Protein AF-L8WJA9-F1 (afdb_monomer_lite)

Organism: Thanatephorus cucumeris (strain AG1-IA) (NCBI:txid983506)

Foldseek 3Di:
DDWFFDDFDDPPDPPDDDDDPWWQDKDKDQFDQDPDVPDGDGFIWMWTWTQLLKIWIATPVVRGTDPDIQHNQVLVVQVVCVVVVNHDPAPVDDNVGRWTFQEKDAQLPDNQWMWTFTQQWIFTAGSRVSDTPDIDWDKAAQQQCAQFPQLLQALCSRGIGTTTTQYDDAANVSDDADPDDLWHAFLPGTPSSDHDPVSNVSSVPDDPDDPDHGQGWWGWRDKDKAQDDDDPDPPAGRQAIKMWTDGRHGPPDADWIKMFTFGDQDADPPDDQDPVGCVVPVSNSVSVSNRVDTQDMDIGGDDSQKDFPDWDDDRVVQWMWTWIAGPVGDTAIDIDGPPDVVVVVSSVVVPDDDRPDDDDDDDPDDDDPDDDDDDDPPDDDPHCPDQPQFPDKDKDFADPVLVCQLCVVVVCVVPVDPDDPDPDPDPFPPSPVVVQDDFAADPCPPCLVPLVVDTWMKMWTAGPVLKIWIWGQRSVVRSDRGGDSDDPTGTSVQAIDQQLVLCVPVVNVVLLVPDPLNPPDPDDCRPQFSHFPDKEAQNQQRKIWTQTPLRKIWIWHKDAADDQAADDWDRDDQQKTAQVNHGDPDRTYIGTGIMRHNSRPGHDPDDYDDSPPPPD

Structure (mmCIF, N/CA/C/O backbone):
data_AF-L8WJA9-F1
#
_entry.id   AF-L8WJA9-F1
#
loop_
_atom_site.group_PDB
_atom_site.id
_atom_site.type_symbol
_atom_site.label_atom_id
_atom_site.label_alt_id
_atom_site.label_comp_id
_atom_site.label_asym_id
_atom_site.label_entity_id
_atom_site.label_seq_id
_atom_site.pdbx_PDB_ins_code
_atom_site.Cartn_x
_atom_site.Cartn_y
_atom_site.Cartn_z
_atom_site.occupancy
_atom_site.B_iso_or_equiv
_atom_site.auth_seq_id
_atom_site.auth_comp_id
_atom_site.auth_asym_id
_atom_site.auth_atom_id
_atom_site.pdbx_PDB_model_num
ATOM 1 N N . MET A 1 1 ? 9.696 8.341 -13.709 1.00 41.97 1 MET A N 1
ATOM 2 C CA . MET A 1 1 ? 9.411 6.886 -13.690 1.00 41.97 1 MET A CA 1
ATOM 3 C C . MET A 1 1 ? 10.332 6.246 -12.665 1.00 41.97 1 MET A C 1
ATOM 5 O O . MET A 1 1 ? 11.486 6.647 -12.618 1.00 41.97 1 MET A O 1
ATOM 9 N N . VAL A 1 2 ? 9.845 5.305 -11.857 1.00 57.19 2 VAL A N 1
ATOM 10 C CA . VAL A 1 2 ? 10.686 4.438 -11.015 1.00 57.19 2 VAL A CA 1
ATOM 11 C C . VAL A 1 2 ? 10.530 3.004 -11.498 1.00 57.19 2 VAL A C 1
ATOM 13 O O . VAL A 1 2 ? 9.418 2.530 -11.741 1.00 57.19 2 VAL A O 1
ATOM 16 N N . LEU A 1 3 ? 11.673 2.346 -11.653 1.00 68.38 3 LEU A N 1
ATOM 17 C CA . LEU A 1 3 ? 11.797 0.940 -12.001 1.00 68.38 3 LEU A CA 1
ATOM 18 C C . LEU A 1 3 ? 12.432 0.236 -10.802 1.00 68.38 3 LEU A C 1
ATOM 20 O O . LEU A 1 3 ? 13.509 0.642 -10.362 1.00 68.38 3 LEU A O 1
ATOM 24 N N . CYS A 1 4 ? 11.774 -0.788 -10.268 1.00 62.88 4 CYS A N 1
ATOM 25 C CA . CYS A 1 4 ? 12.345 -1.608 -9.204 1.00 62.88 4 CYS A CA 1
ATOM 26 C C . CYS A 1 4 ? 12.914 -2.891 -9.783 1.00 62.88 4 CYS A C 1
ATOM 28 O O . CYS A 1 4 ? 12.287 -3.496 -10.648 1.00 62.88 4 CYS A O 1
ATOM 30 N N . PHE A 1 5 ? 14.078 -3.295 -9.278 1.00 62.97 5 PHE A N 1
ATOM 31 C CA . PHE A 1 5 ? 14.805 -4.491 -9.691 1.00 62.97 5 PHE A CA 1
ATOM 32 C C . PHE A 1 5 ? 15.170 -5.335 -8.463 1.00 62.97 5 PHE A C 1
ATOM 34 O O . PHE A 1 5 ? 15.320 -4.791 -7.367 1.00 62.97 5 PHE A O 1
ATOM 41 N N . THR A 1 6 ? 15.299 -6.656 -8.616 1.00 51.25 6 THR A N 1
ATOM 42 C CA . THR A 1 6 ? 15.641 -7.550 -7.494 1.00 51.25 6 THR A CA 1
ATOM 43 C C . THR A 1 6 ? 17.110 -7.444 -7.073 1.00 51.25 6 THR A C 1
ATOM 45 O O . THR A 1 6 ? 17.991 -7.038 -7.830 1.00 51.25 6 THR A O 1
ATOM 48 N N . GLY A 1 7 ? 17.409 -7.881 -5.850 1.00 38.50 7 GLY A N 1
ATOM 49 C CA . GLY A 1 7 ? 18.775 -8.089 -5.387 1.00 38.50 7 GLY A CA 1
ATOM 50 C C . GLY A 1 7 ? 19.362 -9.418 -5.844 1.00 38.50 7 GLY A C 1
ATOM 51 O O . GLY A 1 7 ? 19.431 -10.324 -5.041 1.00 38.50 7 GLY A O 1
ATOM 52 N N . ALA A 1 8 ? 19.777 -9.531 -7.108 1.00 42.06 8 ALA A N 1
ATOM 53 C CA . ALA A 1 8 ? 20.708 -10.525 -7.684 1.00 42.06 8 ALA A CA 1
ATOM 54 C C . ALA A 1 8 ? 20.610 -12.042 -7.345 1.00 42.06 8 ALA A C 1
ATOM 56 O O . ALA A 1 8 ? 21.398 -12.795 -7.908 1.00 42.06 8 ALA A O 1
ATOM 57 N N . THR A 1 9 ? 19.679 -12.543 -6.532 1.00 33.75 9 THR A N 1
ATOM 58 C CA . THR A 1 9 ? 19.582 -13.980 -6.216 1.00 33.75 9 THR A CA 1
ATOM 59 C C . THR A 1 9 ? 18.136 -14.461 -6.114 1.00 33.75 9 THR A C 1
ATOM 61 O O . THR A 1 9 ? 17.364 -13.965 -5.302 1.00 33.75 9 THR A O 1
ATOM 64 N N . ASP A 1 10 ? 17.830 -15.445 -6.963 1.00 33.38 10 ASP A N 1
ATOM 65 C CA . ASP A 1 10 ? 16.726 -16.408 -6.955 1.00 33.38 10 ASP A CA 1
ATOM 66 C C . ASP A 1 10 ? 15.269 -15.924 -6.873 1.00 33.38 10 ASP A C 1
ATOM 68 O O . ASP A 1 10 ? 14.721 -15.542 -5.840 1.00 33.38 10 ASP A O 1
ATOM 72 N N . PHE A 1 11 ? 14.578 -16.136 -7.998 1.00 33.59 11 PHE A N 1
ATOM 73 C CA . PHE A 1 11 ? 13.130 -16.298 -8.088 1.00 33.59 11 PHE A CA 1
ATOM 74 C C . PHE A 1 11 ? 12.718 -17.605 -7.377 1.00 33.59 11 PHE A C 1
ATOM 76 O O . PHE A 1 11 ? 12.447 -18.636 -7.996 1.00 33.59 11 PHE A O 1
ATOM 83 N N . GLY A 1 12 ? 12.664 -17.580 -6.045 1.00 25.83 12 GLY A N 1
ATOM 84 C CA . GLY A 1 12 ? 11.940 -18.580 -5.267 1.00 25.83 12 GLY A CA 1
ATOM 85 C C . GLY A 1 12 ? 10.451 -18.450 -5.577 1.00 25.83 12 GLY A C 1
ATOM 86 O O . GLY A 1 12 ? 9.813 -17.486 -5.166 1.00 25.83 12 GLY A O 1
ATOM 87 N N . GLY A 1 13 ? 9.920 -19.385 -6.370 1.00 25.89 13 GLY A N 1
ATOM 88 C CA . GLY A 1 13 ? 8.583 -19.324 -6.953 1.00 25.89 13 GLY A CA 1
ATOM 89 C C . GLY A 1 13 ? 7.499 -18.836 -5.991 1.00 25.89 13 GLY A C 1
ATOM 90 O O . GLY A 1 13 ? 7.221 -19.458 -4.965 1.00 25.89 13 GLY A O 1
ATOM 91 N N . ILE A 1 14 ? 6.825 -17.751 -6.381 1.00 28.25 14 ILE A N 1
ATOM 92 C CA . ILE A 1 14 ? 5.549 -17.348 -5.795 1.00 28.25 14 ILE A CA 1
ATOM 93 C C . ILE A 1 14 ? 4.593 -18.527 -5.998 1.00 28.25 14 ILE A C 1
ATOM 95 O O . ILE A 1 14 ? 4.127 -18.795 -7.110 1.00 28.25 14 ILE A O 1
ATOM 99 N N . ASN A 1 15 ? 4.332 -19.260 -4.915 1.00 23.77 15 ASN A N 1
ATOM 100 C CA . ASN A 1 15 ? 3.355 -20.338 -4.853 1.00 23.77 15 ASN A CA 1
ATOM 101 C C . ASN A 1 15 ? 1.954 -19.746 -5.074 1.00 23.77 15 ASN A C 1
ATOM 103 O O . ASN A 1 15 ? 1.201 -19.463 -4.143 1.00 23.77 15 ASN A O 1
ATOM 107 N N . THR A 1 16 ? 1.596 -19.547 -6.340 1.00 27.95 16 THR A N 1
ATOM 108 C CA . THR A 1 16 ? 0.242 -19.198 -6.757 1.00 27.95 16 THR A CA 1
ATOM 109 C C . THR A 1 16 ? -0.645 -20.423 -6.541 1.00 27.95 16 THR A C 1
ATOM 111 O O . THR A 1 16 ? -0.559 -21.434 -7.245 1.00 27.95 16 THR A O 1
ATOM 114 N N . ARG A 1 17 ? -1.488 -20.363 -5.500 1.00 25.58 17 ARG A N 1
ATOM 115 C CA . ARG A 1 17 ? -2.530 -21.366 -5.245 1.00 25.58 17 ARG A CA 1
ATOM 116 C C . ARG A 1 17 ? -3.398 -21.525 -6.502 1.00 25.58 17 ARG A C 1
ATOM 118 O O . ARG A 1 17 ? -3.756 -20.552 -7.158 1.00 25.58 17 ARG A O 1
ATOM 125 N N . ARG A 1 18 ? -3.680 -22.787 -6.842 1.00 27.84 18 ARG A N 1
ATOM 126 C CA . ARG A 1 18 ? -4.366 -23.254 -8.059 1.00 27.84 18 ARG A CA 1
ATOM 127 C C . ARG A 1 18 ? -5.627 -22.435 -8.362 1.00 27.84 18 ARG A C 1
ATOM 129 O O . ARG A 1 18 ? -6.556 -22.463 -7.564 1.00 27.84 18 ARG A O 1
ATOM 136 N N . GLY A 1 19 ? -5.682 -21.803 -9.539 1.00 27.91 19 GLY A N 1
ATOM 137 C CA . GLY A 1 19 ? -6.938 -21.219 -10.018 1.00 27.91 19 GLY A CA 1
ATOM 138 C C . GLY A 1 19 ? -6.940 -20.305 -11.248 1.00 27.91 19 GLY A C 1
ATOM 139 O O . GLY A 1 19 ? -8.013 -19.830 -11.553 1.00 27.91 19 GLY A O 1
ATOM 140 N N . CYS A 1 20 ? -5.833 -20.037 -11.952 1.00 29.67 20 CYS A N 1
ATOM 141 C CA . CYS A 1 20 ? -5.785 -19.624 -13.376 1.00 29.67 20 CYS A CA 1
ATOM 142 C C . CYS A 1 20 ? -4.298 -19.477 -13.745 1.00 29.67 20 CYS A C 1
ATOM 144 O O . CYS A 1 20 ? -3.600 -18.675 -13.133 1.00 29.67 20 CYS A O 1
ATOM 146 N N . ARG A 1 21 ? -3.745 -20.313 -14.634 1.00 37.00 21 ARG A N 1
ATOM 147 C CA . ARG A 1 21 ? -2.276 -20.487 -14.749 1.00 37.00 21 ARG A CA 1
ATOM 148 C C . ARG A 1 21 ? -1.550 -19.498 -15.679 1.00 37.00 21 ARG A C 1
ATOM 150 O O . ARG A 1 21 ? -0.318 -19.548 -15.709 1.00 37.00 21 ARG A O 1
ATOM 157 N N . GLU A 1 22 ? -2.253 -18.612 -16.388 1.00 49.84 22 GLU A N 1
ATOM 158 C CA . GLU A 1 22 ? -1.686 -17.876 -17.541 1.00 49.84 22 GLU A CA 1
ATOM 159 C C . GLU A 1 22 ? -1.588 -16.349 -17.401 1.00 49.84 22 GLU A C 1
ATOM 161 O O . GLU A 1 22 ? -0.825 -15.726 -18.143 1.00 49.84 22 GLU A O 1
ATOM 166 N N . VAL A 1 23 ? -2.302 -15.745 -16.450 1.00 46.69 23 VAL A N 1
ATOM 167 C CA . VAL A 1 23 ? -2.321 -14.286 -16.256 1.00 46.69 23 VAL A CA 1
ATOM 168 C C . VAL A 1 23 ? -1.308 -13.897 -15.184 1.00 46.69 23 VAL A C 1
ATOM 170 O O . VAL A 1 23 ? -1.330 -14.465 -14.093 1.00 46.69 23 VAL A O 1
ATOM 173 N N . SER A 1 24 ? -0.420 -12.950 -15.492 1.00 50.66 24 SER A N 1
ATOM 174 C CA . SER A 1 24 ? 0.575 -12.445 -14.538 1.00 50.66 24 SER A CA 1
ATOM 175 C C . SER A 1 24 ? 0.134 -11.149 -13.857 1.00 50.66 24 SER A C 1
ATOM 177 O O . SER A 1 24 ? 0.350 -11.002 -12.656 1.00 50.66 24 SER A O 1
ATOM 179 N N . ARG A 1 25 ? -0.525 -10.232 -14.583 1.00 58.19 25 ARG A N 1
ATOM 180 C CA . ARG A 1 25 ? -1.016 -8.954 -14.034 1.00 58.19 25 ARG A CA 1
ATOM 181 C C . ARG A 1 25 ? -2.172 -8.377 -14.856 1.00 58.19 25 ARG A C 1
ATOM 183 O O . ARG A 1 25 ? -2.209 -8.543 -16.073 1.00 58.19 25 ARG A O 1
ATOM 190 N N . VAL A 1 26 ? -3.095 -7.671 -14.200 1.00 54.91 26 VAL A N 1
ATOM 191 C CA . VAL A 1 26 ? -4.220 -6.958 -14.834 1.00 54.91 26 VAL A CA 1
ATOM 192 C C . VAL A 1 26 ? -4.224 -5.513 -14.356 1.00 54.91 26 VAL A C 1
ATOM 194 O O . VAL A 1 26 ? -4.112 -5.273 -13.156 1.00 54.91 26 VAL A O 1
ATOM 197 N N . ILE A 1 27 ? -4.386 -4.564 -15.278 1.00 57.16 27 ILE A N 1
ATOM 198 C CA . ILE A 1 27 ? -4.609 -3.151 -14.961 1.00 57.16 27 ILE A CA 1
ATOM 199 C C . ILE A 1 27 ? -5.814 -2.645 -15.738 1.00 57.16 27 ILE A C 1
ATOM 201 O O . ILE A 1 27 ? -5.912 -2.849 -16.944 1.00 57.16 27 ILE A O 1
ATOM 205 N N . SER A 1 28 ? -6.727 -1.980 -15.036 1.00 44.69 28 SER A N 1
ATOM 206 C CA . SER A 1 28 ? -7.930 -1.371 -15.602 1.00 44.69 28 SER A CA 1
ATOM 207 C C . SER A 1 28 ? -7.742 0.134 -15.757 1.00 44.69 28 SER A C 1
ATOM 209 O O . SER A 1 28 ? -7.174 0.771 -14.872 1.00 44.69 28 SER A O 1
ATOM 211 N N . ILE A 1 29 ? -8.261 0.707 -16.843 1.00 47.59 29 ILE A N 1
ATOM 212 C CA . ILE A 1 29 ? -8.293 2.155 -17.072 1.00 47.59 29 ILE A CA 1
ATOM 213 C C . ILE A 1 29 ? -9.728 2.669 -16.957 1.00 47.59 29 ILE A C 1
ATOM 215 O O . ILE A 1 29 ? -10.632 2.191 -17.644 1.00 47.59 29 ILE A O 1
ATOM 219 N N . GLY A 1 30 ? -9.932 3.653 -16.080 1.00 38.81 30 GLY A N 1
ATOM 220 C CA . GLY A 1 30 ? -11.137 4.480 -16.049 1.00 38.81 30 GLY A CA 1
ATOM 221 C C . GLY A 1 30 ? -11.123 5.497 -17.194 1.00 38.81 30 GLY A C 1
ATOM 222 O O . GLY A 1 30 ? -10.077 6.092 -17.423 1.00 38.81 30 GLY A O 1
ATOM 223 N N . GLU A 1 31 ? -12.247 5.647 -17.907 1.00 35.62 31 GLU A N 1
ATOM 224 C CA . GLU A 1 31 ? -12.518 6.617 -18.988 1.00 35.62 31 GLU A CA 1
ATOM 225 C C . GLU A 1 31 ? -11.304 6.999 -19.853 1.00 35.62 31 GLU A C 1
ATOM 227 O O . GLU A 1 31 ? -10.590 7.969 -19.594 1.00 35.62 31 GLU A O 1
ATOM 232 N N . THR A 1 32 ? -11.084 6.261 -20.946 1.00 34.97 32 THR A N 1
ATOM 233 C CA . THR A 1 32 ? -10.090 6.670 -21.945 1.00 34.97 32 THR A CA 1
ATOM 234 C C . THR A 1 32 ? -10.706 7.546 -23.031 1.00 34.97 32 THR A C 1
ATOM 236 O O . THR A 1 32 ? -11.670 7.165 -23.688 1.00 34.97 32 THR A O 1
ATOM 239 N N . HIS A 1 33 ? -10.097 8.706 -23.285 1.00 35.62 33 HIS A N 1
ATOM 240 C CA . HIS A 1 33 ? -10.263 9.445 -24.537 1.00 35.62 33 HIS A CA 1
ATOM 241 C C . HIS A 1 33 ? -9.237 8.942 -25.563 1.00 35.62 33 HIS A C 1
ATOM 243 O O . HIS A 1 33 ? -8.267 9.632 -25.879 1.00 35.62 33 HIS A O 1
ATOM 249 N N . LEU A 1 34 ? -9.418 7.729 -26.092 1.00 38.41 34 LEU A N 1
ATOM 250 C CA . LEU A 1 34 ? -8.577 7.241 -27.189 1.00 38.41 34 LEU A CA 1
ATOM 251 C C . LEU A 1 34 ? -9.096 7.806 -28.513 1.00 38.41 34 LEU A C 1
ATOM 253 O O . LEU A 1 34 ? -10.124 7.389 -29.047 1.00 38.41 34 LEU A O 1
ATOM 257 N N . LYS A 1 35 ? -8.378 8.792 -29.053 1.00 30.12 35 LYS A N 1
ATOM 258 C CA . LYS A 1 35 ? -8.680 9.393 -30.354 1.00 30.12 35 LYS A CA 1
ATOM 259 C C . LYS A 1 35 ? -8.107 8.506 -31.465 1.00 30.12 35 LYS A C 1
ATOM 261 O O . LYS A 1 35 ? -7.077 8.814 -32.054 1.00 30.12 35 LYS A O 1
ATOM 266 N N . LEU A 1 36 ? -8.767 7.384 -31.745 1.00 33.91 36 LEU A N 1
ATOM 267 C CA . LEU A 1 36 ? -8.525 6.644 -32.984 1.00 33.91 36 LEU A CA 1
ATOM 268 C C . LEU A 1 36 ? -9.131 7.446 -34.143 1.00 33.91 36 LEU A C 1
ATOM 270 O O . LEU A 1 36 ? -10.166 8.094 -33.991 1.00 33.91 36 LEU A O 1
ATOM 274 N N . SER A 1 37 ? -8.472 7.436 -35.299 1.00 29.08 37 SER A N 1
ATOM 275 C CA . SER A 1 37 ? -8.715 8.318 -36.455 1.00 29.08 37 SER A CA 1
ATOM 276 C C . SER A 1 37 ? -10.134 8.288 -37.057 1.00 29.08 37 SER A C 1
ATOM 278 O O . SER A 1 37 ? -10.387 9.005 -38.019 1.00 29.08 37 SER A O 1
ATOM 280 N N . HIS A 1 38 ? -11.067 7.513 -36.493 1.00 32.12 38 HIS A N 1
ATOM 281 C CA . HIS A 1 38 ? -12.452 7.365 -36.946 1.00 32.12 38 HIS A CA 1
ATOM 282 C C . HIS A 1 38 ? -13.487 7.326 -35.797 1.00 32.12 38 HIS A C 1
ATOM 284 O O . HIS A 1 38 ? -14.444 6.559 -35.849 1.00 32.12 38 HIS A O 1
ATOM 290 N N . GLY A 1 39 ? -13.331 8.169 -34.769 1.00 30.44 39 GLY A N 1
ATOM 291 C CA . GLY A 1 39 ? -14.398 8.456 -33.794 1.00 30.44 39 GLY A CA 1
ATOM 292 C C . GLY A 1 39 ? -13.931 8.478 -32.339 1.00 30.44 39 GLY A C 1
ATOM 293 O O . GLY A 1 39 ? -13.045 7.724 -31.948 1.00 30.44 39 GLY A O 1
ATOM 294 N N . GLN A 1 40 ? -14.530 9.359 -31.531 1.00 31.33 40 GLN A N 1
ATOM 295 C CA . GLN A 1 40 ? -14.368 9.365 -30.074 1.00 31.33 40 GLN A CA 1
ATOM 296 C C . GLN A 1 40 ? -15.067 8.127 -29.496 1.00 31.33 40 GLN A C 1
ATOM 298 O O . GLN A 1 40 ? -16.292 8.033 -29.543 1.00 31.33 40 GLN A O 1
ATOM 303 N N . LEU A 1 41 ? -14.296 7.180 -28.962 1.00 37.00 41 LEU A N 1
ATOM 304 C CA . LEU A 1 41 ? -14.820 6.068 -28.173 1.00 37.00 41 LEU A CA 1
ATOM 305 C C . LEU A 1 41 ? -14.509 6.343 -26.704 1.00 37.00 41 LEU A C 1
ATOM 307 O O . LEU A 1 41 ? -13.346 6.386 -26.313 1.00 37.00 41 LEU A O 1
ATOM 311 N N . TYR A 1 42 ? -15.566 6.545 -25.924 1.00 42.50 42 TYR A N 1
ATOM 312 C CA . TYR A 1 42 ? -15.531 6.452 -24.472 1.00 42.50 42 TYR A CA 1
ATOM 313 C C . TYR A 1 42 ? -15.582 4.962 -24.141 1.00 42.50 42 TYR A C 1
ATOM 315 O O . TYR A 1 42 ? -16.582 4.310 -24.444 1.00 42.50 42 TYR A O 1
ATOM 323 N N . GLY A 1 43 ? -14.485 4.411 -23.628 1.00 53.03 43 GLY A N 1
ATOM 324 C CA . GLY A 1 43 ? -14.416 3.001 -23.262 1.00 53.03 43 GLY A CA 1
ATOM 325 C C . GLY A 1 43 ? -13.482 2.765 -22.084 1.00 53.03 43 GLY A C 1
ATOM 326 O O . GLY A 1 43 ? -12.384 3.333 -22.015 1.00 53.03 43 GLY A O 1
ATOM 327 N N . HIS A 1 44 ? -13.922 1.919 -21.161 1.00 66.12 44 HIS A N 1
ATOM 328 C CA . HIS A 1 44 ? -13.104 1.360 -20.096 1.00 66.12 44 HIS A CA 1
ATOM 329 C C . HIS A 1 44 ? -12.309 0.170 -20.650 1.00 66.12 44 HIS A C 1
ATOM 331 O O . HIS A 1 44 ? -12.858 -0.897 -20.925 1.00 66.12 44 HIS A O 1
ATOM 337 N N . LEU A 1 45 ? -11.001 0.349 -20.849 1.00 74.62 45 LEU A N 1
ATOM 338 C CA . LEU A 1 45 ? -10.112 -0.716 -21.321 1.00 74.62 45 LEU A CA 1
ATOM 339 C C . LEU A 1 45 ? -9.298 -1.284 -20.159 1.00 74.62 45 LEU A C 1
ATOM 341 O O . LEU A 1 45 ? -8.762 -0.537 -19.345 1.00 74.62 45 LEU A O 1
ATOM 345 N N . ALA A 1 46 ? -9.146 -2.604 -20.115 1.00 83.12 46 ALA A N 1
ATOM 346 C CA . ALA A 1 46 ? -8.181 -3.286 -19.264 1.00 83.12 46 ALA A CA 1
ATOM 347 C C . ALA A 1 46 ? -7.036 -3.863 -20.098 1.00 83.12 46 ALA A C 1
ATOM 349 O O . ALA A 1 46 ? -7.256 -4.472 -21.143 1.00 83.12 46 ALA A O 1
ATOM 350 N N . PHE A 1 47 ? -5.812 -3.714 -19.605 1.00 87.56 47 PHE A N 1
ATOM 351 C CA . PHE A 1 47 ? -4.622 -4.363 -20.139 1.00 87.56 47 PHE A CA 1
ATOM 352 C C . PHE A 1 47 ? -4.250 -5.559 -19.261 1.00 87.56 47 PHE A C 1
ATOM 354 O O . PHE A 1 47 ? -4.186 -5.455 -18.035 1.00 87.56 47 PHE A O 1
ATOM 361 N N . ILE A 1 48 ? -4.008 -6.703 -19.896 1.00 87.31 48 ILE A N 1
ATOM 362 C CA . ILE A 1 48 ? -3.751 -7.982 -19.231 1.00 87.31 48 ILE A CA 1
ATOM 363 C C . ILE A 1 48 ? -2.410 -8.523 -19.715 1.00 87.31 48 ILE A C 1
ATOM 365 O O . ILE A 1 48 ? -2.276 -8.903 -20.878 1.00 87.31 48 ILE A O 1
ATOM 369 N N . GLY A 1 49 ? -1.427 -8.566 -18.820 1.00 87.81 49 GLY A N 1
ATOM 370 C CA . GLY A 1 49 ? -0.118 -9.161 -19.065 1.00 87.81 49 GLY A CA 1
ATOM 371 C C . GLY A 1 49 ? -0.171 -10.684 -18.956 1.00 87.81 49 GLY A C 1
ATOM 372 O O . GLY A 1 49 ? -0.760 -11.234 -18.019 1.00 87.81 49 GLY A O 1
ATOM 373 N N . LEU A 1 50 ? 0.439 -11.368 -19.923 1.00 85.44 50 LEU A N 1
ATOM 374 C CA . LEU A 1 50 ? 0.487 -12.825 -19.984 1.00 85.44 50 LEU A CA 1
ATOM 375 C C . LEU A 1 50 ? 1.902 -13.365 -19.775 1.00 85.44 50 LEU A C 1
ATOM 377 O O . LEU A 1 50 ? 2.902 -12.728 -20.118 1.00 85.44 50 LEU A O 1
ATOM 381 N N . LYS A 1 51 ? 1.974 -14.629 -19.343 1.00 86.25 51 LYS A N 1
ATOM 382 C CA . LYS A 1 51 ? 3.236 -15.388 -19.270 1.00 86.25 51 LYS A CA 1
ATOM 383 C C . LYS A 1 51 ? 3.947 -15.562 -20.612 1.00 86.25 51 LYS A C 1
ATOM 385 O O . LYS A 1 51 ? 5.155 -15.729 -20.648 1.00 86.25 51 LYS A O 1
ATOM 390 N N . SER A 1 52 ? 3.214 -15.482 -21.720 1.00 85.12 52 SER A N 1
ATOM 391 C CA . SER A 1 52 ? 3.793 -15.483 -23.070 1.00 85.12 52 SER A CA 1
ATOM 392 C C . SER A 1 52 ? 4.561 -14.196 -23.408 1.00 85.12 52 SER A C 1
ATOM 394 O O . SER A 1 52 ? 5.140 -14.091 -24.490 1.00 85.12 52 SER A O 1
ATOM 396 N N . GLY A 1 53 ? 4.520 -13.193 -22.527 1.00 87.38 53 GLY A N 1
ATOM 397 C CA . GLY A 1 53 ? 5.044 -11.856 -22.779 1.00 87.38 53 GLY A CA 1
ATOM 398 C C . GLY A 1 53 ? 4.130 -10.995 -23.655 1.00 87.38 53 GLY A C 1
ATOM 399 O O . GLY A 1 53 ? 4.509 -9.903 -24.049 1.00 87.38 53 GLY A O 1
ATOM 400 N N . ARG A 1 54 ? 2.926 -11.459 -24.001 1.00 90.44 54 ARG A N 1
ATOM 401 C CA . ARG A 1 54 ? 1.937 -10.636 -24.714 1.00 90.44 54 ARG A CA 1
ATOM 402 C C . ARG A 1 54 ? 1.082 -9.848 -23.728 1.00 90.44 54 ARG A C 1
ATOM 404 O O . ARG A 1 54 ? 0.794 -10.346 -22.640 1.00 90.44 54 ARG A O 1
ATOM 411 N N . THR A 1 55 ? 0.587 -8.692 -24.163 1.00 92.19 55 THR A N 1
ATOM 412 C CA . THR A 1 55 ? -0.453 -7.948 -23.439 1.00 92.19 55 THR A CA 1
ATOM 413 C C . THR A 1 55 ? -1.743 -7.960 -24.247 1.00 92.19 55 THR A C 1
ATOM 415 O O . THR A 1 55 ? -1.772 -7.514 -25.397 1.00 92.19 55 THR A O 1
ATOM 418 N N . LEU A 1 56 ? -2.810 -8.490 -23.655 1.00 88.38 56 LEU A N 1
ATOM 419 C CA . LEU A 1 56 ? -4.154 -8.429 -24.220 1.00 88.38 56 LEU A CA 1
ATOM 420 C C . LEU A 1 56 ? -4.855 -7.155 -23.767 1.00 88.38 56 LEU A C 1
ATOM 422 O O . LEU A 1 56 ? -4.600 -6.656 -22.670 1.00 88.38 56 LEU A O 1
ATOM 426 N N . THR A 1 57 ? -5.783 -6.679 -24.586 1.00 89.12 57 THR A N 1
ATOM 427 C CA . THR A 1 57 ? -6.684 -5.593 -24.216 1.00 89.12 57 THR A CA 1
ATOM 428 C C . THR A 1 57 ? -8.102 -6.132 -24.125 1.00 89.12 57 THR A C 1
ATOM 430 O O . THR A 1 57 ? -8.560 -6.853 -25.007 1.00 89.12 57 THR A O 1
ATOM 433 N N . PHE A 1 58 ? -8.799 -5.805 -23.047 1.00 83.81 58 PHE A N 1
ATOM 434 C CA . PHE A 1 58 ? -10.169 -6.214 -22.779 1.00 83.81 58 PHE A CA 1
ATOM 435 C C . PHE A 1 58 ? -11.045 -4.970 -22.673 1.00 83.81 58 PHE A C 1
ATOM 437 O O . PHE A 1 58 ? -10.737 -4.059 -21.910 1.00 83.81 58 PHE A O 1
ATOM 444 N N . ASP A 1 59 ? -12.109 -4.921 -23.463 1.00 81.56 59 ASP A N 1
ATOM 445 C CA . ASP A 1 59 ? -13.128 -3.881 -23.378 1.00 81.56 59 ASP A CA 1
ATOM 446 C C . ASP A 1 59 ? -14.103 -4.271 -22.265 1.00 81.56 59 ASP A C 1
ATOM 448 O O . ASP A 1 59 ? -14.833 -5.259 -22.387 1.00 81.56 59 ASP A O 1
ATOM 452 N N . ILE A 1 60 ? -14.057 -3.531 -21.156 1.00 79.62 60 ILE A N 1
ATOM 453 C CA . ILE A 1 60 ? -14.855 -3.810 -19.959 1.00 79.62 60 ILE A CA 1
ATOM 454 C C . ILE A 1 60 ? -16.333 -3.535 -20.236 1.00 79.62 60 ILE A C 1
ATOM 456 O O . ILE A 1 60 ? -17.183 -4.310 -19.804 1.00 79.62 60 ILE A O 1
ATOM 460 N N . ASP A 1 61 ? -16.642 -2.488 -21.000 1.00 77.75 61 ASP A N 1
ATOM 461 C CA . ASP A 1 61 ? -18.021 -2.086 -21.286 1.00 77.75 61 ASP A CA 1
ATOM 462 C C . ASP A 1 61 ? -18.723 -3.093 -22.193 1.00 77.75 61 ASP A C 1
ATOM 464 O O . ASP A 1 61 ? -19.916 -3.368 -22.049 1.00 77.75 61 ASP A O 1
ATOM 468 N N . ARG A 1 62 ? -17.973 -3.673 -23.132 1.00 80.44 62 ARG A N 1
ATOM 469 C CA . ARG A 1 62 ? -18.489 -4.679 -24.067 1.00 80.44 62 ARG A CA 1
ATOM 470 C C . ARG A 1 62 ? -18.284 -6.110 -23.591 1.00 80.44 62 ARG A C 1
ATOM 472 O O . ARG A 1 62 ? -18.849 -7.013 -24.201 1.00 80.44 62 ARG A O 1
ATOM 479 N N . LEU A 1 63 ? -17.494 -6.320 -22.538 1.00 82.50 63 LEU A N 1
ATOM 480 C CA . LEU A 1 63 ? -17.070 -7.630 -22.038 1.00 82.50 63 LEU A CA 1
ATOM 481 C C . LEU A 1 63 ? -16.423 -8.507 -23.125 1.00 82.50 63 LEU A C 1
ATOM 483 O O . LEU A 1 63 ? -16.660 -9.714 -23.199 1.00 82.50 63 LEU A O 1
ATOM 487 N N . VAL A 1 64 ? -15.614 -7.898 -23.994 1.00 84.75 64 VAL A N 1
ATOM 488 C CA . VAL A 1 64 ? -15.000 -8.565 -25.152 1.00 84.75 64 VAL A CA 1
ATOM 489 C C . VAL A 1 64 ? -13.497 -8.306 -25.182 1.00 84.75 64 VAL A C 1
ATOM 491 O O . VAL A 1 64 ? -13.026 -7.206 -24.901 1.00 84.75 64 VAL A O 1
ATOM 494 N N . ILE A 1 65 ? -12.724 -9.326 -25.565 1.00 82.38 65 ILE A N 1
ATOM 495 C CA . ILE A 1 65 ? -11.294 -9.165 -25.846 1.00 82.38 65 ILE A CA 1
ATOM 496 C C . ILE A 1 65 ? -11.146 -8.331 -27.123 1.00 82.38 65 ILE A C 1
ATOM 498 O O . ILE A 1 65 ? -11.638 -8.707 -28.187 1.00 82.38 65 ILE A O 1
ATOM 502 N N . SER A 1 66 ? -10.458 -7.201 -27.011 1.00 85.38 66 SER A N 1
ATOM 503 C CA . SER A 1 66 ? -10.150 -6.325 -28.135 1.00 85.38 66 SER A CA 1
ATOM 504 C C . SER A 1 66 ? -9.216 -7.028 -29.129 1.00 85.38 66 SER A C 1
ATOM 506 O O . SER A 1 66 ? -8.320 -7.768 -28.715 1.00 85.38 66 SER A O 1
ATOM 508 N N . PRO A 1 67 ? -9.355 -6.775 -30.446 1.00 86.38 67 PRO A N 1
ATOM 509 C CA . PRO A 1 67 ? -8.396 -7.262 -31.439 1.00 86.38 67 PRO A CA 1
ATOM 510 C C . PRO A 1 67 ? -6.999 -6.646 -31.264 1.00 86.38 67 PRO A C 1
ATOM 512 O O . PRO A 1 67 ? -6.025 -7.161 -31.810 1.00 86.38 67 PRO A O 1
ATOM 515 N N . TYR A 1 68 ? -6.889 -5.540 -30.523 1.00 89.12 68 TYR A N 1
ATOM 516 C CA . TYR A 1 68 ? -5.612 -4.923 -30.205 1.00 89.12 68 TYR A CA 1
ATOM 517 C C . TYR A 1 68 ? -4.840 -5.762 -29.179 1.00 89.12 68 TYR A C 1
ATOM 519 O O . TYR A 1 68 ? -5.321 -6.020 -28.076 1.00 89.12 68 TYR A O 1
ATOM 527 N N . THR A 1 69 ? -3.618 -6.168 -29.535 1.00 89.62 69 THR A N 1
ATOM 528 C CA . THR A 1 69 ? -2.718 -6.899 -28.634 1.00 89.62 69 THR A CA 1
ATOM 529 C C . THR A 1 69 ? -1.295 -6.395 -28.790 1.00 89.62 69 THR A C 1
ATOM 531 O O . THR A 1 69 ? -0.821 -6.240 -29.916 1.00 89.62 69 THR A O 1
ATOM 534 N N . ILE A 1 70 ? -0.593 -6.224 -27.674 1.00 93.44 70 ILE A N 1
ATOM 535 C CA . ILE A 1 70 ? 0.830 -5.884 -27.671 1.00 93.44 70 ILE A CA 1
ATOM 536 C C . ILE A 1 70 ? 1.620 -7.199 -27.767 1.00 93.44 70 ILE A C 1
ATOM 538 O O . ILE A 1 70 ? 1.375 -8.117 -26.970 1.00 93.44 70 ILE A O 1
ATOM 542 N N . PRO A 1 71 ? 2.521 -7.349 -28.755 1.00 94.69 71 PRO A N 1
ATOM 543 C CA . PRO A 1 71 ? 3.384 -8.521 -28.854 1.00 94.69 71 PRO A CA 1
ATOM 544 C C . PRO A 1 71 ? 4.421 -8.528 -27.722 1.00 94.69 71 PRO A C 1
ATOM 546 O O . PRO A 1 71 ? 4.547 -7.556 -26.983 1.00 94.69 71 PRO A O 1
ATOM 549 N N . ASN A 1 72 ? 5.209 -9.600 -27.615 1.00 93.81 72 ASN A N 1
ATOM 550 C CA . ASN A 1 72 ? 6.362 -9.608 -26.715 1.00 93.81 72 ASN A CA 1
ATOM 551 C C . ASN A 1 72 ? 7.452 -8.660 -27.246 1.00 93.81 72 ASN A C 1
ATOM 553 O O . ASN A 1 72 ? 8.332 -9.056 -28.014 1.00 93.81 72 ASN A O 1
ATOM 557 N N . ALA A 1 73 ? 7.342 -7.385 -26.873 1.00 94.38 73 ALA A N 1
ATOM 558 C CA . ALA A 1 73 ? 8.199 -6.314 -27.366 1.00 94.38 73 ALA A CA 1
ATOM 559 C C . ALA A 1 73 ? 9.646 -6.482 -26.882 1.00 94.38 73 ALA A C 1
ATOM 561 O O . ALA A 1 73 ? 10.581 -6.202 -27.632 1.00 94.38 73 ALA A O 1
ATOM 562 N N . TRP A 1 74 ? 9.845 -7.014 -25.671 1.00 92.44 74 TRP A N 1
ATOM 563 C CA . TRP A 1 74 ? 11.184 -7.278 -25.149 1.00 92.44 74 TRP A CA 1
ATOM 564 C C . TRP A 1 74 ? 11.891 -8.391 -25.925 1.00 92.44 74 TRP A C 1
ATOM 566 O O . TRP A 1 74 ? 13.035 -8.234 -26.341 1.00 92.44 74 TRP A O 1
ATOM 576 N N . GLN A 1 75 ? 11.195 -9.491 -26.219 1.00 91.50 75 GLN A N 1
ATOM 577 C CA . GLN A 1 75 ? 11.759 -10.575 -27.025 1.00 91.50 75 GLN A CA 1
ATOM 578 C C . GLN A 1 75 ? 12.154 -10.098 -28.433 1.00 91.50 75 GLN A C 1
ATOM 580 O O . GLN A 1 75 ? 13.179 -10.522 -28.972 1.00 91.50 75 GLN A O 1
ATOM 585 N N . GLN A 1 76 ? 11.363 -9.209 -29.043 1.00 92.19 76 GLN A N 1
ATOM 586 C CA . GLN A 1 76 ? 11.711 -8.591 -30.326 1.00 92.19 76 GLN A CA 1
ATOM 587 C C . GLN A 1 76 ? 12.973 -7.727 -30.209 1.00 92.19 76 GLN A C 1
ATOM 589 O O . GLN A 1 76 ? 13.859 -7.824 -31.059 1.00 92.19 76 GLN A O 1
ATOM 594 N N . HIS A 1 77 ? 13.088 -6.937 -29.140 1.00 91.25 77 HIS A N 1
ATOM 595 C CA . HIS A 1 77 ? 14.275 -6.138 -28.850 1.00 91.25 77 HIS A CA 1
ATOM 596 C C . HIS A 1 77 ? 15.534 -7.005 -28.672 1.00 91.25 77 HIS A C 1
ATOM 598 O O . HIS A 1 77 ? 16.558 -6.749 -29.304 1.00 91.25 77 HIS A O 1
ATOM 604 N N . GLU A 1 78 ? 15.455 -8.100 -27.914 1.00 88.44 78 GLU A N 1
ATOM 605 C CA . GLU A 1 78 ? 16.577 -9.031 -27.727 1.00 88.44 78 GLU A CA 1
ATOM 606 C C . GLU A 1 78 ? 17.040 -9.682 -29.032 1.00 88.44 78 GLU A C 1
ATOM 608 O O . GLU A 1 78 ? 18.235 -9.894 -29.242 1.00 88.44 78 GLU A O 1
ATOM 613 N N . GLN A 1 79 ? 16.110 -9.994 -29.939 1.00 87.69 79 GLN A N 1
ATOM 614 C CA . GLN A 1 79 ? 16.468 -10.496 -31.265 1.00 87.69 79 GLN A CA 1
ATOM 615 C C . GLN A 1 79 ? 17.253 -9.458 -32.072 1.00 87.69 79 GLN A C 1
ATOM 617 O O . GLN A 1 79 ? 18.165 -9.837 -32.808 1.00 87.69 79 GLN A O 1
ATOM 622 N N . VAL A 1 80 ? 16.926 -8.169 -31.933 1.00 88.00 80 VAL A N 1
ATOM 623 C CA . VAL A 1 80 ? 17.678 -7.076 -32.565 1.00 88.00 80 VAL A CA 1
ATOM 624 C C . VAL A 1 80 ? 19.074 -6.964 -31.954 1.00 88.00 80 VAL A C 1
ATOM 626 O O . VAL A 1 80 ? 20.042 -6.981 -32.710 1.00 88.00 80 VAL A O 1
ATOM 629 N N . LEU A 1 81 ? 19.196 -6.955 -30.620 1.00 85.75 81 LEU A N 1
ATOM 630 C CA . LEU A 1 81 ? 20.495 -6.914 -29.930 1.00 85.75 81 LEU A CA 1
ATOM 631 C C . LEU A 1 81 ? 21.399 -8.091 -30.318 1.00 85.75 81 LEU A C 1
ATOM 633 O O . LEU A 1 81 ? 22.598 -7.925 -30.537 1.00 85.75 81 LEU A O 1
ATOM 637 N N . ARG A 1 82 ? 20.819 -9.286 -30.472 1.00 83.69 82 ARG A N 1
ATOM 638 C CA . ARG A 1 82 ? 21.560 -10.480 -30.899 1.00 83.69 82 ARG A CA 1
ATOM 639 C C . ARG A 1 82 ? 22.090 -10.354 -32.321 1.00 83.69 82 ARG A C 1
ATOM 641 O O . ARG A 1 82 ? 23.204 -10.784 -32.599 1.00 83.69 82 ARG A O 1
ATOM 648 N N . ARG A 1 83 ? 21.309 -9.758 -33.226 1.00 85.31 83 ARG A N 1
ATOM 649 C CA . ARG A 1 83 ? 21.735 -9.511 -34.613 1.00 85.31 83 ARG A CA 1
ATOM 650 C C . ARG A 1 83 ? 22.806 -8.428 -34.707 1.00 85.31 83 ARG A C 1
ATOM 652 O O . ARG A 1 83 ? 23.635 -8.504 -35.605 1.00 85.31 83 ARG A O 1
ATOM 659 N N . SER A 1 84 ? 22.792 -7.444 -33.809 1.00 86.56 84 SER A N 1
ATOM 660 C CA . SER A 1 84 ? 23.791 -6.371 -33.770 1.00 86.56 84 SER A CA 1
ATOM 661 C C . SER A 1 84 ? 25.054 -6.722 -32.974 1.00 86.56 84 SER A C 1
ATOM 663 O O . SER A 1 84 ? 25.978 -5.917 -32.944 1.00 86.56 84 SER A O 1
ATOM 665 N N . GLY A 1 85 ? 25.117 -7.901 -32.344 1.00 79.12 85 GLY A N 1
ATOM 666 C CA . GLY A 1 85 ? 26.255 -8.314 -31.515 1.00 79.12 85 GLY A CA 1
ATOM 667 C C . GLY A 1 85 ? 26.331 -7.607 -30.157 1.00 79.12 85 GLY A C 1
ATOM 668 O O . GLY A 1 85 ? 27.352 -7.696 -29.488 1.00 79.12 85 GLY A O 1
ATOM 669 N N . LEU A 1 86 ? 25.258 -6.925 -29.744 1.00 77.50 86 LEU A N 1
ATOM 670 C CA . LEU A 1 86 ? 25.150 -6.186 -28.480 1.00 77.50 86 LEU A CA 1
ATOM 671 C C . LEU A 1 86 ? 24.357 -6.969 -27.419 1.00 77.50 86 LEU A C 1
ATOM 673 O O . LEU A 1 86 ? 23.750 -6.378 -26.527 1.00 77.50 86 LEU A O 1
ATOM 677 N N . SER A 1 87 ? 24.282 -8.298 -27.538 1.00 68.31 87 SER A N 1
ATOM 678 C CA . SER A 1 87 ? 23.581 -9.116 -26.546 1.00 68.31 87 SER A CA 1
ATOM 679 C C . SER A 1 87 ? 24.299 -9.082 -25.192 1.00 68.31 87 SER A C 1
ATOM 681 O O . SER A 1 87 ? 25.524 -9.205 -25.168 1.00 68.31 87 SER A O 1
ATOM 683 N N . PRO A 1 88 ? 23.553 -8.990 -24.074 1.00 63.88 88 PRO A N 1
ATOM 684 C CA . PRO A 1 88 ? 24.129 -9.097 -22.738 1.00 63.88 88 PRO A CA 1
ATOM 685 C C . PRO A 1 88 ? 24.902 -10.410 -22.572 1.00 63.88 88 PRO A C 1
ATOM 687 O O . PRO A 1 88 ? 24.421 -11.473 -22.966 1.00 63.88 88 PRO A O 1
ATOM 690 N N . THR A 1 89 ? 26.086 -10.339 -21.966 1.00 58.47 89 THR A N 1
ATOM 691 C CA . THR A 1 89 ? 26.988 -11.480 -21.730 1.00 58.47 89 THR A CA 1
ATOM 692 C C . THR A 1 89 ? 26.802 -12.148 -20.364 1.00 58.47 89 THR A C 1
ATOM 694 O O . THR A 1 89 ? 27.529 -13.087 -20.046 1.00 58.47 89 THR A O 1
ATOM 697 N N . SER A 1 90 ? 25.851 -11.683 -19.544 1.00 59.78 90 SER A N 1
ATOM 698 C CA . SER A 1 90 ? 25.679 -12.176 -18.171 1.00 59.78 90 SER A CA 1
ATOM 699 C C . SER A 1 90 ? 25.278 -13.664 -18.140 1.00 59.78 90 SER A C 1
ATOM 701 O O . SER A 1 90 ? 24.346 -14.057 -18.844 1.00 59.78 90 SER A O 1
ATOM 703 N N . PRO A 1 91 ? 25.907 -14.497 -17.285 1.00 52.62 91 PRO A N 1
ATOM 704 C CA . PRO A 1 91 ? 25.615 -15.933 -17.175 1.00 52.62 91 PRO A CA 1
ATOM 705 C C . PRO A 1 91 ? 24.197 -16.244 -16.665 1.00 52.62 91 PRO A C 1
ATOM 707 O O . PRO A 1 91 ? 23.718 -17.363 -16.820 1.00 52.62 91 PRO A O 1
ATOM 710 N N . THR A 1 92 ? 23.499 -15.254 -16.099 1.00 54.44 92 THR A N 1
ATOM 711 C CA . THR A 1 92 ? 22.088 -15.354 -15.678 1.00 54.44 92 THR A CA 1
ATOM 712 C C . THR A 1 92 ? 21.097 -15.282 -16.850 1.00 54.44 92 THR A C 1
ATOM 714 O O . THR A 1 92 ? 19.895 -15.496 -16.684 1.00 54.44 92 THR A O 1
ATOM 717 N N . PHE A 1 93 ? 21.584 -14.988 -18.057 1.00 61.59 93 PHE A N 1
ATOM 718 C CA . PHE A 1 93 ? 20.762 -14.755 -19.233 1.00 61.59 93 PHE A CA 1
ATOM 719 C C . PHE A 1 93 ? 20.514 -16.048 -20.030 1.00 61.59 93 PHE A C 1
ATOM 721 O O . PHE A 1 93 ? 21.225 -16.360 -20.984 1.00 61.59 93 PHE A O 1
ATOM 728 N N . ASP A 1 94 ? 19.458 -16.795 -19.694 1.00 67.75 94 ASP A N 1
ATOM 729 C CA . ASP A 1 94 ? 19.008 -17.908 -20.546 1.00 67.75 94 ASP A CA 1
ATOM 730 C C . ASP A 1 94 ? 18.174 -17.386 -21.727 1.00 67.75 94 ASP A C 1
ATOM 732 O O . ASP A 1 94 ? 16.979 -17.123 -21.592 1.00 67.75 94 ASP A O 1
ATOM 736 N N . ALA A 1 95 ? 18.794 -17.244 -22.898 1.00 66.00 95 ALA A N 1
ATOM 737 C CA . ALA A 1 95 ? 18.147 -16.766 -24.122 1.00 66.00 95 ALA A CA 1
ATOM 738 C C . ALA A 1 95 ? 17.021 -17.679 -24.659 1.00 66.00 95 ALA A C 1
ATOM 740 O O . ALA A 1 95 ? 16.333 -17.286 -25.606 1.00 66.00 95 ALA A O 1
ATOM 741 N N . SER A 1 96 ? 16.856 -18.892 -24.118 1.00 67.81 96 SER A N 1
ATOM 742 C CA . SER A 1 96 ? 15.827 -19.845 -24.549 1.00 67.81 96 SER A CA 1
ATOM 743 C C . SER A 1 96 ? 14.453 -19.586 -23.920 1.00 67.81 96 SER A C 1
ATOM 745 O O . SER A 1 96 ? 13.435 -20.008 -24.474 1.00 67.81 96 SER A O 1
ATOM 747 N N . LEU A 1 97 ? 14.402 -18.854 -22.801 1.00 79.25 97 LEU A N 1
ATOM 748 C CA . LEU A 1 97 ? 13.165 -18.571 -22.074 1.00 79.25 97 LEU A CA 1
ATOM 749 C C . LEU A 1 97 ? 12.474 -17.307 -22.594 1.00 79.25 97 LEU A C 1
ATOM 751 O O . LEU A 1 97 ? 13.094 -16.254 -22.750 1.00 79.25 97 LEU A O 1
ATOM 755 N N . VAL A 1 98 ? 11.160 -17.404 -22.811 1.00 83.31 98 VAL A N 1
ATOM 756 C CA . VAL A 1 98 ? 10.321 -16.272 -23.224 1.00 83.31 98 VAL A CA 1
ATOM 757 C C . VAL A 1 98 ? 10.149 -15.315 -22.039 1.00 83.31 98 VAL A C 1
ATOM 759 O O . VAL A 1 98 ? 9.628 -15.750 -21.015 1.00 83.31 98 VAL A O 1
ATOM 762 N N . PRO A 1 99 ? 10.532 -14.030 -22.162 1.00 86.88 99 PRO A N 1
ATOM 763 C CA . PRO A 1 99 ? 10.397 -13.076 -21.067 1.00 86.88 99 PRO A CA 1
ATOM 764 C C . PRO A 1 99 ? 8.914 -12.784 -20.821 1.00 86.88 99 PRO A C 1
ATOM 766 O O . PRO A 1 99 ? 8.226 -12.285 -21.720 1.00 86.88 99 PRO A O 1
ATOM 769 N N . MET A 1 100 ? 8.414 -13.101 -19.623 1.00 87.69 100 MET A N 1
ATOM 770 C CA . MET A 1 100 ? 7.012 -12.835 -19.278 1.00 87.69 100 MET A CA 1
ATOM 771 C C . MET A 1 100 ? 6.775 -11.380 -18.883 1.00 87.69 100 MET A C 1
ATOM 773 O O . MET A 1 100 ? 7.683 -10.717 -18.387 1.00 87.69 100 MET A O 1
ATOM 777 N N . VAL A 1 101 ? 5.534 -10.905 -19.050 1.00 87.25 101 VAL A N 1
ATOM 778 C CA . VAL A 1 101 ? 5.102 -9.623 -18.473 1.00 87.25 101 VAL A CA 1
ATOM 779 C C . VAL A 1 101 ? 5.009 -9.774 -16.954 1.00 87.25 101 VAL A C 1
ATOM 781 O O . VAL A 1 101 ? 4.325 -10.673 -16.468 1.00 87.25 101 VAL A O 1
ATOM 784 N N . ILE A 1 102 ? 5.663 -8.885 -16.215 1.00 87.94 102 ILE A N 1
ATOM 785 C CA . ILE A 1 102 ? 5.679 -8.814 -14.748 1.00 87.94 102 ILE A CA 1
ATOM 786 C C . ILE A 1 102 ? 4.726 -7.737 -14.239 1.00 87.94 102 ILE A C 1
ATOM 788 O O . ILE A 1 102 ? 3.983 -7.956 -13.282 1.00 87.94 102 ILE A O 1
ATOM 792 N N . ASP A 1 103 ? 4.740 -6.573 -14.885 1.00 88.56 103 ASP A N 1
ATOM 793 C CA . ASP A 1 103 ? 3.960 -5.414 -14.474 1.00 88.56 103 ASP A CA 1
ATOM 794 C C . ASP A 1 103 ? 3.617 -4.524 -15.670 1.00 88.56 103 ASP A C 1
ATOM 796 O O . ASP A 1 103 ? 4.253 -4.572 -16.723 1.00 88.56 103 ASP A O 1
ATOM 800 N N . LEU A 1 104 ? 2.581 -3.718 -15.508 1.00 88.69 104 LEU A N 1
ATOM 801 C CA . LEU A 1 104 ? 2.107 -2.738 -16.465 1.00 88.69 104 LEU A CA 1
ATOM 802 C C . LEU A 1 104 ? 1.972 -1.400 -15.724 1.00 88.69 104 LEU A C 1
ATOM 804 O O . LEU A 1 104 ? 1.711 -1.371 -14.529 1.00 88.69 104 LEU A O 1
ATOM 808 N N . ALA A 1 105 ? 2.127 -0.267 -16.399 1.00 87.31 105 ALA A N 1
ATOM 809 C CA . ALA A 1 105 ? 1.750 1.017 -15.807 1.00 87.31 105 ALA A CA 1
ATOM 810 C C . ALA A 1 105 ? 1.422 2.037 -16.889 1.00 87.31 105 ALA A C 1
ATOM 812 O O . ALA A 1 105 ? 2.260 2.365 -17.730 1.00 87.31 105 ALA A O 1
ATOM 813 N N . ILE A 1 106 ? 0.206 2.570 -16.860 1.00 84.75 106 ILE A N 1
ATOM 814 C CA . ILE A 1 106 ? -0.224 3.599 -17.811 1.00 84.75 106 ILE A CA 1
ATOM 815 C C . ILE A 1 106 ? 0.322 4.942 -17.372 1.00 84.75 106 ILE A C 1
ATOM 817 O O . ILE A 1 106 ? 0.339 5.257 -16.182 1.00 84.75 106 ILE A O 1
ATOM 821 N N . HIS A 1 107 ? 0.766 5.730 -18.340 1.00 82.19 107 HIS A N 1
ATOM 822 C CA . HIS A 1 107 ? 1.287 7.051 -18.066 1.00 82.19 107 HIS A CA 1
ATOM 823 C C . HIS A 1 107 ? 0.177 7.983 -17.536 1.00 82.19 107 HIS A C 1
ATOM 825 O O . HIS A 1 107 ? -0.884 8.106 -18.153 1.00 82.19 107 HIS A O 1
ATOM 831 N N . PRO A 1 108 ? 0.409 8.694 -16.416 1.00 76.88 108 PRO A N 1
ATOM 832 C CA . PRO A 1 108 ? -0.642 9.396 -15.674 1.00 76.88 108 PRO A CA 1
ATOM 833 C C . PRO A 1 108 ? -1.220 10.617 -16.402 1.00 76.88 108 PRO A C 1
ATOM 835 O O . PRO A 1 108 ? -2.273 11.113 -16.016 1.00 76.88 108 PRO A O 1
ATOM 838 N N . ARG A 1 109 ? -0.536 11.130 -17.434 1.00 75.31 109 ARG A N 1
ATOM 839 C CA . ARG A 1 109 ? -0.952 12.327 -18.196 1.00 75.31 109 ARG A CA 1
ATOM 840 C C . ARG A 1 109 ? -1.140 12.097 -19.697 1.00 75.31 109 ARG A C 1
ATOM 842 O O . ARG A 1 109 ? -1.518 13.019 -20.406 1.00 75.31 109 ARG A O 1
ATOM 849 N N . ASP A 1 110 ? -0.847 10.896 -20.184 1.00 78.06 110 ASP A N 1
ATOM 850 C CA . ASP A 1 110 ? -0.884 10.560 -21.612 1.00 78.06 110 ASP A CA 1
ATOM 851 C C . ASP A 1 110 ? -1.289 9.100 -21.750 1.00 78.06 110 ASP A C 1
ATOM 853 O O . ASP A 1 110 ? -0.480 8.188 -21.616 1.00 78.06 110 ASP A O 1
ATOM 857 N N . LEU A 1 111 ? -2.572 8.887 -22.013 1.00 83.00 111 LEU A N 1
ATOM 858 C CA . LEU A 1 111 ? -3.167 7.557 -22.089 1.00 83.00 111 LEU A CA 1
ATOM 859 C C . LEU A 1 111 ? -2.684 6.751 -23.302 1.00 83.00 111 LEU A C 1
ATOM 861 O O . LEU A 1 111 ? -3.029 5.579 -23.417 1.00 83.00 111 LEU A O 1
ATOM 865 N N . ASN A 1 112 ? -1.893 7.349 -24.200 1.00 84.31 112 ASN A N 1
ATOM 866 C CA . ASN A 1 112 ? -1.283 6.643 -25.323 1.00 84.31 112 ASN A CA 1
ATOM 867 C C . ASN A 1 112 ? -0.001 5.905 -24.922 1.00 84.31 112 ASN A C 1
ATOM 869 O O . ASN A 1 112 ? 0.499 5.103 -25.709 1.00 84.31 112 ASN A O 1
ATOM 873 N N . LEU A 1 113 ? 0.543 6.165 -23.730 1.00 86.56 113 LEU A N 1
ATOM 874 C CA . LEU A 1 113 ? 1.808 5.606 -23.270 1.00 86.56 113 LEU A CA 1
ATOM 875 C C . LEU A 1 113 ? 1.590 4.559 -22.175 1.00 86.56 113 LEU A C 1
ATOM 877 O O . LEU A 1 113 ? 0.945 4.808 -21.154 1.00 86.56 113 LEU A O 1
ATOM 881 N N . LEU A 1 114 ? 2.189 3.387 -22.373 1.00 90.06 114 LEU A N 1
ATOM 882 C CA . LEU A 1 114 ? 2.121 2.257 -21.452 1.00 90.06 114 LEU A CA 1
ATOM 883 C C . LEU A 1 114 ? 3.525 1.729 -21.165 1.00 90.06 114 LEU A C 1
ATOM 885 O O . LEU A 1 114 ? 4.249 1.363 -22.086 1.00 90.06 114 LEU A O 1
ATOM 889 N N . LEU A 1 115 ? 3.898 1.625 -19.891 1.00 91.31 115 LEU A N 1
ATOM 890 C CA . LEU A 1 115 ? 5.041 0.813 -19.486 1.00 91.31 115 LEU A CA 1
ATOM 891 C C . LEU A 1 115 ? 4.626 -0.645 -19.445 1.00 91.31 115 LEU A C 1
ATOM 893 O O . LEU A 1 115 ? 3.627 -0.996 -18.816 1.00 91.31 115 LEU A O 1
ATOM 897 N N . VAL A 1 116 ? 5.435 -1.482 -20.078 1.00 93.12 116 VAL A N 1
ATOM 898 C CA . VAL A 1 116 ? 5.330 -2.932 -20.010 1.00 93.12 116 VAL A CA 1
ATOM 899 C C . VAL A 1 116 ? 6.629 -3.459 -19.426 1.00 93.12 116 VAL A C 1
ATOM 901 O O . VAL A 1 116 ? 7.673 -3.413 -20.075 1.00 93.12 116 VAL A O 1
ATOM 904 N N . ALA A 1 117 ? 6.572 -3.918 -18.180 1.00 91.19 117 ALA A N 1
ATOM 905 C CA . ALA A 1 117 ? 7.697 -4.535 -17.501 1.00 91.19 117 ALA A CA 1
ATOM 906 C C . ALA A 1 117 ? 7.709 -6.032 -17.790 1.00 91.19 117 ALA A C 1
ATOM 908 O O . ALA A 1 117 ? 6.716 -6.725 -17.575 1.00 91.19 117 ALA A O 1
ATOM 909 N N . TYR A 1 118 ? 8.846 -6.520 -18.256 1.00 91.19 118 TYR A N 1
ATOM 910 C CA . TYR A 1 118 ? 9.134 -7.920 -18.518 1.00 91.19 118 TYR A CA 1
ATOM 911 C C . TYR A 1 118 ? 10.195 -8.417 -17.543 1.00 91.19 118 TYR A C 1
ATOM 913 O O . TYR A 1 118 ? 10.951 -7.613 -17.021 1.00 91.19 118 TYR A O 1
ATOM 921 N N . GLU A 1 119 ? 10.351 -9.728 -17.372 1.00 87.12 119 GLU A N 1
ATOM 922 C CA . GLU A 1 119 ? 11.394 -10.320 -16.505 1.00 87.12 119 GLU A CA 1
ATOM 923 C C . GLU A 1 119 ? 12.816 -9.804 -16.738 1.00 87.12 119 GLU A C 1
ATOM 925 O O . GLU A 1 119 ? 13.664 -9.942 -15.871 1.00 87.12 119 GLU A O 1
ATOM 930 N N . ARG A 1 120 ? 13.115 -9.240 -17.906 1.00 85.62 120 ARG A N 1
ATOM 931 C CA . ARG A 1 120 ? 14.476 -8.846 -18.289 1.00 85.62 120 ARG A CA 1
ATOM 932 C C . ARG A 1 120 ? 14.653 -7.341 -18.468 1.00 85.62 120 ARG A C 1
ATOM 934 O O . ARG A 1 120 ? 15.778 -6.873 -18.607 1.00 85.62 120 ARG A O 1
ATOM 941 N N . GLY A 1 121 ? 13.564 -6.579 -18.451 1.00 89.62 121 GLY A N 1
ATOM 942 C CA . GLY A 1 121 ? 13.600 -5.139 -18.662 1.00 89.62 121 GLY A CA 1
ATOM 943 C C . GLY A 1 121 ? 12.227 -4.562 -18.963 1.00 89.62 121 GLY A C 1
ATOM 944 O O . GLY A 1 121 ? 11.212 -5.250 -18.907 1.00 89.62 121 GLY A O 1
ATOM 945 N N . VAL A 1 122 ? 12.176 -3.269 -19.247 1.00 92.06 122 VAL A N 1
ATOM 946 C CA . VAL A 1 122 ? 10.931 -2.508 -19.353 1.00 92.06 122 VAL A CA 1
ATOM 947 C C . VAL A 1 122 ? 10.868 -1.808 -20.698 1.00 92.06 122 VAL A C 1
ATOM 949 O O . VAL A 1 122 ? 11.851 -1.234 -21.156 1.00 92.06 122 VAL A O 1
ATOM 952 N N . VAL A 1 123 ? 9.702 -1.848 -21.336 1.00 93.56 123 VAL A N 1
ATOM 953 C CA . VAL A 1 123 ? 9.438 -1.183 -22.614 1.00 93.56 123 VAL A CA 1
ATOM 954 C C . VAL A 1 123 ? 8.423 -0.074 -22.398 1.00 93.56 123 VAL A C 1
ATOM 956 O O . VAL A 1 123 ? 7.353 -0.320 -21.840 1.00 93.56 123 VAL A O 1
ATOM 959 N N . LEU A 1 124 ? 8.727 1.128 -22.881 1.00 92.81 124 LEU A N 1
ATOM 960 C CA . LEU A 1 124 ? 7.717 2.162 -23.074 1.00 92.81 124 LEU A CA 1
ATOM 961 C C . LEU A 1 124 ? 7.051 1.942 -24.428 1.00 92.81 124 LEU A C 1
ATOM 963 O O . LEU A 1 124 ? 7.702 1.995 -25.469 1.00 92.81 124 LEU A O 1
ATOM 967 N N . TRP A 1 125 ? 5.753 1.688 -24.412 1.00 93.12 125 TRP A N 1
ATOM 968 C CA . TRP A 1 125 ? 4.967 1.359 -25.587 1.00 93.12 125 TRP A CA 1
ATOM 969 C C . TRP A 1 125 ? 4.009 2.494 -25.939 1.00 93.12 125 TRP A C 1
ATOM 971 O O . TRP A 1 125 ? 3.261 2.966 -25.082 1.00 93.12 125 TRP A O 1
ATOM 981 N N . ASN A 1 126 ? 4.000 2.894 -27.211 1.00 90.06 126 ASN A N 1
ATOM 982 C CA . ASN A 1 126 ? 2.984 3.786 -27.756 1.00 90.06 126 ASN A CA 1
ATOM 983 C C . ASN A 1 126 ? 1.807 2.958 -28.277 1.00 90.06 126 ASN A C 1
ATOM 985 O O . ASN A 1 126 ? 1.937 2.199 -29.241 1.00 90.06 126 ASN A O 1
ATOM 989 N N . ILE A 1 127 ? 0.646 3.122 -27.651 1.00 87.81 127 ILE A N 1
ATOM 990 C CA . ILE A 1 127 ? -0.563 2.368 -27.971 1.00 87.81 127 ILE A CA 1
ATOM 991 C C . ILE A 1 127 ? -1.066 2.706 -29.378 1.00 87.81 127 ILE A C 1
ATOM 993 O O . ILE A 1 127 ? -1.444 1.798 -30.121 1.00 87.81 127 ILE A O 1
ATOM 997 N N . VAL A 1 128 ? -1.032 3.988 -29.750 1.00 86.88 128 VAL A N 1
ATOM 998 C CA . VAL A 1 128 ? -1.552 4.497 -31.027 1.00 86.88 128 VAL A CA 1
ATOM 999 C C . VAL A 1 128 ? -0.646 4.090 -32.183 1.00 86.88 128 VAL A C 1
ATOM 1001 O O . VAL A 1 128 ? -1.125 3.578 -33.192 1.00 86.88 128 VAL A O 1
ATOM 1004 N N . GLU A 1 129 ? 0.664 4.277 -32.028 1.00 89.81 129 GLU A N 1
ATOM 1005 C CA . GLU A 1 129 ? 1.645 3.920 -33.061 1.00 89.81 129 GLU A CA 1
ATOM 1006 C C . GLU A 1 129 ? 1.933 2.417 -33.119 1.00 89.81 129 GLU A C 1
ATOM 1008 O O . GLU A 1 129 ? 2.499 1.941 -34.104 1.00 89.81 129 GL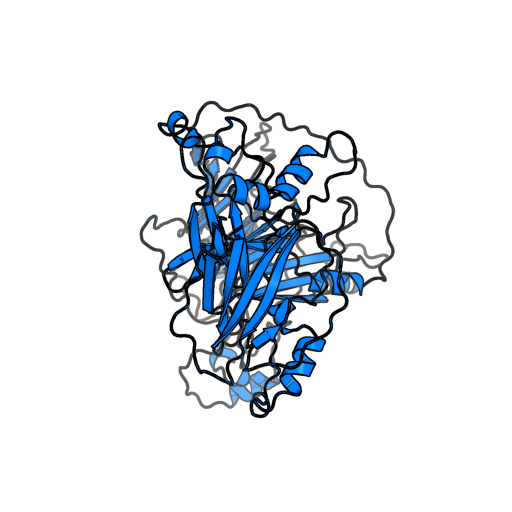U A O 1
ATOM 1013 N N . GLN A 1 130 ? 1.534 1.675 -32.080 1.00 92.12 130 GLN A N 1
ATOM 1014 C CA . GLN A 1 130 ? 1.773 0.241 -31.913 1.00 92.12 130 GLN A CA 1
ATOM 1015 C C . GLN A 1 130 ? 3.260 -0.118 -31.987 1.00 92.12 130 GLN A C 1
ATOM 1017 O O . GLN A 1 130 ? 3.654 -1.092 -32.634 1.00 92.12 130 GLN A O 1
ATOM 1022 N N . LYS A 1 131 ? 4.096 0.707 -31.352 1.00 92.75 131 LYS A N 1
ATOM 1023 C CA . LYS A 1 131 ? 5.552 0.590 -31.412 1.00 92.75 131 LYS A CA 1
ATOM 1024 C C . LYS A 1 131 ? 6.196 0.850 -30.053 1.00 92.75 131 LYS A C 1
ATOM 1026 O O . LYS A 1 131 ? 5.677 1.655 -29.273 1.00 92.75 131 LYS A O 1
ATOM 1031 N N . PRO A 1 132 ? 7.346 0.210 -29.780 1.00 93.81 132 PRO A N 1
ATOM 1032 C CA . PRO A 1 132 ? 8.161 0.569 -28.634 1.00 93.81 132 PRO A CA 1
ATOM 1033 C C . PRO A 1 132 ? 8.834 1.925 -28.891 1.00 93.81 132 PRO A C 1
ATOM 1035 O O . PRO A 1 132 ? 9.401 2.146 -29.961 1.00 93.81 132 PRO A O 1
ATOM 1038 N N . ILE A 1 133 ? 8.774 2.819 -27.906 1.00 91.62 133 ILE A N 1
ATOM 1039 C CA . ILE A 1 133 ? 9.472 4.111 -27.908 1.00 91.62 133 ILE A CA 1
ATOM 1040 C C . ILE A 1 133 ? 10.883 3.934 -27.348 1.00 91.62 133 ILE A C 1
ATOM 1042 O O . ILE A 1 133 ? 11.854 4.393 -27.941 1.00 91.62 133 ILE A O 1
ATOM 1046 N N . SER A 1 134 ? 10.998 3.253 -26.211 1.00 89.50 134 SER A N 1
ATOM 1047 C CA . SER A 1 134 ? 12.258 3.092 -25.486 1.00 89.50 134 SER A CA 1
ATOM 1048 C C . SER A 1 134 ? 12.292 1.778 -24.708 1.00 89.50 134 SER A C 1
ATOM 1050 O O . SER A 1 134 ? 11.255 1.170 -24.422 1.00 89.50 134 SER A O 1
ATOM 1052 N N . HIS A 1 135 ? 13.509 1.332 -24.395 1.00 90.62 135 HIS A N 1
ATOM 1053 C CA . HIS A 1 135 ? 13.797 0.074 -23.710 1.00 90.62 135 HIS A CA 1
ATOM 1054 C C . HIS A 1 135 ? 14.736 0.365 -22.540 1.00 90.62 135 HIS A C 1
ATOM 1056 O O . HIS A 1 135 ? 15.712 1.093 -22.706 1.00 90.62 135 HIS A O 1
ATOM 1062 N N . TYR A 1 136 ? 14.447 -0.205 -21.373 1.00 89.62 136 TYR A N 1
ATOM 1063 C CA . TYR A 1 136 ? 15.188 0.036 -20.139 1.00 89.62 136 TYR A CA 1
ATOM 1064 C C . TYR A 1 136 ? 15.594 -1.284 -19.490 1.00 89.62 136 TYR A C 1
ATOM 1066 O O . TYR A 1 136 ? 14.752 -2.151 -19.252 1.00 89.62 136 TYR A O 1
ATOM 1074 N N . SER A 1 137 ? 16.867 -1.413 -19.136 1.00 88.19 137 SER A N 1
ATOM 1075 C CA . SER A 1 137 ? 17.406 -2.510 -18.328 1.00 88.19 137 SER A CA 1
ATOM 1076 C C . SER A 1 137 ? 18.435 -1.964 -17.350 1.00 88.19 137 SER A C 1
ATOM 1078 O O . SER A 1 137 ? 19.135 -1.000 -17.661 1.00 88.19 137 SER A O 1
ATOM 1080 N N . LEU A 1 138 ? 18.544 -2.586 -16.177 1.00 87.38 138 LEU A N 1
ATOM 1081 C CA . LEU A 1 138 ? 19.584 -2.263 -15.210 1.00 87.38 138 LEU A CA 1
ATOM 1082 C C . LEU A 1 138 ? 20.725 -3.275 -15.326 1.00 87.38 138 LEU A C 1
ATOM 1084 O O . LEU A 1 138 ? 20.518 -4.468 -15.117 1.00 87.38 138 LEU A O 1
ATOM 1088 N N . SER A 1 139 ? 21.926 -2.774 -15.604 1.00 87.19 139 SER A N 1
ATOM 1089 C CA . SER A 1 139 ? 23.173 -3.540 -15.561 1.00 87.19 139 SER A CA 1
ATOM 1090 C C . SER A 1 139 ? 24.063 -2.972 -14.459 1.00 87.19 139 SER A C 1
ATOM 1092 O O . SER A 1 139 ? 24.349 -1.775 -14.427 1.00 87.19 139 SER A O 1
ATOM 1094 N N . LEU A 1 140 ? 24.476 -3.829 -13.534 1.00 88.69 140 LEU A N 1
ATOM 1095 C CA . LEU A 1 140 ? 25.394 -3.534 -12.444 1.00 88.69 140 LEU A CA 1
ATOM 1096 C C . LEU A 1 140 ? 26.768 -4.083 -12.819 1.00 88.69 140 LEU A C 1
ATOM 1098 O O . LEU A 1 140 ? 26.941 -5.295 -12.965 1.00 88.69 140 LEU A O 1
ATOM 1102 N N . LEU A 1 141 ? 27.736 -3.183 -12.970 1.00 89.12 141 LEU A N 1
ATOM 1103 C CA . LEU A 1 141 ? 29.118 -3.554 -13.257 1.00 89.12 141 LEU A CA 1
ATOM 1104 C C . LEU A 1 141 ? 29.758 -4.269 -12.053 1.00 89.12 141 LEU A C 1
ATOM 1106 O O . LEU A 1 141 ? 29.332 -4.036 -10.915 1.00 89.12 141 LEU A O 1
ATOM 1110 N N . PRO A 1 142 ? 30.808 -5.081 -12.273 1.00 88.06 142 PRO A N 1
ATOM 1111 C CA . PRO A 1 142 ? 31.627 -5.618 -11.189 1.00 88.06 142 PRO A CA 1
ATOM 1112 C C . PRO A 1 142 ? 32.047 -4.530 -10.193 1.00 88.06 142 PRO A C 1
ATOM 1114 O O . PRO A 1 142 ? 32.515 -3.460 -10.584 1.00 88.06 142 PRO A O 1
ATOM 1117 N N . GLY A 1 143 ? 31.850 -4.796 -8.903 1.00 86.44 143 GLY A N 1
ATOM 1118 C CA . GLY A 1 143 ? 32.125 -3.865 -7.808 1.00 86.44 143 GLY A CA 1
ATOM 1119 C C . GLY A 1 143 ? 31.004 -2.880 -7.481 1.00 86.44 143 GLY A C 1
ATOM 1120 O O . GLY A 1 143 ? 31.050 -2.256 -6.424 1.00 86.44 143 GLY A O 1
ATOM 1121 N N . ALA A 1 144 ? 29.965 -2.752 -8.311 1.00 90.62 144 ALA A N 1
ATOM 1122 C CA . ALA A 1 144 ? 28.755 -2.043 -7.899 1.00 90.62 144 ALA A CA 1
ATOM 1123 C C . ALA A 1 144 ? 28.015 -2.887 -6.853 1.00 90.62 144 ALA A C 1
ATOM 1125 O O . ALA A 1 144 ? 27.793 -4.063 -7.123 1.00 90.62 144 ALA A O 1
ATOM 1126 N N . PRO A 1 145 ? 27.598 -2.359 -5.689 1.00 89.12 145 PRO A N 1
ATOM 1127 C CA . PRO A 1 145 ? 27.024 -3.175 -4.618 1.00 89.12 145 PRO A CA 1
ATOM 1128 C C . PRO A 1 145 ? 25.581 -3.632 -4.904 1.00 89.12 145 PRO A C 1
ATOM 1130 O O . PRO A 1 145 ? 25.195 -4.755 -4.561 1.00 89.12 145 PRO A O 1
ATOM 1133 N N . GLY A 1 146 ? 24.771 -2.837 -5.608 1.00 89.38 146 GLY A N 1
ATOM 1134 C CA . GLY A 1 146 ? 23.359 -3.144 -5.854 1.00 89.38 146 GLY A CA 1
ATOM 1135 C C . GLY A 1 146 ? 22.562 -3.269 -4.549 1.00 89.38 146 GLY A C 1
ATOM 1136 O O . GLY A 1 146 ? 22.712 -2.452 -3.644 1.00 89.38 146 GLY A O 1
ATOM 1137 N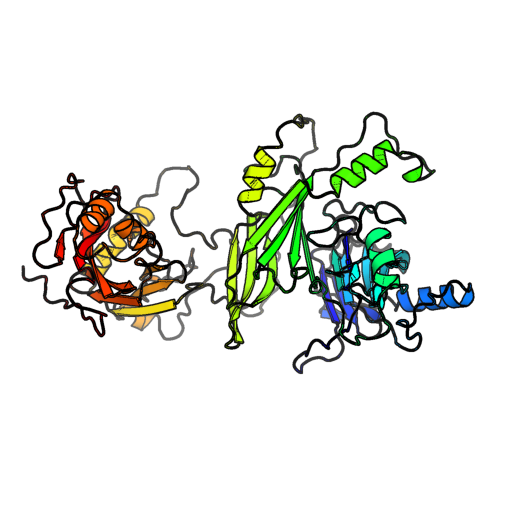 N . ALA A 1 147 ? 21.733 -4.306 -4.420 1.00 86.38 147 ALA A N 1
ATOM 1138 C CA . ALA A 1 147 ? 20.954 -4.557 -3.200 1.00 86.38 147 ALA A CA 1
ATOM 1139 C C . ALA A 1 147 ? 21.692 -5.386 -2.126 1.00 86.38 147 ALA A C 1
ATOM 1141 O O . ALA A 1 147 ? 21.076 -5.752 -1.124 1.00 86.38 147 ALA A O 1
ATOM 1142 N N . ILE A 1 148 ? 22.977 -5.708 -2.329 1.00 87.31 148 ILE A N 1
ATOM 1143 C CA . ILE A 1 148 ? 23.775 -6.477 -1.363 1.00 87.31 148 ILE A CA 1
ATOM 1144 C C . ILE A 1 148 ? 24.028 -5.617 -0.118 1.00 87.31 148 ILE A C 1
ATOM 1146 O O . ILE A 1 148 ? 24.496 -4.479 -0.241 1.00 87.31 148 ILE A O 1
ATOM 1150 N N . LEU A 1 149 ? 23.721 -6.169 1.058 1.00 83.12 149 LEU A N 1
ATOM 1151 C CA . LEU A 1 149 ? 23.889 -5.510 2.357 1.00 83.12 149 LEU A CA 1
ATOM 1152 C C . LEU A 1 149 ? 25.344 -5.497 2.819 1.00 83.12 149 LEU A C 1
ATOM 1154 O O . LEU A 1 149 ? 25.808 -4.478 3.317 1.00 83.12 149 LEU A O 1
ATOM 1158 N N . GLU A 1 150 ? 26.062 -6.597 2.584 1.00 85.62 150 GLU A N 1
ATOM 1159 C CA . GLU A 1 150 ? 27.479 -6.771 2.932 1.00 85.62 150 GLU A CA 1
ATOM 1160 C C . GLU A 1 150 ? 28.304 -7.047 1.659 1.00 85.62 150 GLU A C 1
ATOM 1162 O O . GLU A 1 150 ? 28.613 -8.204 1.351 1.00 85.62 150 GLU A O 1
ATOM 1167 N N . PRO A 1 151 ? 28.589 -6.017 0.833 1.00 82.62 151 PRO A N 1
ATOM 1168 C CA . PRO A 1 151 ? 29.260 -6.206 -0.453 1.00 82.62 151 PRO A CA 1
ATOM 1169 C C . PRO A 1 151 ? 30.667 -6.793 -0.297 1.00 82.62 151 PRO A C 1
ATOM 1171 O O . PRO A 1 151 ? 31.068 -7.641 -1.090 1.00 82.62 151 PRO A O 1
ATOM 1174 N N . ASP A 1 152 ? 31.371 -6.401 0.763 1.00 80.31 152 ASP A N 1
ATOM 1175 C CA . ASP A 1 152 ? 32.712 -6.853 1.144 1.00 80.31 152 ASP A CA 1
ATOM 1176 C C . ASP A 1 152 ? 32.799 -8.360 1.426 1.00 80.31 152 ASP A C 1
ATOM 1178 O O . ASP A 1 152 ? 33.886 -8.927 1.359 1.00 80.31 152 ASP A O 1
ATOM 1182 N N . LYS A 1 153 ? 31.665 -9.015 1.705 1.00 81.00 153 LYS A N 1
ATOM 1183 C CA . LYS A 1 153 ? 31.562 -10.457 1.994 1.00 81.00 153 LYS A CA 1
ATOM 1184 C C . LYS A 1 153 ? 30.951 -11.268 0.852 1.00 81.00 153 LYS A C 1
ATOM 1186 O O . LYS A 1 153 ? 30.796 -12.483 0.978 1.00 81.00 153 LYS A O 1
ATOM 1191 N N . SER A 1 154 ? 30.567 -10.618 -0.245 1.00 79.88 154 SER A N 1
ATOM 1192 C CA . SER A 1 154 ? 29.789 -11.247 -1.310 1.00 79.88 154 SER A CA 1
ATOM 1193 C C . SER A 1 154 ? 30.661 -11.652 -2.502 1.00 79.88 154 SER A C 1
ATOM 1195 O O . SER A 1 154 ? 31.160 -10.774 -3.211 1.00 79.88 154 SER A O 1
ATOM 1197 N N . PRO A 1 155 ? 30.765 -12.951 -2.841 1.00 74.31 155 PRO A N 1
ATOM 1198 C CA . PRO A 1 155 ? 31.549 -13.392 -3.997 1.00 74.31 155 PRO A CA 1
ATOM 1199 C C . PRO A 1 155 ? 30.961 -12.894 -5.329 1.00 74.31 155 PRO A C 1
ATOM 1201 O O . PRO A 1 155 ? 31.700 -12.623 -6.271 1.00 74.31 155 PRO A O 1
ATOM 1204 N N . THR A 1 156 ? 29.641 -12.681 -5.397 1.00 78.94 156 THR A N 1
ATOM 1205 C CA . THR A 1 156 ? 28.955 -12.178 -6.601 1.00 78.94 156 THR A CA 1
ATOM 1206 C C . THR A 1 156 ? 29.189 -10.686 -6.856 1.00 78.94 156 THR A C 1
ATOM 1208 O O . THR A 1 156 ? 28.694 -10.155 -7.849 1.00 78.94 156 THR A O 1
ATOM 1211 N N . LEU A 1 157 ? 29.892 -9.967 -5.966 1.00 84.44 157 LEU A N 1
ATOM 1212 C CA . LEU A 1 157 ? 30.246 -8.562 -6.199 1.00 84.44 157 LEU A CA 1
ATOM 1213 C C . LEU A 1 157 ? 31.205 -8.422 -7.394 1.00 84.44 157 LEU A C 1
ATOM 1215 O O . LEU A 1 157 ? 31.183 -7.405 -8.082 1.00 84.44 157 LEU A O 1
ATOM 1219 N N . MET A 1 158 ? 32.009 -9.455 -7.662 1.00 82.38 158 MET A N 1
ATOM 1220 C CA . MET A 1 158 ? 33.001 -9.485 -8.742 1.00 82.38 158 MET A CA 1
ATOM 1221 C C . MET A 1 158 ? 32.390 -9.725 -10.131 1.00 82.38 158 MET A C 1
ATOM 1223 O O . MET A 1 158 ? 33.095 -9.643 -11.136 1.00 82.38 158 MET A O 1
ATOM 1227 N N . GLU A 1 159 ? 31.097 -10.030 -10.199 1.00 84.00 159 GLU A N 1
ATOM 1228 C CA . GLU A 1 159 ? 30.403 -10.390 -11.432 1.00 84.00 159 GLU A CA 1
ATOM 1229 C C . GLU A 1 159 ? 29.557 -9.227 -11.960 1.00 84.00 159 GLU A C 1
ATOM 1231 O O . GLU A 1 159 ? 29.049 -8.396 -11.204 1.00 84.00 159 GLU A O 1
ATOM 1236 N N . GLU A 1 160 ? 29.367 -9.190 -13.280 1.00 85.19 160 GLU A N 1
ATOM 1237 C CA . GLU A 1 160 ? 28.369 -8.319 -13.896 1.00 85.19 160 GLU A CA 1
ATOM 1238 C C . GLU A 1 160 ? 26.965 -8.891 -13.661 1.00 85.19 160 GLU A C 1
ATOM 1240 O O . GLU A 1 160 ? 26.677 -10.049 -13.984 1.00 85.19 160 GLU A O 1
ATOM 1245 N N . ARG A 1 161 ? 26.064 -8.063 -13.126 1.00 85.69 161 ARG A N 1
ATOM 1246 C CA . ARG A 1 161 ? 24.725 -8.489 -12.703 1.00 85.69 161 ARG A CA 1
ATOM 1247 C C . ARG A 1 161 ? 23.652 -7.688 -13.424 1.00 85.69 161 ARG A C 1
ATOM 1249 O O . ARG A 1 161 ? 23.713 -6.468 -13.469 1.00 85.69 161 ARG A O 1
ATOM 1256 N N . CYS A 1 162 ? 22.639 -8.366 -13.949 1.00 84.12 162 CYS A N 1
ATOM 1257 C CA . CYS A 1 162 ? 21.497 -7.740 -14.620 1.00 84.12 162 CYS A CA 1
ATOM 1258 C C . CYS A 1 162 ? 20.212 -8.093 -13.860 1.00 84.12 162 CYS A C 1
ATOM 1260 O O . CYS A 1 162 ? 19.523 -9.040 -14.244 1.00 84.12 162 CYS A O 1
ATOM 1262 N N . PRO A 1 163 ? 19.924 -7.430 -12.725 1.00 84.62 163 PRO A N 1
ATOM 1263 C CA . PRO A 1 163 ? 18.780 -7.800 -11.907 1.00 84.62 163 PRO A CA 1
ATOM 1264 C C . PRO A 1 163 ? 17.455 -7.605 -12.671 1.00 84.62 163 PRO A C 1
ATOM 1266 O O . PRO A 1 163 ? 17.289 -6.579 -13.332 1.00 84.62 163 PRO A O 1
ATOM 1269 N N . PRO A 1 164 ? 16.505 -8.555 -12.592 1.00 84.12 164 PRO A N 1
ATOM 1270 C CA . PRO A 1 164 ? 15.199 -8.455 -13.241 1.00 84.12 164 PRO A CA 1
ATOM 1271 C C . PRO A 1 164 ? 14.306 -7.400 -12.568 1.00 84.12 164 PRO A C 1
ATOM 1273 O O . PRO A 1 164 ? 14.376 -7.243 -11.342 1.00 84.12 164 PRO A O 1
ATOM 1276 N N . PRO A 1 165 ? 13.445 -6.683 -13.316 1.00 87.56 165 PRO A N 1
ATOM 1277 C CA . PRO A 1 165 ? 12.492 -5.764 -12.720 1.00 87.56 165 PRO A CA 1
ATOM 1278 C C . PRO A 1 165 ? 11.351 -6.515 -12.019 1.00 87.56 165 PRO A C 1
ATOM 1280 O O . PRO A 1 165 ? 10.937 -7.594 -12.442 1.00 87.56 165 PRO A O 1
ATOM 1283 N N . THR A 1 166 ? 10.812 -5.922 -10.959 1.00 87.50 166 THR A N 1
ATOM 1284 C CA . THR A 1 166 ? 9.754 -6.513 -10.121 1.00 87.50 166 THR A CA 1
ATOM 1285 C C . THR A 1 166 ? 8.427 -5.777 -10.219 1.00 87.50 166 THR A C 1
ATOM 1287 O O . THR A 1 166 ? 7.359 -6.386 -10.178 1.00 87.50 166 THR A O 1
ATOM 1290 N N . CYS A 1 167 ? 8.485 -4.457 -10.344 1.00 87.44 167 CYS A N 1
ATOM 1291 C CA . CYS A 1 167 ? 7.328 -3.594 -10.504 1.00 87.44 167 CYS A CA 1
ATOM 1292 C C . CYS A 1 167 ? 7.752 -2.247 -11.089 1.00 87.44 167 CYS A C 1
ATOM 1294 O O . CYS A 1 167 ? 8.923 -1.853 -11.017 1.00 87.44 167 CYS A O 1
ATOM 1296 N N . VAL A 1 168 ? 6.786 -1.528 -11.652 1.00 88.44 168 VAL A N 1
ATOM 1297 C CA . VAL A 1 168 ? 7.003 -0.208 -12.251 1.00 88.44 168 VAL A CA 1
ATOM 1298 C C . VAL A 1 168 ? 5.973 0.794 -11.759 1.00 88.44 168 VAL A C 1
ATOM 1300 O O . VAL A 1 168 ? 4.814 0.459 -11.531 1.00 88.44 168 VAL A O 1
ATOM 1303 N N . ALA A 1 169 ? 6.396 2.046 -11.609 1.00 88.31 169 ALA A N 1
ATOM 1304 C CA . ALA A 1 169 ? 5.503 3.143 -11.267 1.00 88.31 169 ALA A CA 1
ATOM 1305 C C . ALA A 1 169 ? 5.886 4.424 -12.009 1.00 88.31 169 ALA A C 1
ATOM 1307 O O . ALA A 1 169 ? 7.061 4.735 -12.246 1.00 88.31 169 ALA A O 1
ATOM 1308 N N . TRP A 1 170 ? 4.872 5.211 -12.348 1.00 83.56 170 TRP A N 1
ATOM 1309 C CA . TRP A 1 170 ? 5.081 6.546 -12.882 1.00 83.56 170 TRP A CA 1
ATOM 1310 C C . TRP A 1 170 ? 5.288 7.547 -11.757 1.00 83.56 170 TRP A C 1
ATOM 1312 O O . TRP A 1 170 ? 4.636 7.479 -10.722 1.00 83.56 170 TRP A O 1
ATOM 1322 N N . HIS A 1 171 ? 6.171 8.516 -11.997 1.00 83.19 171 HIS A N 1
ATOM 1323 C CA . HIS A 1 171 ? 6.123 9.740 -11.208 1.00 83.19 171 HIS A CA 1
ATOM 1324 C C . HIS A 1 171 ? 4.801 10.451 -11.551 1.00 83.19 171 HIS A C 1
ATOM 1326 O O . HIS A 1 171 ? 4.447 10.463 -12.735 1.00 83.19 171 HIS A O 1
ATOM 1332 N N . PRO A 1 172 ? 4.095 11.075 -10.593 1.00 78.44 172 PRO A N 1
ATOM 1333 C CA . PRO A 1 172 ? 2.811 11.733 -10.853 1.00 78.44 172 PRO A CA 1
ATOM 1334 C C . PRO A 1 172 ? 2.839 12.779 -11.977 1.00 78.44 172 PRO A C 1
ATOM 1336 O O . PRO A 1 172 ? 1.850 12.988 -12.677 1.00 78.44 172 PRO A O 1
ATOM 1339 N N . ASP A 1 173 ? 3.990 13.423 -12.191 1.00 73.19 173 ASP A N 1
ATOM 1340 C CA . ASP A 1 173 ? 4.153 14.375 -13.296 1.00 73.19 173 ASP A CA 1
ATOM 1341 C C . ASP A 1 173 ? 4.206 13.740 -14.689 1.00 73.19 173 ASP A C 1
ATOM 1343 O O . ASP A 1 173 ? 4.185 14.465 -15.683 1.00 73.19 173 ASP A O 1
ATOM 1347 N N . GLY A 1 174 ? 4.329 12.415 -14.788 1.00 71.25 174 GLY A N 1
ATOM 1348 C CA . GLY A 1 174 ? 4.461 11.674 -16.045 1.00 71.25 174 GLY A CA 1
ATOM 1349 C C . GLY A 1 174 ? 5.794 11.879 -16.773 1.00 71.25 174 GLY A C 1
ATOM 1350 O O . GLY A 1 174 ? 6.207 11.031 -17.550 1.00 71.25 174 GLY A O 1
ATOM 1351 N N . ARG A 1 175 ? 6.532 12.955 -16.481 1.00 69.69 175 ARG A N 1
ATOM 1352 C CA . ARG A 1 175 ? 7.778 13.283 -17.181 1.00 69.69 175 ARG A CA 1
ATOM 1353 C C . ARG A 1 175 ? 8.787 12.129 -17.128 1.00 69.69 175 ARG A C 1
ATOM 1355 O O . ARG A 1 175 ? 9.130 11.608 -16.061 1.00 69.69 175 ARG A O 1
ATOM 1362 N N . LEU A 1 176 ? 9.255 11.756 -18.312 1.00 61.31 176 LEU A N 1
ATOM 1363 C CA . LEU A 1 176 ? 10.369 10.852 -18.532 1.00 61.31 176 LEU A CA 1
ATOM 1364 C C . LEU A 1 176 ? 11.592 11.716 -18.848 1.00 61.31 176 LEU A C 1
ATOM 1366 O O . LEU A 1 176 ? 11.544 12.532 -19.766 1.00 61.31 176 LEU A O 1
ATOM 1370 N N . PHE A 1 177 ? 12.663 11.553 -18.081 1.00 53.91 177 PHE A N 1
ATOM 1371 C CA . PHE A 1 177 ? 13.922 12.240 -18.332 1.00 53.91 177 PHE A CA 1
ATOM 1372 C C . PHE A 1 177 ? 14.972 11.198 -18.714 1.00 53.91 177 PHE A C 1
ATOM 1374 O O . PHE A 1 177 ? 15.242 10.304 -17.919 1.00 53.91 177 PHE A O 1
ATOM 1381 N N . GLU A 1 178 ? 15.528 11.365 -19.918 1.00 59.31 178 GLU A N 1
ATOM 1382 C CA . GLU A 1 178 ? 16.750 10.734 -20.443 1.00 59.31 178 GLU A CA 1
ATOM 1383 C C . GLU A 1 178 ? 16.801 9.203 -20.622 1.00 59.31 178 GLU A C 1
ATOM 1385 O O . GLU A 1 178 ? 15.965 8.441 -20.143 1.00 59.31 178 GLU A O 1
ATOM 1390 N N . ASP A 1 179 ? 17.853 8.774 -21.333 1.00 61.78 179 ASP A N 1
ATOM 1391 C CA . ASP A 1 179 ? 18.267 7.378 -21.516 1.00 61.78 179 ASP A CA 1
ATOM 1392 C C . ASP A 1 179 ? 19.089 6.834 -20.329 1.00 61.78 179 ASP A C 1
ATOM 1394 O O . ASP A 1 179 ? 19.255 5.623 -20.188 1.00 61.78 179 ASP A O 1
ATOM 1398 N N . LYS A 1 180 ? 19.615 7.714 -19.462 1.00 71.25 180 LYS A N 1
ATOM 1399 C CA . LYS A 1 180 ? 20.399 7.350 -18.269 1.00 71.25 180 LYS A CA 1
ATOM 1400 C C . LYS A 1 180 ? 19.565 7.530 -16.998 1.00 71.25 180 LYS A C 1
ATOM 1402 O O . LYS A 1 180 ? 18.825 8.508 -16.896 1.00 71.25 180 LYS A O 1
ATOM 1407 N N . PRO A 1 181 ? 19.709 6.651 -15.989 1.00 79.44 181 PRO A N 1
ATOM 1408 C CA . PRO A 1 181 ? 18.994 6.818 -14.732 1.00 79.44 181 PRO A CA 1
ATOM 1409 C C . PRO A 1 181 ? 19.470 8.079 -13.997 1.00 79.44 181 PRO A C 1
ATOM 1411 O O . PRO A 1 181 ? 20.670 8.328 -13.884 1.00 79.44 181 PRO A O 1
ATOM 1414 N N . LEU A 1 182 ? 18.521 8.856 -13.465 1.00 81.88 182 LEU A N 1
ATOM 1415 C CA . LEU A 1 182 ? 18.828 9.988 -12.586 1.00 81.88 182 LEU A CA 1
ATOM 1416 C C . LEU A 1 182 ? 19.356 9.512 -11.229 1.00 81.88 182 LEU A C 1
ATOM 1418 O O . LEU A 1 182 ? 20.304 10.092 -10.716 1.00 81.88 182 LEU A O 1
ATOM 1422 N N . ASP A 1 183 ? 18.783 8.440 -10.679 1.00 85.44 183 ASP A N 1
ATOM 1423 C CA . ASP A 1 183 ? 19.322 7.755 -9.508 1.00 85.44 183 ASP A CA 1
ATOM 1424 C C . ASP A 1 183 ? 18.964 6.261 -9.517 1.00 85.44 183 ASP A C 1
ATOM 1426 O O . ASP A 1 183 ? 17.946 5.852 -10.079 1.00 85.44 183 ASP A O 1
ATOM 1430 N N . VAL A 1 184 ? 19.805 5.450 -8.876 1.00 88.88 184 VAL A N 1
ATOM 1431 C CA . VAL A 1 184 ? 19.568 4.026 -8.612 1.00 88.88 184 VAL A CA 1
ATOM 1432 C C . VAL A 1 184 ? 19.888 3.771 -7.147 1.00 88.88 184 VAL A C 1
ATOM 1434 O O . VAL A 1 184 ? 21.028 3.976 -6.718 1.00 88.88 184 VAL A O 1
ATOM 1437 N N . ARG A 1 185 ? 18.894 3.302 -6.391 1.00 89.94 185 ARG A N 1
ATOM 1438 C CA . ARG A 1 185 ? 18.951 3.188 -4.931 1.00 89.94 185 ARG A CA 1
ATOM 1439 C C . ARG A 1 185 ? 18.207 1.962 -4.403 1.00 89.94 185 ARG A C 1
ATOM 1441 O O . ARG A 1 185 ? 17.306 1.456 -5.070 1.00 89.94 185 ARG A O 1
ATOM 1448 N N . THR A 1 186 ? 18.559 1.537 -3.195 1.00 88.00 186 THR A N 1
ATOM 1449 C CA . THR A 1 186 ? 17.652 0.800 -2.300 1.00 88.00 186 THR A CA 1
ATOM 1450 C C . THR A 1 186 ? 16.803 1.805 -1.511 1.00 88.00 186 THR A C 1
ATOM 1452 O O . THR A 1 186 ? 16.902 3.016 -1.725 1.00 88.00 186 THR A O 1
ATOM 1455 N N . VAL A 1 187 ? 15.936 1.324 -0.617 1.00 85.44 187 VAL A N 1
ATOM 1456 C CA . VAL A 1 187 ? 15.100 2.190 0.235 1.00 85.44 187 VAL A CA 1
ATOM 1457 C C . VAL A 1 187 ? 15.952 3.129 1.104 1.00 85.44 187 VAL A C 1
ATOM 1459 O O . VAL A 1 187 ? 15.575 4.274 1.337 1.00 85.44 187 VAL A O 1
ATOM 1462 N N . ASP A 1 188 ? 17.116 2.654 1.533 1.00 83.06 188 ASP A N 1
ATOM 1463 C CA . ASP A 1 188 ? 18.002 3.261 2.525 1.00 83.06 188 ASP A CA 1
ATOM 1464 C C . ASP A 1 188 ? 19.364 3.718 1.964 1.00 83.06 188 ASP A C 1
ATOM 1466 O O . ASP A 1 188 ? 20.039 4.533 2.594 1.00 83.06 188 ASP A O 1
ATOM 1470 N N . ARG A 1 189 ? 19.782 3.243 0.779 1.00 86.12 189 ARG A N 1
ATOM 1471 C CA . ARG A 1 189 ? 21.101 3.541 0.190 1.00 86.12 189 ARG A CA 1
ATOM 1472 C C . ARG A 1 189 ? 20.995 4.040 -1.250 1.00 86.12 189 ARG A C 1
ATOM 1474 O O . ARG A 1 189 ? 20.505 3.336 -2.129 1.00 86.12 189 ARG A O 1
ATOM 1481 N N . ALA A 1 190 ? 21.527 5.233 -1.518 1.00 88.75 190 ALA A N 1
ATOM 1482 C CA . ALA A 1 190 ? 21.600 5.820 -2.861 1.00 88.75 190 ALA A CA 1
ATOM 1483 C C . ALA A 1 190 ? 22.835 5.357 -3.655 1.00 88.75 190 ALA A C 1
ATOM 1485 O O . ALA A 1 190 ? 23.808 4.864 -3.087 1.00 88.75 190 ALA A O 1
ATOM 1486 N N . GLY A 1 191 ? 22.817 5.545 -4.978 1.00 86.94 191 GLY A N 1
ATOM 1487 C CA . GLY A 1 191 ? 23.994 5.345 -5.828 1.00 86.94 191 GLY A CA 1
ATOM 1488 C C . GLY A 1 191 ? 24.507 3.904 -5.919 1.00 86.94 191 GLY A C 1
ATOM 1489 O O . GLY A 1 191 ? 25.670 3.701 -6.252 1.00 86.94 191 GLY A O 1
ATOM 1490 N N . VAL A 1 192 ? 23.662 2.897 -5.679 1.00 89.31 192 VAL A N 1
ATOM 1491 C CA . VAL A 1 192 ? 24.083 1.483 -5.556 1.00 89.31 192 VAL A CA 1
ATOM 1492 C C . VAL A 1 192 ? 24.583 0.841 -6.854 1.00 89.31 192 VAL A C 1
ATOM 1494 O O . VAL A 1 192 ? 25.057 -0.292 -6.853 1.00 89.31 192 VAL A O 1
ATOM 1497 N N . HIS A 1 193 ? 24.468 1.557 -7.968 1.00 89.62 193 HIS A N 1
ATOM 1498 C CA . HIS A 1 193 ? 25.002 1.182 -9.274 1.00 89.62 193 HIS A CA 1
ATOM 1499 C C . HIS A 1 193 ? 26.474 1.584 -9.463 1.00 89.62 193 HIS A C 1
ATOM 1501 O O . HIS A 1 193 ? 27.099 1.155 -10.431 1.00 89.62 193 HIS A O 1
ATOM 1507 N N . LYS A 1 194 ? 27.025 2.427 -8.580 1.00 90.06 194 LYS A N 1
ATOM 1508 C CA . LYS A 1 194 ? 28.414 2.896 -8.648 1.00 90.06 194 LYS A CA 1
ATOM 1509 C C . LYS A 1 194 ? 29.342 1.880 -7.992 1.00 90.06 194 LYS A C 1
ATOM 1511 O O . LYS A 1 194 ? 28.978 1.280 -6.988 1.00 90.06 194 LYS A O 1
ATOM 1516 N N . VAL A 1 195 ? 30.537 1.714 -8.554 1.00 88.00 195 VAL A N 1
ATOM 1517 C CA . VAL A 1 195 ? 31.556 0.804 -8.015 1.00 88.00 195 VAL A CA 1
ATOM 1518 C C . VAL A 1 195 ? 32.027 1.292 -6.648 1.00 88.00 195 VAL A C 1
ATOM 1520 O O . VAL A 1 195 ? 32.473 2.432 -6.515 1.00 88.00 195 VAL A O 1
ATOM 1523 N N . ASP A 1 196 ? 31.947 0.413 -5.654 1.00 85.50 196 ASP A N 1
ATOM 1524 C CA . ASP A 1 196 ? 32.542 0.607 -4.337 1.00 85.50 196 ASP A CA 1
ATOM 1525 C C . ASP A 1 196 ? 33.944 -0.010 -4.343 1.00 85.50 196 ASP A C 1
ATOM 1527 O O . ASP A 1 196 ? 34.112 -1.223 -4.219 1.00 85.50 196 ASP A O 1
ATOM 1531 N N . PHE A 1 197 ? 34.959 0.829 -4.554 1.00 85.25 197 PHE A N 1
ATOM 1532 C CA . PHE A 1 197 ? 36.344 0.374 -4.684 1.00 85.25 197 PHE A CA 1
ATOM 1533 C C . PHE A 1 197 ? 36.887 -0.278 -3.408 1.00 85.25 197 PHE A C 1
ATOM 1535 O O . PHE A 1 197 ? 37.722 -1.177 -3.505 1.00 85.25 197 PHE A O 1
ATOM 1542 N N . GLU A 1 198 ? 36.431 0.158 -2.232 1.00 85.19 198 GLU A N 1
ATOM 1543 C CA . GLU A 1 198 ? 36.894 -0.375 -0.951 1.00 85.19 198 GLU A CA 1
ATOM 1544 C C . GLU A 1 198 ? 36.318 -1.774 -0.729 1.00 85.19 198 GLU A C 1
ATOM 1546 O O . GLU A 1 198 ? 37.072 -2.734 -0.553 1.00 85.19 198 GLU A O 1
ATOM 1551 N N . ALA A 1 199 ? 34.997 -1.919 -0.861 1.00 80.25 199 ALA A N 1
ATOM 1552 C CA . ALA A 1 199 ? 34.348 -3.220 -0.751 1.00 80.25 199 ALA A CA 1
ATOM 1553 C C . ALA A 1 199 ? 34.812 -4.195 -1.846 1.00 80.25 199 ALA A C 1
ATOM 1555 O O . ALA A 1 199 ? 35.012 -5.378 -1.577 1.00 80.25 199 ALA A O 1
ATOM 1556 N N . PHE A 1 200 ? 35.042 -3.704 -3.068 1.00 82.00 200 PHE A N 1
ATOM 1557 C CA . PHE A 1 200 ? 35.566 -4.504 -4.175 1.00 82.00 200 PHE A CA 1
ATOM 1558 C C . PHE A 1 200 ? 36.977 -5.036 -3.895 1.00 82.00 200 PHE A C 1
ATOM 1560 O O . PHE A 1 200 ? 37.246 -6.213 -4.136 1.00 82.00 200 PHE A O 1
ATOM 1567 N N . ALA A 1 201 ? 37.876 -4.205 -3.355 1.00 83.75 201 ALA A N 1
ATOM 1568 C CA . ALA A 1 201 ? 39.233 -4.628 -3.011 1.00 83.75 201 ALA A CA 1
ATOM 1569 C C . ALA A 1 201 ? 39.244 -5.697 -1.905 1.00 83.75 201 ALA A C 1
ATOM 1571 O O . ALA A 1 201 ? 40.016 -6.654 -1.985 1.00 83.75 201 ALA A O 1
ATOM 1572 N N . VAL A 1 202 ? 38.368 -5.561 -0.904 1.00 81.19 202 VAL A N 1
ATOM 1573 C CA . VAL A 1 202 ? 38.205 -6.554 0.169 1.00 81.19 202 VAL A CA 1
ATOM 1574 C C . VAL A 1 202 ? 37.620 -7.859 -0.377 1.00 81.19 202 VAL A C 1
ATOM 1576 O O . VAL A 1 202 ? 38.183 -8.926 -0.128 1.00 81.19 202 VAL A O 1
ATOM 1579 N N . ALA A 1 203 ? 36.559 -7.781 -1.186 1.00 77.81 203 ALA A N 1
ATOM 1580 C CA . ALA A 1 203 ? 35.916 -8.947 -1.788 1.00 77.81 203 ALA A CA 1
ATOM 1581 C C . ALA A 1 203 ? 36.865 -9.731 -2.713 1.00 77.81 203 ALA A C 1
ATOM 1583 O O . ALA A 1 203 ? 36.843 -10.962 -2.722 1.00 77.81 203 ALA A O 1
ATOM 1584 N N . ALA A 1 204 ? 37.750 -9.042 -3.442 1.00 79.00 204 ALA A N 1
ATOM 1585 C CA . ALA A 1 204 ? 38.764 -9.666 -4.294 1.00 79.00 204 ALA A CA 1
ATOM 1586 C C . ALA A 1 204 ? 39.818 -10.474 -3.508 1.00 79.00 204 ALA A C 1
ATOM 1588 O O . ALA A 1 204 ? 40.453 -11.366 -4.072 1.00 79.00 204 ALA A O 1
ATOM 1589 N N . GLY A 1 205 ? 40.017 -10.164 -2.222 1.00 75.75 205 GLY A N 1
ATOM 1590 C CA . GLY A 1 205 ? 40.935 -10.872 -1.326 1.00 75.75 205 GLY A CA 1
ATOM 1591 C C . GLY A 1 205 ? 40.323 -12.084 -0.616 1.00 75.75 205 GLY A C 1
ATOM 1592 O O . GLY A 1 205 ? 41.038 -12.786 0.103 1.00 75.75 205 GLY A O 1
ATOM 1593 N N . LEU A 1 206 ? 39.020 -12.337 -0.783 1.00 71.44 206 LEU A N 1
ATOM 1594 C CA . LEU A 1 206 ? 38.344 -13.461 -0.141 1.00 71.44 206 LEU A CA 1
ATOM 1595 C C . LEU A 1 206 ? 38.759 -14.803 -0.769 1.00 71.44 206 LEU A C 1
ATOM 1597 O O . LEU A 1 206 ? 38.881 -14.907 -1.993 1.00 71.44 206 LEU A O 1
ATOM 1601 N N . PRO A 1 207 ? 38.942 -15.869 0.035 1.00 69.12 207 PRO A N 1
ATOM 1602 C CA . PRO A 1 207 ? 39.141 -17.206 -0.507 1.00 69.12 207 PRO A CA 1
ATOM 1603 C C . PRO A 1 207 ? 37.903 -17.634 -1.319 1.00 69.12 207 PRO A C 1
ATOM 1605 O O . PRO A 1 207 ? 36.782 -17.276 -0.948 1.00 69.12 207 PRO A O 1
ATOM 1608 N N . PRO A 1 208 ? 38.066 -18.433 -2.392 1.00 60.50 208 PRO A N 1
ATOM 1609 C CA . PRO A 1 208 ? 36.960 -18.956 -3.191 1.00 60.50 208 PRO A CA 1
ATOM 1610 C C . PRO A 1 208 ? 36.190 -20.032 -2.407 1.00 60.50 208 PRO A C 1
ATOM 1612 O O . PRO A 1 208 ? 36.257 -21.218 -2.716 1.00 60.50 208 PRO A O 1
ATOM 1615 N N . SER A 1 209 ? 35.506 -19.647 -1.330 1.00 56.03 209 SER A N 1
ATOM 1616 C CA . SER A 1 209 ? 34.709 -20.559 -0.514 1.00 56.03 209 SER A CA 1
ATOM 1617 C C . SER A 1 209 ? 33.771 -19.818 0.441 1.00 56.03 209 SER A C 1
ATOM 1619 O O . SER A 1 209 ? 34.064 -19.646 1.622 1.00 56.03 209 SER A O 1
ATOM 1621 N N . SER A 1 210 ? 32.586 -19.469 -0.048 1.00 49.91 210 SER A N 1
ATOM 1622 C CA . SER A 1 210 ? 31.341 -19.835 0.629 1.00 49.91 210 SER A CA 1
ATOM 1623 C C . SER A 1 210 ? 30.223 -19.770 -0.410 1.00 49.91 210 SER A C 1
ATOM 1625 O O . SER A 1 210 ? 30.035 -18.749 -1.063 1.00 49.91 210 SER A O 1
ATOM 1627 N N . SER A 1 211 ? 29.499 -20.871 -0.601 1.00 54.69 211 SER A N 1
ATOM 1628 C CA . SER A 1 211 ? 28.314 -20.938 -1.465 1.00 54.69 211 SER A CA 1
ATOM 1629 C C . SER A 1 211 ? 27.083 -20.299 -0.809 1.00 54.69 211 SER A C 1
ATOM 1631 O O . SER A 1 211 ? 25.956 -20.620 -1.184 1.00 54.69 211 SER A O 1
ATOM 1633 N N . ALA A 1 212 ? 27.272 -19.494 0.241 1.00 59.38 212 ALA A N 1
ATOM 1634 C CA . ALA A 1 212 ? 26.170 -18.836 0.912 1.00 59.38 212 ALA A CA 1
ATOM 1635 C C . ALA A 1 212 ? 25.680 -17.684 0.022 1.00 59.38 212 ALA A C 1
ATOM 1637 O O . ALA A 1 212 ? 26.499 -16.866 -0.408 1.00 59.38 212 ALA A O 1
ATOM 1638 N N . PRO A 1 213 ? 24.374 -17.615 -0.285 1.00 66.62 213 PRO A N 1
ATOM 1639 C CA . PRO A 1 213 ? 23.828 -16.488 -1.022 1.00 66.62 213 PRO A CA 1
ATOM 1640 C C . PRO A 1 213 ? 24.063 -15.194 -0.227 1.00 66.62 213 PRO A C 1
ATOM 1642 O O . PRO A 1 213 ? 23.944 -15.207 1.004 1.00 66.62 213 PRO A O 1
ATOM 1645 N N . PRO A 1 214 ? 24.409 -14.082 -0.897 1.00 73.56 214 PRO A N 1
ATOM 1646 C CA . PRO A 1 214 ? 24.620 -12.814 -0.222 1.00 73.56 214 PRO A CA 1
ATOM 1647 C C . PRO A 1 214 ? 23.353 -12.358 0.498 1.00 73.56 214 PRO A C 1
ATOM 1649 O O . PRO A 1 214 ? 22.241 -12.473 -0.021 1.00 73.56 214 PRO A O 1
ATOM 1652 N N . LEU A 1 215 ? 23.539 -11.775 1.681 1.00 82.06 215 LEU A N 1
ATOM 1653 C CA . LEU A 1 215 ? 22.483 -11.041 2.367 1.00 82.06 215 LEU A CA 1
ATOM 1654 C C . LEU A 1 215 ? 22.083 -9.837 1.508 1.00 82.06 215 LEU A C 1
ATOM 1656 O O . LEU A 1 215 ? 22.886 -8.940 1.236 1.00 82.06 215 LEU A O 1
ATOM 1660 N N . THR A 1 216 ? 20.835 -9.839 1.056 1.00 84.56 216 THR A N 1
ATOM 1661 C CA . THR A 1 216 ? 20.254 -8.806 0.199 1.00 84.56 216 THR A CA 1
ATOM 1662 C C . THR A 1 216 ? 18.988 -8.249 0.835 1.00 84.56 216 THR A C 1
ATOM 1664 O O . THR A 1 216 ? 18.387 -8.867 1.715 1.00 84.56 216 THR A O 1
ATOM 1667 N N . HIS A 1 217 ? 18.600 -7.052 0.400 1.00 85.88 217 HIS A N 1
ATOM 1668 C CA . HIS A 1 217 ? 17.274 -6.518 0.699 1.00 85.88 217 HIS A CA 1
ATOM 1669 C C . HIS A 1 217 ? 16.200 -7.436 0.117 1.00 85.88 217 HIS A C 1
ATOM 1671 O O . HIS A 1 217 ? 16.386 -8.005 -0.965 1.00 85.88 217 HIS A O 1
ATOM 1677 N N . GLU A 1 218 ? 15.060 -7.537 0.794 1.00 86.62 218 GLU A N 1
ATOM 1678 C CA . GLU A 1 218 ? 13.908 -8.219 0.213 1.00 86.62 218 GLU A CA 1
ATOM 1679 C C . GLU A 1 218 ? 13.469 -7.507 -1.089 1.00 86.62 218 GLU A C 1
ATOM 1681 O O . GLU A 1 218 ? 13.675 -6.297 -1.246 1.00 86.62 218 GLU A O 1
ATOM 1686 N N . PRO A 1 219 ? 12.861 -8.213 -2.056 1.00 86.94 219 PRO A N 1
ATOM 1687 C CA . PRO A 1 219 ? 12.414 -7.582 -3.290 1.00 86.94 219 PRO A CA 1
ATOM 1688 C C . PRO A 1 219 ? 11.313 -6.552 -3.013 1.00 86.94 219 PRO A C 1
ATOM 1690 O O . PRO A 1 219 ? 10.417 -6.781 -2.205 1.00 86.94 219 PRO A O 1
ATOM 1693 N N . ILE A 1 220 ? 11.335 -5.436 -3.740 1.00 89.56 220 ILE A N 1
ATOM 1694 C CA . ILE A 1 220 ? 10.193 -4.517 -3.807 1.00 89.56 220 ILE A CA 1
ATOM 1695 C C . ILE A 1 220 ? 9.185 -5.114 -4.780 1.00 89.56 220 ILE A C 1
ATOM 1697 O O . ILE A 1 220 ? 9.554 -5.407 -5.913 1.00 89.56 220 ILE A O 1
ATOM 1701 N N . TYR A 1 221 ? 7.930 -5.284 -4.382 1.00 84.12 221 TYR A N 1
ATOM 1702 C CA . TYR A 1 221 ? 6.910 -5.908 -5.239 1.00 84.12 221 TYR A CA 1
ATOM 1703 C C . TYR A 1 221 ? 5.689 -5.021 -5.492 1.00 84.12 221 TYR A C 1
ATOM 1705 O O . TYR A 1 221 ? 4.895 -5.325 -6.388 1.00 84.12 221 TYR A O 1
ATOM 1713 N N . LYS A 1 222 ? 5.543 -3.900 -4.771 1.00 87.88 222 LYS A N 1
ATOM 1714 C CA . LYS A 1 222 ? 4.526 -2.888 -5.077 1.00 87.88 222 LYS A CA 1
ATOM 1715 C C . LYS A 1 222 ? 5.003 -1.481 -4.731 1.00 87.88 222 LYS A C 1
ATOM 1717 O O . LYS A 1 222 ? 5.665 -1.261 -3.721 1.00 87.88 222 LYS A O 1
ATOM 1722 N N . LEU A 1 223 ? 4.611 -0.523 -5.566 1.00 89.94 223 LEU A N 1
ATOM 1723 C CA . LEU A 1 223 ? 4.887 0.899 -5.397 1.00 89.94 223 LEU A CA 1
ATOM 1724 C C . LEU A 1 223 ? 3.604 1.708 -5.553 1.00 89.94 223 LEU A C 1
ATOM 1726 O O . LEU A 1 223 ? 2.751 1.375 -6.376 1.00 89.94 223 LEU A O 1
ATOM 1730 N N . SER A 1 224 ? 3.519 2.817 -4.829 1.00 88.56 224 SER A N 1
ATOM 1731 C CA . SER A 1 224 ? 2.539 3.871 -5.077 1.00 88.56 224 SER A CA 1
ATOM 1732 C C . SER A 1 224 ? 3.233 5.223 -5.012 1.00 88.56 224 SER A C 1
ATOM 1734 O O . SER A 1 224 ? 3.791 5.569 -3.975 1.00 88.56 224 SER A O 1
ATOM 1736 N N . TRP A 1 225 ? 3.212 5.983 -6.109 1.00 87.69 225 TRP A N 1
ATOM 1737 C CA . TRP A 1 225 ? 3.802 7.321 -6.165 1.00 87.69 225 TRP A CA 1
ATOM 1738 C C . TRP A 1 225 ? 2.716 8.370 -6.351 1.00 87.69 225 TRP A C 1
ATOM 1740 O O . TRP A 1 225 ? 1.957 8.331 -7.319 1.00 87.69 225 TRP A O 1
ATOM 1750 N N . THR A 1 226 ? 2.639 9.314 -5.423 1.00 83.12 226 THR A N 1
ATOM 1751 C CA . THR A 1 226 ? 1.507 10.238 -5.296 1.00 83.12 226 THR A CA 1
ATOM 1752 C C . THR A 1 226 ? 1.993 11.666 -5.059 1.00 83.12 226 THR A C 1
ATOM 1754 O O . THR A 1 226 ? 2.984 11.895 -4.369 1.00 83.12 226 THR A O 1
ATOM 1757 N N . SER A 1 227 ? 1.316 12.650 -5.656 1.00 71.62 227 SER A N 1
ATOM 1758 C CA . SER A 1 227 ? 1.770 14.050 -5.727 1.00 71.62 227 SER A CA 1
ATOM 1759 C C . SER A 1 227 ? 1.231 14.972 -4.634 1.00 71.62 227 SER A C 1
ATOM 1761 O O . SER A 1 227 ? 1.224 16.177 -4.838 1.00 71.62 227 SER A O 1
ATOM 1763 N N . LYS A 1 228 ? 0.683 14.478 -3.519 1.00 65.94 228 LYS A N 1
ATOM 1764 C CA . LYS A 1 228 ? -0.161 15.333 -2.662 1.00 65.94 228 LYS A CA 1
ATOM 1765 C C . LYS A 1 228 ? 0.139 15.209 -1.181 1.00 65.94 228 LYS A C 1
ATOM 1767 O O . LYS A 1 228 ? -0.229 14.211 -0.575 1.00 65.94 228 LYS A O 1
ATOM 1772 N N . ILE A 1 229 ? 0.709 16.260 -0.597 1.00 52.78 229 ILE A N 1
ATOM 1773 C CA . ILE A 1 229 ? 0.766 16.452 0.859 1.00 52.78 229 ILE A CA 1
ATOM 1774 C C . ILE A 1 229 ? -0.611 16.961 1.338 1.00 52.78 229 ILE A C 1
ATOM 1776 O O . ILE A 1 229 ? -1.219 17.770 0.631 1.00 52.78 229 ILE A O 1
ATOM 1780 N N . PRO A 1 230 ? -1.110 16.530 2.512 1.00 39.72 230 PRO A N 1
ATOM 1781 C CA . PRO A 1 230 ? -2.328 17.055 3.116 1.00 39.72 230 PRO A CA 1
ATOM 1782 C C . PRO A 1 230 ? -2.272 18.580 3.267 1.00 39.72 230 PRO A C 1
ATOM 1784 O O . PRO A 1 230 ? -1.386 19.121 3.923 1.00 39.72 230 PRO A O 1
ATOM 1787 N N . GLY A 1 231 ? -3.248 19.271 2.690 1.00 40.81 231 GLY A N 1
ATOM 1788 C CA . GLY A 1 231 ? -3.547 20.674 2.948 1.00 40.81 231 GLY A CA 1
ATOM 1789 C C . GLY A 1 231 ? -5.048 20.903 2.740 1.00 40.81 231 GLY A C 1
ATOM 1790 O O . GLY A 1 231 ? -5.647 20.205 1.919 1.00 40.81 231 GLY A O 1
ATOM 1791 N N . PRO A 1 232 ? -5.684 21.839 3.465 1.00 33.81 232 PRO A N 1
ATOM 1792 C CA . PRO A 1 232 ? -7.137 22.035 3.421 1.00 33.81 232 PRO A CA 1
ATOM 1793 C C . PRO A 1 232 ? -7.663 22.517 2.058 1.00 33.81 232 PRO A C 1
ATOM 1795 O O . PRO A 1 232 ? -8.862 22.447 1.809 1.00 33.81 232 PRO A O 1
ATOM 1798 N N . ASN A 1 233 ? -6.781 22.958 1.155 1.00 36.06 233 ASN A N 1
ATOM 1799 C CA . ASN A 1 233 ? -7.149 23.502 -0.146 1.00 36.06 233 ASN A CA 1
ATOM 1800 C C . ASN A 1 233 ? -6.540 22.669 -1.278 1.00 36.06 233 ASN A C 1
ATOM 1802 O O . ASN A 1 233 ? -5.324 22.596 -1.424 1.00 36.06 233 ASN A O 1
ATOM 1806 N N . TYR A 1 234 ? -7.398 22.123 -2.142 1.00 37.56 234 TYR A N 1
ATOM 1807 C CA . TYR A 1 234 ? -7.052 21.394 -3.376 1.00 37.56 234 TYR A CA 1
ATOM 1808 C C . TYR A 1 234 ? -6.311 22.245 -4.436 1.00 37.56 234 TYR A C 1
ATOM 1810 O O . TYR A 1 234 ? -6.094 21.783 -5.552 1.00 37.56 234 TYR A O 1
ATOM 1818 N N . LEU A 1 235 ? -5.962 23.492 -4.109 1.00 34.34 235 LEU A N 1
ATOM 1819 C CA . LEU A 1 235 ? -5.480 24.517 -5.035 1.00 34.34 235 LEU A CA 1
ATOM 1820 C C . LEU A 1 235 ? -4.010 24.903 -4.816 1.00 34.34 235 LEU A C 1
ATOM 1822 O O . LEU A 1 235 ? -3.461 25.628 -5.641 1.00 34.34 235 LEU A O 1
ATOM 1826 N N . THR A 1 236 ? -3.359 24.447 -3.741 1.00 38.84 236 THR A N 1
ATOM 1827 C CA . THR A 1 236 ? -1.927 24.704 -3.549 1.00 38.84 236 THR A CA 1
ATOM 1828 C C . THR A 1 236 ? -1.098 23.772 -4.441 1.00 38.84 236 THR A C 1
ATOM 1830 O O . THR A 1 236 ? -1.375 22.568 -4.485 1.00 38.84 236 THR A O 1
ATOM 1833 N N . PRO A 1 237 ? -0.072 24.282 -5.153 1.00 45.88 237 PRO A N 1
ATOM 1834 C CA . PRO A 1 237 ? 0.849 23.433 -5.893 1.00 45.88 237 PRO A CA 1
ATOM 1835 C C . PRO A 1 237 ? 1.437 22.380 -4.953 1.00 45.88 237 PRO A C 1
ATOM 1837 O O . PRO A 1 237 ? 1.809 22.680 -3.815 1.00 45.88 237 PRO A O 1
ATOM 1840 N N . ALA A 1 238 ? 1.511 21.139 -5.424 1.00 54.72 238 ALA A N 1
ATOM 1841 C CA . ALA A 1 238 ? 2.159 20.061 -4.699 1.00 54.72 238 ALA A CA 1
ATOM 1842 C C . ALA A 1 238 ? 3.579 20.485 -4.290 1.00 54.72 238 ALA A C 1
ATOM 1844 O O . ALA A 1 238 ? 4.443 20.658 -5.146 1.00 54.72 238 ALA A O 1
ATOM 1845 N N . LYS A 1 239 ? 3.833 20.634 -2.983 1.00 62.84 239 LYS A N 1
ATOM 1846 C CA . LYS A 1 239 ? 5.172 20.962 -2.450 1.00 62.84 239 LYS A CA 1
ATOM 1847 C C . LYS A 1 239 ? 6.201 19.841 -2.687 1.00 62.84 239 LYS A C 1
ATOM 1849 O O . LYS A 1 239 ? 7.395 20.042 -2.480 1.00 62.84 239 LYS A O 1
ATOM 1854 N N . GLY A 1 240 ? 5.739 18.680 -3.150 1.00 75.38 240 GLY A N 1
ATOM 1855 C CA . GLY A 1 240 ? 6.539 17.509 -3.460 1.00 75.38 240 GLY A CA 1
ATOM 1856 C C . GLY A 1 240 ? 5.665 16.307 -3.802 1.00 75.38 240 GLY A C 1
ATOM 1857 O O . GLY A 1 240 ? 4.454 16.423 -3.996 1.00 75.38 240 GLY A O 1
ATOM 1858 N N . SER A 1 241 ? 6.280 15.137 -3.855 1.00 81.12 241 SER A N 1
ATOM 1859 C CA . SER A 1 241 ? 5.608 13.850 -4.016 1.00 81.12 241 SER A CA 1
ATOM 1860 C C . SER A 1 241 ? 6.114 12.871 -2.964 1.00 81.12 241 SER A C 1
ATOM 1862 O O . SER A 1 241 ? 7.137 13.108 -2.329 1.00 81.12 241 SER A O 1
ATOM 1864 N N . TYR A 1 242 ? 5.415 11.766 -2.750 1.00 84.19 242 TYR A N 1
ATOM 1865 C CA . TYR A 1 242 ? 5.954 10.667 -1.955 1.00 84.19 242 TYR A CA 1
ATOM 1866 C C . TYR A 1 242 ? 5.759 9.336 -2.652 1.00 84.19 242 TYR A C 1
ATOM 1868 O O . TYR A 1 242 ? 4.785 9.127 -3.379 1.00 84.19 242 TYR A O 1
ATOM 1876 N N . LEU A 1 243 ? 6.721 8.456 -2.411 1.00 89.19 243 LEU A N 1
ATOM 1877 C CA . LEU A 1 243 ? 6.728 7.078 -2.852 1.00 89.19 243 LEU A CA 1
ATOM 1878 C C . LEU A 1 243 ? 6.516 6.186 -1.635 1.00 89.19 243 LEU A C 1
ATOM 1880 O O . LEU A 1 243 ? 7.306 6.216 -0.693 1.00 89.19 243 LEU A O 1
ATOM 1884 N N . THR A 1 244 ? 5.472 5.380 -1.692 1.00 91.38 244 THR A N 1
ATOM 1885 C CA . THR A 1 244 ? 5.172 4.343 -0.709 1.00 91.38 244 THR A CA 1
ATOM 1886 C C . THR A 1 244 ? 5.609 3.013 -1.294 1.00 91.38 244 THR A C 1
ATOM 1888 O O . THR A 1 244 ? 5.235 2.677 -2.424 1.00 91.38 244 THR A O 1
ATOM 1891 N N . VAL A 1 245 ? 6.437 2.284 -0.553 1.00 91.69 245 VAL A N 1
ATOM 1892 C CA . VAL A 1 245 ? 7.142 1.090 -1.022 1.00 91.69 245 VAL A CA 1
ATOM 1893 C C . VAL A 1 245 ? 6.693 -0.103 -0.195 1.00 91.69 245 VAL A C 1
ATOM 1895 O O . VAL A 1 245 ? 6.747 -0.065 1.028 1.00 91.69 245 VAL A O 1
ATOM 1898 N N . LEU A 1 246 ? 6.258 -1.167 -0.864 1.00 90.62 246 LEU A N 1
ATOM 1899 C CA . LEU A 1 246 ? 5.982 -2.449 -0.229 1.00 90.62 246 LEU A CA 1
ATOM 1900 C C . LEU A 1 246 ? 7.080 -3.443 -0.627 1.00 90.62 246 LEU A C 1
ATOM 1902 O O . LEU A 1 246 ? 7.278 -3.721 -1.819 1.00 90.62 246 LEU A O 1
ATOM 1906 N N . GLY A 1 247 ? 7.797 -3.949 0.375 1.00 88.56 247 GLY A N 1
ATOM 1907 C CA . GLY A 1 247 ? 9.056 -4.671 0.203 1.00 88.56 247 GLY A CA 1
ATOM 1908 C C . GLY A 1 247 ? 10.281 -3.753 0.331 1.00 88.56 247 GLY A C 1
ATOM 1909 O O . GLY A 1 247 ? 10.167 -2.583 0.697 1.00 88.56 247 GLY A O 1
ATOM 1910 N N . GLY A 1 248 ? 11.460 -4.254 -0.039 1.00 84.94 248 GLY A N 1
ATOM 1911 C CA . GLY A 1 248 ? 12.706 -3.480 -0.037 1.00 84.94 248 GLY A CA 1
ATOM 1912 C C . GLY A 1 248 ? 13.375 -3.294 1.326 1.00 84.94 248 GLY A C 1
ATOM 1913 O O . GLY A 1 248 ? 14.405 -2.624 1.379 1.00 84.94 248 GLY A O 1
ATOM 1914 N N . LEU A 1 249 ? 12.828 -3.858 2.406 1.00 84.38 249 LEU A N 1
ATOM 1915 C CA . LEU A 1 249 ? 13.427 -3.811 3.737 1.00 84.38 249 LEU A CA 1
ATOM 1916 C C . LEU A 1 249 ? 14.646 -4.734 3.865 1.00 84.38 249 LEU A C 1
ATOM 1918 O O . LEU A 1 249 ? 14.822 -5.719 3.139 1.00 84.38 249 LEU A O 1
ATOM 1922 N N . GLN A 1 250 ? 15.497 -4.417 4.839 1.00 84.81 250 GLN A N 1
ATOM 1923 C CA . GLN A 1 250 ? 16.563 -5.317 5.263 1.00 84.81 250 GLN A CA 1
ATOM 1924 C C . GLN A 1 250 ? 15.959 -6.515 6.019 1.00 84.81 250 GLN A C 1
ATOM 1926 O O . GLN A 1 250 ? 15.009 -6.321 6.777 1.00 84.81 250 GLN A O 1
ATOM 1931 N N . PRO A 1 251 ? 16.530 -7.730 5.930 1.00 79.06 251 PRO A N 1
ATOM 1932 C CA . PRO A 1 251 ? 16.020 -8.901 6.656 1.00 79.06 251 PRO A CA 1
ATOM 1933 C C . PRO A 1 251 ? 15.948 -8.733 8.183 1.00 79.06 251 PRO A C 1
ATOM 1935 O O . PRO A 1 251 ? 15.213 -9.454 8.852 1.00 79.06 251 PRO A O 1
ATOM 1938 N N . THR A 1 252 ? 16.729 -7.807 8.743 1.00 75.62 252 THR A N 1
ATOM 1939 C CA . THR A 1 252 ? 16.767 -7.480 10.176 1.00 75.62 252 THR A CA 1
ATOM 1940 C C . THR A 1 252 ? 15.868 -6.305 10.567 1.00 75.62 252 THR A C 1
ATOM 1942 O O . THR A 1 252 ? 15.759 -6.011 11.757 1.00 75.62 252 THR A O 1
ATOM 1945 N N . ALA A 1 253 ? 15.264 -5.606 9.602 1.00 75.12 253 ALA A N 1
ATOM 1946 C CA . ALA A 1 253 ? 14.392 -4.468 9.871 1.00 75.12 253 ALA A CA 1
ATOM 1947 C C . ALA A 1 253 ? 13.040 -4.932 10.452 1.00 75.12 253 ALA A C 1
ATOM 1949 O O . ALA A 1 253 ? 12.574 -6.032 10.132 1.00 75.12 253 ALA A O 1
ATOM 1950 N N . PRO A 1 254 ? 12.391 -4.123 11.314 1.00 69.12 254 PRO A N 1
ATOM 1951 C CA . PRO A 1 254 ? 11.016 -4.393 11.717 1.00 69.12 254 PRO A CA 1
ATOM 1952 C C . PRO A 1 254 ? 10.094 -4.375 10.485 1.00 69.12 254 PRO A C 1
ATOM 1954 O O . PRO A 1 254 ? 10.383 -3.679 9.515 1.00 69.12 254 PRO A O 1
ATOM 1957 N N . PRO A 1 255 ? 8.979 -5.124 10.491 1.00 72.31 255 PRO A N 1
ATOM 1958 C CA . PRO A 1 255 ? 8.048 -5.086 9.377 1.00 72.31 255 PRO A CA 1
ATOM 1959 C C . PRO A 1 255 ? 7.325 -3.743 9.340 1.00 72.31 255 PRO A C 1
ATOM 1961 O O . PRO A 1 255 ? 6.709 -3.317 10.321 1.00 72.31 255 PRO A O 1
ATOM 1964 N N . GLY A 1 256 ? 7.335 -3.119 8.172 1.00 78.31 256 GLY A N 1
ATOM 1965 C CA . GLY A 1 256 ? 6.705 -1.830 7.959 1.00 78.31 256 GLY A CA 1
ATOM 1966 C C . GLY A 1 256 ? 6.579 -1.488 6.483 1.00 78.31 256 GLY A C 1
ATOM 1967 O O . GLY A 1 256 ? 6.860 -2.304 5.605 1.00 78.31 256 GLY A O 1
ATOM 1968 N N . ILE A 1 257 ? 6.100 -0.277 6.217 1.00 87.00 257 ILE A N 1
ATOM 1969 C CA . ILE A 1 257 ? 5.975 0.268 4.864 1.00 87.00 257 ILE A CA 1
ATOM 1970 C C . ILE A 1 257 ? 6.833 1.525 4.775 1.00 87.00 257 ILE A C 1
ATOM 1972 O O . ILE A 1 257 ? 6.443 2.572 5.313 1.00 87.00 257 ILE A O 1
ATOM 1976 N N . PRO A 1 258 ? 7.984 1.447 4.090 1.00 87.88 258 PRO A N 1
ATOM 1977 C CA . PRO A 1 258 ? 8.789 2.613 3.792 1.00 87.88 258 PRO A CA 1
ATOM 1978 C C . PRO A 1 258 ? 8.028 3.640 2.962 1.00 87.88 258 PRO A C 1
ATOM 1980 O O . PRO A 1 258 ? 7.438 3.342 1.920 1.00 87.88 258 PRO A O 1
ATOM 1983 N N . CYS A 1 259 ? 8.095 4.882 3.410 1.00 87.50 259 CYS A N 1
ATOM 1984 C CA . CYS A 1 259 ? 7.606 6.053 2.714 1.00 87.50 259 CYS A CA 1
ATOM 1985 C C . CYS A 1 259 ? 8.793 6.994 2.488 1.00 87.50 259 CYS A C 1
ATOM 1987 O O . CYS A 1 259 ? 9.575 7.261 3.400 1.00 87.50 259 CYS A O 1
ATOM 1989 N N . LEU A 1 260 ? 8.924 7.516 1.272 1.00 87.19 260 LEU A N 1
ATOM 1990 C CA . LEU A 1 260 ? 9.990 8.431 0.862 1.00 87.19 260 LEU A CA 1
ATOM 1991 C C . LEU A 1 260 ? 9.360 9.714 0.332 1.00 87.19 260 LEU A C 1
ATOM 1993 O O . LEU A 1 260 ? 8.558 9.656 -0.596 1.00 87.19 260 LEU A O 1
ATOM 1997 N N . TYR A 1 261 ? 9.727 10.864 0.891 1.00 85.75 261 TYR A N 1
ATOM 1998 C CA . TYR A 1 261 ? 9.278 12.171 0.415 1.00 85.75 261 TYR A CA 1
ATOM 1999 C C . TYR A 1 261 ? 10.296 12.788 -0.542 1.00 85.75 261 TYR A C 1
ATOM 2001 O O . TYR A 1 261 ? 11.486 12.840 -0.238 1.00 85.75 261 TYR A O 1
ATOM 2009 N N . PHE A 1 262 ? 9.815 13.315 -1.662 1.00 84.75 262 PHE A N 1
ATOM 2010 C CA . PHE A 1 262 ? 10.591 13.931 -2.729 1.00 84.75 262 PHE A CA 1
ATOM 2011 C C . PHE A 1 262 ? 10.153 15.385 -2.916 1.00 84.75 262 PHE A C 1
ATOM 2013 O O . PHE A 1 262 ? 8.950 15.641 -3.034 1.00 84.75 262 PHE A O 1
ATOM 2020 N N . PRO A 1 263 ? 11.087 16.344 -2.968 1.00 81.00 263 PRO A N 1
ATOM 2021 C CA . PRO A 1 263 ? 10.747 17.745 -3.157 1.00 81.00 263 PRO A CA 1
ATOM 2022 C C . PRO A 1 263 ? 10.242 18.000 -4.583 1.00 81.00 263 PRO A C 1
ATOM 2024 O O . PRO A 1 263 ? 10.576 17.279 -5.526 1.00 81.00 263 PRO A O 1
ATOM 2027 N N . ALA A 1 264 ? 9.429 19.043 -4.754 1.00 78.62 264 ALA A N 1
ATOM 2028 C CA . ALA A 1 264 ? 8.991 19.459 -6.081 1.00 78.62 264 ALA A CA 1
ATOM 2029 C C . ALA A 1 264 ? 10.188 19.858 -6.959 1.00 78.62 264 ALA A C 1
ATOM 2031 O O . ALA A 1 264 ? 11.167 20.440 -6.490 1.00 78.62 264 ALA A O 1
ATOM 2032 N N . PHE A 1 265 ? 10.092 19.572 -8.256 1.00 78.12 265 PHE A N 1
ATOM 2033 C CA . PHE A 1 265 ? 11.078 20.045 -9.218 1.00 78.12 265 PHE A CA 1
ATOM 2034 C C . PHE A 1 265 ? 11.014 21.571 -9.356 1.00 78.12 265 PHE A C 1
ATOM 2036 O O . PHE A 1 265 ? 9.955 22.131 -9.644 1.00 78.12 265 PHE A O 1
ATOM 2043 N N . ILE A 1 266 ? 12.165 22.229 -9.211 1.00 76.75 266 ILE A N 1
ATOM 2044 C CA . ILE A 1 266 ? 12.320 23.675 -9.383 1.00 76.75 266 ILE A CA 1
ATOM 2045 C C . ILE A 1 266 ? 13.266 23.907 -10.558 1.00 76.75 266 ILE A C 1
ATOM 2047 O O . ILE A 1 266 ? 14.450 23.585 -10.482 1.00 76.75 266 ILE A O 1
ATOM 2051 N N . ALA A 1 267 ? 12.744 24.463 -11.651 1.00 73.88 267 ALA A N 1
ATOM 2052 C CA . ALA A 1 267 ? 13.556 24.766 -12.822 1.00 73.88 267 ALA A CA 1
ATOM 2053 C C . ALA A 1 267 ? 14.565 25.892 -12.506 1.00 73.88 267 ALA A C 1
ATOM 2055 O O . ALA A 1 267 ? 14.157 26.944 -12.005 1.00 73.88 267 ALA A O 1
ATOM 2056 N N . PRO A 1 268 ? 15.860 25.725 -12.829 1.00 76.56 268 PRO A N 1
ATOM 2057 C CA . PRO A 1 268 ? 16.840 26.799 -12.712 1.00 76.56 268 PRO A CA 1
ATOM 2058 C C . PRO A 1 268 ? 16.487 27.986 -13.614 1.00 76.56 268 PRO A C 1
ATOM 2060 O O . PRO A 1 268 ? 16.032 27.803 -14.749 1.00 76.56 268 PRO A O 1
ATOM 2063 N N . ALA A 1 269 ? 16.755 29.207 -13.149 1.00 69.00 269 ALA A N 1
ATOM 2064 C CA . ALA A 1 269 ? 16.551 30.410 -13.950 1.00 69.00 269 ALA A CA 1
ATOM 2065 C C . ALA A 1 269 ? 17.326 30.332 -15.282 1.00 69.00 269 ALA A C 1
ATOM 2067 O O . ALA A 1 269 ? 18.490 29.935 -15.309 1.00 69.00 269 ALA A O 1
ATOM 2068 N N . ASN A 1 270 ? 16.678 30.730 -16.382 1.00 61.47 270 ASN A N 1
ATOM 2069 C CA . ASN A 1 270 ? 17.243 30.783 -17.740 1.00 61.47 270 ASN A CA 1
ATOM 2070 C C . ASN A 1 270 ? 17.647 29.430 -18.361 1.00 61.47 270 ASN A C 1
ATOM 2072 O O . ASN A 1 270 ? 18.343 29.407 -19.377 1.00 61.47 270 ASN A O 1
ATOM 2076 N N . SER A 1 271 ? 17.193 28.302 -17.806 1.00 58.22 271 SER A N 1
ATOM 2077 C CA . SER A 1 271 ? 17.398 26.989 -18.423 1.00 58.22 271 SER A CA 1
ATOM 2078 C C . SER A 1 271 ? 16.350 26.731 -19.518 1.00 58.22 271 SER A C 1
ATOM 2080 O O . SER A 1 271 ? 15.152 26.660 -19.258 1.00 58.22 271 SER A O 1
ATOM 2082 N N . THR A 1 272 ? 16.795 26.607 -20.770 1.00 57.31 272 THR A N 1
ATOM 2083 C CA . THR A 1 272 ? 15.978 26.070 -21.871 1.00 57.31 272 THR A CA 1
ATOM 2084 C C . THR A 1 272 ? 16.446 24.652 -22.182 1.00 57.31 272 THR A C 1
ATOM 2086 O O . THR A 1 272 ? 17.640 24.354 -22.110 1.00 57.31 272 THR A O 1
ATOM 2089 N N . VAL A 1 273 ? 15.502 23.754 -22.474 1.00 54.06 273 VAL A N 1
ATOM 2090 C CA . VAL A 1 273 ? 15.818 22.403 -22.955 1.00 54.06 273 VAL A CA 1
ATOM 2091 C C . VAL A 1 273 ? 16.266 22.554 -24.408 1.00 54.06 273 VAL A C 1
ATOM 2093 O O . VAL A 1 273 ? 15.445 22.837 -25.279 1.00 54.06 273 VAL A O 1
ATOM 2096 N N . SER A 1 274 ? 17.570 22.451 -24.660 1.00 53.75 274 SER A N 1
ATOM 2097 C CA . SER A 1 274 ? 18.115 22.439 -26.018 1.00 53.75 274 SER A CA 1
ATOM 2098 C C . SER A 1 274 ? 17.806 21.094 -26.693 1.00 53.75 274 SER A C 1
ATOM 2100 O O . SER A 1 274 ? 17.525 20.090 -26.034 1.00 53.75 274 SER A O 1
ATOM 2102 N N . SER A 1 275 ? 17.890 21.044 -28.023 1.00 50.75 275 SER A N 1
ATOM 2103 C CA . SER A 1 275 ? 17.792 19.790 -28.786 1.00 50.75 275 SER A CA 1
ATOM 2104 C C . SER A 1 275 ? 18.962 18.824 -28.540 1.00 50.75 275 SER A C 1
ATOM 2106 O O . SER A 1 275 ? 18.920 17.701 -29.028 1.00 50.75 275 SER A O 1
ATOM 2108 N N . GLU A 1 276 ? 20.001 19.247 -27.808 1.00 52.34 276 GLU A N 1
ATOM 2109 C CA . GLU A 1 276 ? 21.215 18.467 -27.519 1.00 52.34 276 GLU A CA 1
ATOM 2110 C C . GLU A 1 276 ? 21.099 17.604 -26.245 1.00 52.34 276 GLU A C 1
ATOM 2112 O O . GLU A 1 276 ? 22.054 16.937 -25.856 1.00 52.34 276 GLU A O 1
ATOM 2117 N N . GLY A 1 277 ? 19.920 17.567 -25.612 1.00 56.50 277 GLY A N 1
ATOM 2118 C CA . GLY A 1 277 ? 19.642 16.712 -24.455 1.00 56.50 277 GLY A CA 1
ATOM 2119 C C . GLY A 1 277 ? 20.030 17.338 -23.111 1.00 56.50 277 GLY A C 1
ATOM 2120 O O . GLY A 1 277 ? 20.669 18.387 -23.044 1.00 56.50 277 GLY A O 1
ATOM 2121 N N . LEU A 1 278 ? 19.608 16.708 -22.013 1.00 61.19 278 LEU A N 1
ATOM 2122 C CA . LEU A 1 278 ? 19.765 17.236 -20.652 1.00 61.19 278 LEU A CA 1
ATOM 2123 C C . LEU A 1 278 ? 21.233 17.211 -20.161 1.00 61.19 278 LEU A C 1
ATOM 2125 O O . LEU A 1 278 ? 21.619 18.084 -19.384 1.00 61.19 278 LEU A O 1
ATOM 2129 N N . ASP A 1 279 ? 22.082 16.340 -20.719 1.00 60.19 279 ASP A N 1
ATOM 2130 C CA . ASP A 1 279 ? 23.545 16.349 -20.530 1.00 60.19 279 ASP A CA 1
ATOM 2131 C C . ASP A 1 279 ? 24.214 17.678 -20.965 1.00 60.19 279 ASP A C 1
ATOM 2133 O O . ASP A 1 279 ? 25.282 18.023 -20.460 1.00 60.19 279 ASP A O 1
ATOM 2137 N N . SER A 1 280 ? 23.580 18.467 -21.844 1.00 63.03 280 SER A N 1
ATOM 2138 C CA . SER A 1 280 ? 24.069 19.799 -22.245 1.00 63.03 280 SER A CA 1
ATOM 2139 C C . SER A 1 280 ? 23.733 20.916 -21.238 1.00 63.03 280 SER A C 1
ATOM 2141 O O . SER A 1 280 ? 24.226 22.038 -21.369 1.00 63.03 280 SER A O 1
ATOM 2143 N N . ASN A 1 281 ? 22.918 20.626 -20.213 1.00 74.50 281 ASN A N 1
ATOM 2144 C CA . ASN A 1 281 ? 22.488 21.585 -19.195 1.00 74.50 281 ASN A CA 1
ATOM 2145 C C . ASN A 1 281 ? 22.662 21.012 -17.771 1.00 74.50 281 ASN A C 1
ATOM 2147 O O . ASN A 1 281 ? 21.695 20.521 -17.175 1.00 74.50 281 ASN A O 1
ATOM 2151 N N . PRO A 1 282 ? 23.876 21.096 -17.190 1.00 79.44 282 PRO A N 1
ATOM 2152 C CA . PRO A 1 282 ? 24.173 20.502 -15.886 1.00 79.44 282 PRO A CA 1
ATOM 2153 C C . PRO A 1 282 ? 23.302 21.076 -14.763 1.00 79.44 282 PRO A C 1
ATOM 2155 O O . PRO A 1 282 ? 22.829 20.323 -13.923 1.00 79.44 282 PRO A O 1
ATOM 2158 N N . ALA A 1 283 ? 22.986 22.376 -14.795 1.00 80.19 283 ALA A N 1
ATOM 2159 C CA . ALA A 1 283 ? 22.120 22.995 -13.790 1.00 80.19 283 ALA A CA 1
ATOM 2160 C C . ALA A 1 283 ? 20.700 22.402 -13.797 1.00 80.19 283 ALA A C 1
ATOM 2162 O O . ALA A 1 283 ? 20.107 22.174 -12.743 1.00 80.19 283 ALA A O 1
ATOM 2163 N N . LEU A 1 284 ? 20.147 22.134 -14.986 1.00 79.38 284 LEU A N 1
ATOM 2164 C CA . LEU A 1 284 ? 18.845 21.482 -15.121 1.00 79.38 284 LEU A CA 1
ATOM 2165 C C . LEU A 1 284 ? 18.903 20.021 -14.652 1.00 79.38 284 LEU A C 1
ATOM 2167 O O . LEU A 1 284 ? 17.968 19.554 -13.999 1.00 79.38 284 LEU A O 1
ATOM 2171 N N . ARG A 1 285 ? 20.003 19.313 -14.944 1.00 79.12 285 ARG A N 1
ATOM 2172 C CA . ARG A 1 285 ? 20.230 17.934 -14.487 1.00 79.12 285 ARG A CA 1
ATOM 2173 C C . ARG A 1 285 ? 20.318 17.863 -12.963 1.00 79.12 285 ARG A C 1
ATOM 2175 O O . ARG A 1 285 ? 19.672 17.005 -12.368 1.00 79.12 285 ARG A O 1
ATOM 2182 N N . ASP A 1 286 ? 21.043 18.786 -12.339 1.00 83.06 286 ASP A N 1
ATOM 2183 C CA . ASP A 1 286 ? 21.184 18.876 -10.883 1.00 83.06 286 ASP A CA 1
ATOM 2184 C C . ASP A 1 286 ? 19.840 19.171 -10.210 1.00 83.06 286 ASP A C 1
ATOM 2186 O O . ASP A 1 286 ? 19.480 18.525 -9.226 1.00 83.06 286 ASP A O 1
ATOM 2190 N N . ALA A 1 287 ? 19.045 20.085 -10.775 1.00 80.81 287 ALA A N 1
ATOM 2191 C CA . ALA A 1 287 ? 17.699 20.371 -10.286 1.00 80.81 287 ALA A CA 1
ATOM 2192 C C . ALA A 1 287 ? 16.754 19.162 -10.406 1.00 80.81 287 ALA A C 1
ATOM 2194 O O . ALA A 1 287 ? 15.956 18.892 -9.504 1.00 80.81 287 ALA A O 1
ATOM 2195 N N . LEU A 1 288 ? 16.858 18.395 -11.495 1.00 80.12 288 LEU A N 1
ATOM 2196 C CA . LEU A 1 288 ? 16.105 17.153 -11.661 1.00 80.12 288 LEU A CA 1
ATOM 2197 C C . LEU A 1 288 ? 16.559 16.084 -10.669 1.00 80.12 288 LEU A C 1
ATOM 2199 O O . LEU A 1 288 ? 15.712 15.473 -10.018 1.00 80.12 288 LEU A O 1
ATOM 2203 N N . HIS A 1 289 ? 17.868 15.907 -10.494 1.00 84.50 289 HIS A N 1
ATOM 2204 C CA . HIS A 1 289 ? 18.431 14.998 -9.501 1.00 84.50 289 HIS A CA 1
ATOM 2205 C C . HIS A 1 289 ? 17.959 15.357 -8.084 1.00 84.50 289 HIS A C 1
ATOM 2207 O O . HIS A 1 289 ? 17.536 14.477 -7.333 1.00 84.50 289 HIS A O 1
ATOM 2213 N N . ALA A 1 290 ? 17.951 16.645 -7.729 1.00 83.88 290 ALA A N 1
ATOM 2214 C CA . ALA A 1 290 ? 17.434 17.124 -6.449 1.00 83.88 290 ALA A CA 1
ATOM 2215 C C . ALA A 1 290 ? 15.954 16.757 -6.253 1.00 83.88 290 ALA A C 1
ATOM 2217 O O . ALA A 1 290 ? 15.589 16.262 -5.190 1.00 83.88 290 ALA A O 1
ATOM 2218 N N . SER A 1 291 ? 15.120 16.899 -7.292 1.00 80.19 291 SER A N 1
ATOM 2219 C CA . SER A 1 291 ? 13.695 16.528 -7.233 1.00 80.19 291 SER A CA 1
ATOM 2220 C C . SER A 1 291 ? 13.444 15.028 -7.055 1.00 80.19 291 SER A C 1
ATOM 2222 O O . SER A 1 291 ? 12.413 14.629 -6.524 1.00 80.19 291 SER A O 1
ATOM 2224 N N . VAL A 1 292 ? 14.393 14.179 -7.464 1.00 83.12 292 VAL A N 1
ATOM 2225 C CA . VAL A 1 292 ? 14.314 12.725 -7.268 1.00 83.12 292 VAL A CA 1
ATOM 2226 C C . VAL A 1 292 ? 15.171 12.241 -6.101 1.00 83.12 292 VAL A C 1
ATOM 2228 O O . VAL A 1 292 ? 15.278 11.039 -5.892 1.00 83.12 292 VAL A O 1
ATOM 2231 N N . THR A 1 293 ? 15.757 13.133 -5.303 1.00 86.06 293 THR A N 1
ATOM 2232 C CA . THR A 1 293 ? 16.486 12.791 -4.072 1.00 86.06 293 THR A CA 1
ATOM 2233 C C . THR A 1 293 ? 15.535 12.915 -2.880 1.00 86.06 293 THR A C 1
ATOM 2235 O O . THR A 1 293 ? 14.871 13.943 -2.748 1.00 86.06 293 THR A O 1
ATOM 2238 N N . PRO A 1 294 ? 15.401 11.888 -2.021 1.00 86.12 294 PRO A N 1
ATOM 2239 C CA . PRO A 1 294 ? 14.406 11.921 -0.970 1.00 86.12 294 PRO A CA 1
ATOM 2240 C C . PRO A 1 294 ? 14.868 12.899 0.116 1.00 86.12 294 PRO A C 1
ATOM 2242 O O . PRO A 1 294 ? 16.003 12.827 0.580 1.00 86.12 294 PRO A O 1
ATOM 2245 N N . SER A 1 295 ? 14.002 13.831 0.508 1.00 81.00 295 SER A N 1
ATOM 2246 C CA . SER A 1 295 ? 14.290 14.805 1.573 1.00 81.00 295 SER A CA 1
ATOM 2247 C C . SER A 1 295 ? 13.801 14.347 2.946 1.00 81.00 295 SER A C 1
ATOM 2249 O O . SER A 1 295 ? 14.260 14.871 3.956 1.00 81.00 295 SER A O 1
ATOM 2251 N N . ALA A 1 296 ? 12.884 13.377 3.001 1.00 77.38 296 ALA A N 1
ATOM 2252 C CA . ALA A 1 296 ? 12.458 12.756 4.251 1.00 77.38 296 ALA A CA 1
ATOM 2253 C C . ALA A 1 296 ? 12.136 11.268 4.059 1.00 77.38 296 ALA A C 1
ATOM 2255 O O . ALA A 1 296 ? 11.713 10.839 2.982 1.00 77.38 296 ALA A O 1
ATOM 2256 N N . TYR A 1 297 ? 12.322 10.504 5.134 1.00 82.62 297 TYR A N 1
ATOM 2257 C CA . TYR A 1 297 ? 12.002 9.083 5.243 1.00 82.62 297 TYR A CA 1
ATOM 2258 C C . TYR A 1 297 ? 11.092 8.865 6.451 1.00 82.62 297 TYR A C 1
ATOM 2260 O O . TYR A 1 297 ? 11.316 9.445 7.514 1.00 82.62 297 TYR A O 1
ATOM 2268 N N . ALA A 1 298 ? 10.054 8.058 6.277 1.00 78.25 298 ALA A N 1
ATOM 2269 C CA . ALA A 1 298 ? 9.175 7.625 7.350 1.00 78.25 298 ALA A CA 1
ATOM 2270 C C . ALA A 1 298 ? 8.764 6.184 7.098 1.00 78.25 298 ALA A C 1
ATOM 2272 O O . ALA A 1 298 ? 8.761 5.716 5.963 1.00 78.25 298 ALA A O 1
ATOM 2273 N N . GLU A 1 299 ? 8.374 5.494 8.157 1.00 77.06 299 GLU A N 1
ATOM 2274 C CA . GLU A 1 299 ? 7.951 4.110 8.065 1.00 77.06 299 GLU A CA 1
ATOM 2275 C C . GLU A 1 299 ? 6.632 3.929 8.798 1.00 77.06 299 GLU A C 1
ATOM 2277 O O . GLU A 1 299 ? 6.472 4.356 9.944 1.00 77.06 299 GLU A O 1
ATOM 2282 N N . ILE A 1 300 ? 5.680 3.300 8.119 1.00 77.56 300 ILE A N 1
ATOM 2283 C CA . ILE A 1 300 ? 4.440 2.858 8.742 1.00 77.56 300 ILE A CA 1
ATOM 2284 C C . ILE A 1 300 ? 4.731 1.507 9.390 1.00 77.56 300 ILE A C 1
ATOM 2286 O O . ILE A 1 300 ? 4.791 0.485 8.704 1.00 77.56 300 ILE A O 1
ATOM 2290 N N . LEU A 1 301 ? 4.968 1.513 10.700 1.00 70.69 301 LEU A N 1
ATOM 2291 C CA . LEU A 1 301 ? 5.304 0.304 11.447 1.00 70.69 301 LEU A CA 1
ATOM 2292 C C . LEU A 1 301 ? 4.109 -0.649 11.503 1.00 70.69 301 LEU A C 1
ATOM 2294 O O . LEU A 1 301 ? 2.975 -0.248 11.767 1.00 70.69 301 LEU A O 1
ATOM 2298 N N . SER A 1 302 ? 4.371 -1.938 11.306 1.00 68.69 302 SER A N 1
ATOM 2299 C CA . SER A 1 302 ? 3.378 -2.994 11.461 1.00 68.69 302 SER A CA 1
ATOM 2300 C C . SER A 1 302 ? 3.751 -3.928 12.606 1.00 68.69 302 SER A C 1
ATOM 2302 O O . SER A 1 302 ? 4.913 -4.093 12.971 1.00 68.69 302 SER A O 1
ATOM 2304 N N . ASN A 1 303 ? 2.738 -4.568 13.188 1.00 67.69 303 ASN A N 1
ATOM 2305 C CA . ASN A 1 303 ? 2.946 -5.586 14.209 1.00 67.69 303 ASN A CA 1
ATOM 2306 C C . ASN A 1 303 ? 3.776 -6.751 13.619 1.00 67.69 303 ASN A C 1
ATOM 2308 O O . ASN A 1 303 ? 3.371 -7.293 12.589 1.00 67.69 303 ASN A O 1
ATOM 2312 N N . PRO A 1 304 ? 4.862 -7.207 14.279 1.00 67.94 304 PRO A N 1
ATOM 2313 C CA . PRO A 1 304 ? 5.684 -8.338 13.830 1.00 67.94 304 PRO A CA 1
ATOM 2314 C C . PRO A 1 304 ? 4.954 -9.672 13.637 1.00 67.94 304 PRO A C 1
ATOM 2316 O O . PRO A 1 304 ? 5.477 -10.608 13.029 1.00 67.94 304 PRO A O 1
ATOM 2319 N N . GLN A 1 305 ? 3.751 -9.799 14.190 1.00 67.38 305 GLN A N 1
ATOM 2320 C CA . GLN A 1 305 ? 2.901 -10.975 14.034 1.00 67.38 305 GLN A CA 1
ATOM 2321 C C . GLN A 1 305 ? 2.021 -10.929 12.775 1.00 67.38 305 GLN A C 1
ATOM 2323 O O . GLN A 1 305 ? 1.387 -11.937 12.452 1.00 67.38 305 GLN A O 1
ATOM 2328 N N . LEU A 1 306 ? 1.985 -9.788 12.080 1.00 70.00 306 LEU A N 1
ATOM 2329 C CA . LEU A 1 306 ? 1.184 -9.545 10.886 1.00 70.00 306 LEU A CA 1
ATOM 2330 C C . LEU A 1 306 ? 2.087 -9.327 9.670 1.00 70.00 306 LEU A C 1
ATOM 2332 O O . LEU A 1 306 ? 3.048 -8.563 9.725 1.00 70.00 306 LEU A O 1
ATOM 2336 N N . VAL A 1 307 ? 1.738 -9.959 8.554 1.00 80.19 307 VAL A N 1
ATOM 2337 C CA . VAL A 1 307 ? 2.399 -9.762 7.260 1.00 80.19 307 VAL A CA 1
ATOM 2338 C C . VAL A 1 307 ? 1.532 -8.848 6.411 1.00 80.19 307 VAL A C 1
ATOM 2340 O O . VAL A 1 307 ? 0.342 -9.103 6.255 1.00 80.19 307 VAL A O 1
ATOM 2343 N N . ILE A 1 308 ? 2.105 -7.780 5.864 1.00 83.00 308 ILE A N 1
ATOM 2344 C CA . ILE A 1 308 ? 1.397 -6.892 4.937 1.00 83.00 308 ILE A CA 1
ATOM 2345 C C . ILE A 1 308 ? 1.411 -7.560 3.560 1.00 83.00 308 ILE A C 1
ATOM 2347 O O . ILE A 1 308 ? 2.473 -7.778 2.990 1.00 83.00 308 ILE A O 1
ATOM 2351 N N . GLU A 1 309 ? 0.238 -7.925 3.046 1.00 83.12 309 GLU A N 1
ATOM 2352 C CA . GLU A 1 309 ? 0.097 -8.594 1.747 1.00 83.12 309 GLU A CA 1
ATOM 2353 C C . GLU A 1 309 ? -0.142 -7.596 0.614 1.00 83.12 309 GLU A C 1
ATOM 2355 O O . GLU A 1 309 ? 0.330 -7.808 -0.501 1.00 83.12 309 GLU A O 1
ATOM 2360 N N . ASP A 1 310 ? -0.899 -6.526 0.880 1.00 85.56 310 ASP A N 1
ATOM 2361 C CA . ASP A 1 310 ? -1.222 -5.531 -0.137 1.00 85.56 310 ASP A CA 1
ATOM 2362 C C . ASP A 1 310 ? -1.518 -4.150 0.460 1.00 85.56 310 ASP A C 1
ATOM 2364 O O . ASP A 1 310 ? -1.877 -4.021 1.633 1.00 85.56 310 ASP A O 1
ATOM 2368 N N . MET A 1 311 ? -1.398 -3.117 -0.375 1.00 88.00 311 MET A N 1
ATOM 2369 C CA . MET A 1 311 ? -1.708 -1.734 -0.022 1.00 88.00 311 MET A CA 1
ATOM 2370 C C . MET A 1 311 ? -2.460 -0.994 -1.130 1.00 88.00 311 MET A C 1
ATOM 2372 O O . MET A 1 311 ? -2.199 -1.187 -2.320 1.00 88.00 311 MET A O 1
ATOM 2376 N N . VAL A 1 312 ? -3.345 -0.081 -0.742 1.00 86.50 312 VAL A N 1
ATOM 2377 C CA . VAL A 1 312 ? -3.984 0.888 -1.637 1.00 86.50 312 VAL A CA 1
ATOM 2378 C C . VAL A 1 312 ? -3.894 2.263 -0.994 1.00 86.50 312 VAL A C 1
ATOM 2380 O O . VAL A 1 312 ? -4.459 2.494 0.072 1.00 86.50 312 VAL A O 1
ATOM 2383 N N . VAL A 1 313 ? -3.179 3.178 -1.644 1.00 84.06 313 VAL A N 1
ATOM 2384 C CA . VAL A 1 313 ? -3.105 4.576 -1.213 1.00 84.06 313 VAL A CA 1
ATOM 2385 C C . VAL A 1 313 ? -4.316 5.323 -1.755 1.00 84.06 313 VAL A C 1
ATOM 2387 O O . VAL A 1 313 ? -4.648 5.192 -2.933 1.00 84.06 313 VAL A O 1
ATOM 2390 N N . ILE A 1 314 ? -4.952 6.125 -0.904 1.00 80.31 314 ILE A N 1
ATOM 2391 C CA . ILE A 1 314 ? -6.079 6.990 -1.249 1.00 80.31 314 ILE A CA 1
ATOM 2392 C C . ILE A 1 314 ? -5.674 8.439 -0.946 1.00 80.31 314 ILE A C 1
ATOM 2394 O O . ILE A 1 314 ? -5.942 8.954 0.146 1.00 80.31 314 ILE A O 1
ATOM 2398 N N . PRO A 1 315 ? -5.004 9.115 -1.898 1.00 70.69 315 PRO A N 1
ATOM 2399 C CA . PRO A 1 315 ? -4.415 10.434 -1.663 1.00 70.69 315 PRO A CA 1
ATOM 2400 C C . PRO A 1 315 ? -5.447 11.506 -1.316 1.00 70.69 315 PRO A C 1
ATOM 2402 O O . PRO A 1 315 ? -5.160 12.415 -0.545 1.00 70.69 315 PRO A O 1
ATOM 2405 N N . ASP A 1 316 ? -6.660 11.415 -1.864 1.00 69.75 316 ASP A N 1
ATOM 2406 C CA . ASP A 1 316 ? -7.705 12.415 -1.623 1.00 69.75 316 ASP A CA 1
ATOM 2407 C C . ASP A 1 316 ? -8.268 12.385 -0.206 1.00 69.75 316 ASP A C 1
ATOM 2409 O O . ASP A 1 316 ? -8.798 13.389 0.270 1.00 69.75 316 ASP A O 1
ATOM 2413 N N . HIS A 1 317 ? -8.092 11.264 0.487 1.00 69.88 317 HIS A N 1
ATOM 2414 C CA . HIS A 1 317 ? -8.543 11.077 1.859 1.00 69.88 317 HIS A CA 1
ATOM 2415 C C . HIS A 1 317 ? -7.392 11.003 2.857 1.00 69.88 317 HIS A C 1
ATOM 2417 O O . HIS A 1 317 ? -7.637 10.805 4.042 1.00 69.88 317 HIS A O 1
ATOM 2423 N N . ASN A 1 318 ? -6.155 11.217 2.397 1.00 74.00 318 ASN A N 1
ATOM 2424 C CA . ASN A 1 318 ? -4.943 11.097 3.199 1.00 74.00 318 ASN A CA 1
ATOM 2425 C C . ASN A 1 318 ? -4.891 9.773 3.974 1.00 74.00 318 ASN A C 1
ATOM 2427 O O . ASN A 1 318 ? -4.666 9.744 5.188 1.00 74.00 318 ASN A O 1
ATOM 2431 N N . GLN A 1 319 ? -5.146 8.673 3.271 1.00 78.69 319 GLN A N 1
ATOM 2432 C CA . GLN A 1 319 ? -5.267 7.357 3.882 1.00 78.69 319 GLN A CA 1
ATOM 2433 C C . GLN A 1 319 ? -4.614 6.269 3.054 1.00 78.69 319 GLN A C 1
ATOM 2435 O O . GLN A 1 319 ? -4.429 6.384 1.840 1.00 78.69 319 GLN A O 1
ATOM 2440 N N . ILE A 1 320 ? -4.297 5.182 3.741 1.00 81.06 320 ILE A N 1
ATOM 2441 C CA . ILE A 1 320 ? -3.847 3.935 3.153 1.00 81.06 320 ILE A CA 1
ATOM 2442 C C . ILE A 1 320 ? -4.708 2.797 3.674 1.00 81.06 320 ILE A C 1
ATOM 2444 O O . ILE A 1 320 ? -4.934 2.669 4.876 1.00 81.06 320 ILE A O 1
ATOM 2448 N N . ILE A 1 321 ? -5.183 1.962 2.757 1.00 84.56 321 ILE A N 1
ATOM 2449 C CA . ILE A 1 321 ? -5.791 0.680 3.091 1.00 84.56 321 ILE A CA 1
ATOM 2450 C C . ILE A 1 321 ? -4.702 -0.376 3.007 1.00 84.56 321 ILE A C 1
ATOM 2452 O O . ILE A 1 321 ? -4.055 -0.523 1.971 1.00 84.56 321 ILE A O 1
ATOM 2456 N N . LEU A 1 322 ? -4.535 -1.133 4.083 1.00 82.06 322 LEU A N 1
ATOM 2457 C CA . LEU A 1 322 ? -3.574 -2.218 4.197 1.00 82.06 322 LEU A CA 1
ATOM 2458 C C . LEU A 1 322 ? -4.308 -3.537 4.364 1.00 82.06 322 LEU A C 1
ATOM 2460 O O . LEU A 1 322 ? -5.121 -3.693 5.273 1.00 82.06 322 LEU A O 1
ATOM 2464 N N . MET A 1 323 ? -3.979 -4.514 3.529 1.00 83.38 323 MET A N 1
ATOM 2465 C CA . MET A 1 323 ? -4.366 -5.897 3.761 1.00 83.38 323 MET A CA 1
ATOM 2466 C C . MET A 1 323 ? -3.229 -6.582 4.504 1.00 83.38 323 MET A C 1
ATOM 2468 O O . MET A 1 323 ? -2.147 -6.754 3.945 1.00 83.38 323 MET A O 1
ATOM 2472 N N . LYS A 1 324 ? -3.463 -6.976 5.758 1.00 79.81 324 LYS A N 1
ATOM 2473 C CA . LYS A 1 324 ? -2.485 -7.747 6.540 1.00 79.81 324 LYS A CA 1
ATOM 2474 C C . LYS A 1 324 ? -3.034 -9.141 6.851 1.00 79.81 324 LYS A C 1
ATOM 2476 O O . LYS A 1 324 ? -4.245 -9.333 7.003 1.00 79.81 324 LYS A O 1
ATOM 2481 N N . SER A 1 325 ? -2.161 -10.131 6.934 1.00 76.81 325 SER A N 1
ATOM 2482 C CA . SER A 1 325 ? -2.506 -11.490 7.337 1.00 76.81 325 SER A CA 1
ATOM 2483 C C . SER A 1 325 ? -1.798 -11.875 8.627 1.00 76.81 325 SER A C 1
ATOM 2485 O O . SER A 1 325 ? -0.621 -11.585 8.833 1.00 76.81 325 SER A O 1
ATOM 2487 N N . ALA A 1 326 ? -2.540 -12.508 9.533 1.00 69.94 326 ALA A N 1
ATOM 2488 C CA . ALA A 1 326 ? -1.971 -13.119 10.725 1.00 69.94 326 ALA A CA 1
ATOM 2489 C C . ALA A 1 326 ? -1.394 -14.506 10.396 1.00 69.94 326 ALA A C 1
ATOM 2491 O O . ALA A 1 326 ? -1.711 -15.111 9.368 1.00 69.94 326 ALA A O 1
ATOM 2492 N N . ARG A 1 327 ? -0.555 -15.044 11.291 1.00 68.25 327 ARG A N 1
ATOM 2493 C CA . ARG A 1 327 ? 0.076 -16.372 11.126 1.00 68.25 327 ARG A CA 1
ATOM 2494 C C . ARG A 1 327 ? -0.925 -17.524 10.976 1.00 68.25 327 ARG A C 1
ATOM 2496 O O . ARG A 1 327 ? -0.574 -18.565 10.431 1.00 68.25 327 ARG A O 1
ATOM 2503 N N . ASP A 1 328 ? -2.159 -17.340 11.439 1.00 66.81 328 ASP A N 1
ATOM 2504 C CA . ASP A 1 328 ? -3.265 -18.290 11.285 1.00 66.81 328 ASP A CA 1
ATOM 2505 C C . ASP A 1 328 ? -3.927 -18.242 9.888 1.00 66.81 328 ASP A C 1
ATOM 2507 O O . ASP A 1 328 ? -4.853 -19.004 9.608 1.00 66.81 328 ASP A O 1
ATOM 2511 N N . GLY A 1 329 ? -3.449 -17.366 8.997 1.00 61.38 329 GLY A N 1
ATOM 2512 C CA . GLY A 1 329 ? -3.945 -17.183 7.636 1.00 61.38 329 GLY A CA 1
ATOM 2513 C C . GLY A 1 329 ? -5.175 -16.281 7.526 1.00 61.38 329 GLY A C 1
ATOM 2514 O O . GLY A 1 329 ? -5.703 -16.121 6.422 1.00 61.38 329 GLY A O 1
ATOM 2515 N N . ARG A 1 330 ? -5.651 -15.683 8.628 1.00 67.56 330 ARG A N 1
ATOM 2516 C CA . ARG A 1 330 ? -6.750 -14.711 8.582 1.00 67.56 330 ARG A CA 1
ATOM 2517 C C . ARG A 1 330 ? -6.249 -13.389 8.021 1.00 67.56 330 ARG A C 1
ATOM 2519 O O . ARG A 1 330 ? -5.278 -12.826 8.521 1.00 67.56 330 ARG A O 1
ATOM 2526 N N . ARG A 1 331 ? -6.944 -12.881 7.004 1.00 70.62 331 ARG A N 1
ATOM 2527 C CA . ARG A 1 331 ? -6.713 -11.554 6.424 1.00 70.62 331 ARG A CA 1
ATOM 2528 C C . ARG A 1 331 ? -7.644 -10.550 7.073 1.00 70.62 331 ARG A C 1
ATOM 2530 O O . ARG A 1 331 ? -8.819 -10.856 7.260 1.00 70.62 331 ARG A O 1
ATOM 2537 N N . LYS A 1 332 ? -7.141 -9.358 7.368 1.00 67.12 332 LYS A N 1
ATOM 2538 C CA . LYS A 1 332 ? -7.986 -8.213 7.720 1.00 67.12 332 LYS A CA 1
ATOM 2539 C C . LYS A 1 332 ? -7.560 -6.991 6.911 1.00 67.12 332 LYS A C 1
ATOM 2541 O O . LYS A 1 332 ? -6.478 -6.963 6.318 1.00 67.12 332 LYS A O 1
ATOM 2546 N N . LEU A 1 333 ? -8.445 -6.006 6.869 1.00 71.81 333 LEU A N 1
ATOM 2547 C CA . LEU A 1 333 ? -8.160 -4.695 6.306 1.00 71.81 333 LEU A CA 1
ATOM 2548 C C . LEU A 1 333 ? -7.912 -3.717 7.451 1.00 71.81 333 LEU A C 1
ATOM 2550 O O . LEU A 1 333 ? -8.639 -3.706 8.443 1.00 71.81 333 LEU A O 1
ATOM 2554 N N . TRP A 1 334 ? -6.884 -2.898 7.296 1.00 68.69 334 TRP A N 1
ATOM 2555 C CA . TRP A 1 334 ? -6.572 -1.782 8.173 1.00 68.69 334 TRP A CA 1
ATOM 2556 C C . TRP A 1 334 ? -6.619 -0.502 7.363 1.00 68.69 334 TRP A C 1
ATOM 2558 O O . TRP A 1 334 ? -6.267 -0.495 6.186 1.00 68.69 334 TRP A O 1
ATOM 2568 N N . VAL A 1 335 ? -7.043 0.573 8.010 1.00 73.75 335 VAL A N 1
ATOM 2569 C CA . VAL A 1 335 ? -6.981 1.918 7.451 1.00 73.75 335 VAL A CA 1
ATOM 2570 C C . VAL A 1 335 ? -6.066 2.720 8.351 1.00 73.75 335 VAL A C 1
ATOM 2572 O O . VAL A 1 335 ? -6.295 2.793 9.559 1.00 73.75 335 VAL A O 1
ATOM 2575 N N . GLU A 1 336 ? -5.025 3.287 7.765 1.00 70.06 336 GLU A N 1
ATOM 2576 C CA . GLU A 1 336 ? -4.065 4.134 8.462 1.00 70.06 336 GLU A CA 1
ATOM 2577 C C . GLU A 1 336 ? -3.970 5.493 7.761 1.00 70.06 336 GLU A C 1
ATOM 2579 O O . GLU A 1 336 ? -4.337 5.637 6.590 1.00 70.06 336 GLU A O 1
ATOM 2584 N N . LEU A 1 337 ? -3.518 6.512 8.491 1.00 72.88 337 LEU A N 1
ATOM 2585 C CA . LEU A 1 337 ? -3.291 7.841 7.926 1.00 72.88 337 LEU A CA 1
ATOM 2586 C C . LEU A 1 337 ? -2.087 7.806 6.977 1.00 72.88 337 LEU A C 1
ATOM 2588 O O . LEU A 1 337 ? -1.068 7.181 7.267 1.00 72.88 337 LEU A O 1
ATOM 2592 N N . HIS A 1 338 ? -2.198 8.498 5.847 1.00 74.62 338 HIS A N 1
ATOM 2593 C CA . HIS A 1 338 ? -1.160 8.573 4.823 1.00 74.62 338 HIS A CA 1
ATOM 2594 C C . HIS A 1 338 ? -1.150 9.966 4.176 1.00 74.62 338 HIS A C 1
ATOM 2596 O O . HIS A 1 338 ? -2.189 10.395 3.695 1.00 74.62 338 HIS A O 1
ATOM 2602 N N . PRO A 1 339 ? -0.014 10.677 4.041 1.00 69.69 339 PRO A N 1
ATOM 2603 C CA . PRO A 1 339 ? 1.333 10.378 4.536 1.00 69.69 339 PRO A CA 1
ATOM 2604 C C . PRO A 1 339 ? 1.427 10.239 6.054 1.00 69.69 339 PRO A C 1
ATOM 2606 O O . PRO A 1 339 ? 0.581 10.786 6.760 1.00 69.69 339 PRO A O 1
ATOM 2609 N N . PRO A 1 340 ? 2.452 9.512 6.547 1.00 68.06 340 PRO A N 1
ATOM 2610 C CA . PRO A 1 340 ? 2.781 9.496 7.966 1.00 68.06 340 PRO A CA 1
ATOM 2611 C C . PRO A 1 340 ? 2.859 10.922 8.517 1.00 68.06 340 PRO A C 1
ATOM 2613 O O . PRO A 1 340 ? 3.378 11.820 7.851 1.00 68.06 340 PRO A O 1
ATOM 2616 N N . SER A 1 341 ? 2.372 11.140 9.737 1.00 65.12 341 SER A N 1
ATOM 2617 C CA . SER A 1 341 ? 2.365 12.466 10.373 1.00 65.12 341 SER A CA 1
ATOM 2618 C C . SER A 1 341 ? 3.762 13.091 10.464 1.00 65.12 341 SER A C 1
ATOM 2620 O O . SER A 1 341 ? 3.899 14.296 10.275 1.00 65.12 341 SER A O 1
ATOM 2622 N N . SER A 1 342 ? 4.811 12.276 10.620 1.00 59.25 342 SER A N 1
ATOM 2623 C CA . SER A 1 342 ? 6.214 12.717 10.609 1.00 59.25 342 SER A CA 1
ATOM 2624 C C . SER A 1 342 ? 6.634 13.439 9.320 1.00 59.25 342 SER A C 1
ATOM 2626 O O . SER A 1 342 ? 7.545 14.266 9.344 1.00 59.25 342 SER A O 1
ATOM 2628 N N . PHE A 1 343 ? 5.962 13.183 8.192 1.00 62.56 343 PHE A N 1
ATOM 2629 C CA . PHE A 1 343 ? 6.177 13.933 6.952 1.00 62.56 343 PHE A CA 1
ATOM 2630 C C . PHE A 1 343 ? 5.553 15.315 6.977 1.00 62.56 343 PHE A C 1
ATOM 2632 O O . PHE A 1 343 ? 6.116 16.230 6.386 1.00 62.56 343 PHE A O 1
ATOM 2639 N N . VAL A 1 344 ? 4.424 15.488 7.663 1.00 59.84 344 VAL A N 1
ATOM 2640 C CA . VAL A 1 344 ? 3.796 16.804 7.806 1.00 59.84 344 VAL A CA 1
ATOM 2641 C C . VAL A 1 344 ? 4.754 17.741 8.546 1.00 59.84 344 VAL A C 1
ATOM 2643 O O . VAL A 1 344 ? 4.995 18.853 8.082 1.00 59.84 344 VAL A O 1
ATOM 2646 N N . ASP A 1 345 ? 5.398 17.259 9.610 1.00 55.97 345 ASP A N 1
ATOM 2647 C CA . ASP A 1 345 ? 6.365 18.037 10.392 1.00 55.97 345 ASP A CA 1
ATOM 2648 C C . ASP A 1 345 ? 7.653 18.340 9.609 1.00 55.97 345 ASP A C 1
ATOM 2650 O O . ASP A 1 345 ? 8.109 19.485 9.577 1.00 55.97 345 ASP A O 1
ATOM 2654 N N . ALA A 1 346 ? 8.210 17.345 8.907 1.00 51.47 346 ALA A N 1
ATOM 2655 C CA . ALA A 1 346 ? 9.412 17.518 8.086 1.00 51.47 346 ALA A CA 1
ATOM 2656 C C . ALA A 1 346 ? 9.193 18.491 6.911 1.00 51.47 346 ALA A C 1
ATOM 2658 O O . ALA A 1 346 ? 10.063 19.300 6.594 1.00 51.47 346 ALA A O 1
ATOM 2659 N N . VAL A 1 347 ? 8.015 18.452 6.283 1.00 52.75 347 VAL A N 1
ATOM 2660 C CA . VAL A 1 347 ? 7.635 19.367 5.197 1.00 52.75 347 VAL A CA 1
ATOM 2661 C C . VAL A 1 347 ? 7.382 20.778 5.721 1.00 52.75 347 VAL A C 1
ATOM 2663 O O . VAL A 1 347 ? 7.778 21.748 5.076 1.00 52.75 347 VAL A O 1
ATOM 2666 N N . ASN A 1 348 ? 6.760 20.911 6.893 1.00 55.53 348 ASN A N 1
ATOM 2667 C CA . ASN A 1 348 ? 6.558 22.207 7.538 1.00 55.53 348 ASN A CA 1
ATOM 2668 C C . ASN A 1 348 ? 7.884 22.859 7.962 1.00 55.53 348 ASN A C 1
ATOM 2670 O O . ASN A 1 348 ? 7.962 24.081 8.010 1.00 55.53 348 ASN A O 1
ATOM 2674 N N . ALA A 1 349 ? 8.937 22.074 8.205 1.00 51.69 349 ALA A N 1
ATOM 2675 C CA . ALA A 1 349 ? 10.282 22.587 8.465 1.00 51.69 349 ALA A CA 1
ATOM 2676 C C . ALA A 1 349 ? 11.023 23.075 7.197 1.00 51.69 349 ALA A C 1
ATOM 2678 O O . ALA A 1 349 ? 11.973 23.848 7.308 1.00 51.69 349 ALA A O 1
ATOM 2679 N N . LEU A 1 350 ? 10.593 22.674 5.991 1.00 51.25 350 LEU A N 1
ATOM 2680 C CA . LEU A 1 350 ? 11.201 23.054 4.700 1.00 51.25 350 LEU A CA 1
ATOM 2681 C C . LEU A 1 350 ? 10.743 24.440 4.181 1.00 51.25 350 LEU A C 1
ATOM 2683 O O . LEU A 1 350 ? 10.909 24.752 3.000 1.00 51.25 350 LEU A O 1
ATOM 2687 N N . THR A 1 351 ? 10.144 25.288 5.026 1.00 41.59 351 THR A N 1
ATOM 2688 C CA . THR A 1 351 ? 9.584 26.601 4.652 1.00 41.59 351 THR A CA 1
ATOM 2689 C C . THR A 1 351 ? 10.647 27.633 4.258 1.00 41.59 351 THR A C 1
ATOM 2691 O O . THR A 1 351 ? 10.985 28.504 5.054 1.00 41.59 351 THR A O 1
ATOM 2694 N N . THR A 1 352 ? 11.127 27.590 3.012 1.00 37.59 352 THR A N 1
ATOM 2695 C CA . THR A 1 352 ? 11.795 28.722 2.326 1.00 37.59 352 THR A CA 1
ATOM 2696 C C . THR A 1 352 ? 11.593 28.732 0.800 1.00 37.59 352 THR A C 1
ATOM 2698 O O . THR A 1 352 ? 12.398 29.318 0.079 1.00 37.59 352 THR A O 1
ATOM 2701 N N . ILE A 1 353 ? 10.520 28.139 0.263 1.00 38.12 353 ILE A N 1
ATOM 2702 C CA . ILE A 1 353 ? 10.195 28.289 -1.168 1.00 38.12 353 ILE A CA 1
ATOM 2703 C C . ILE A 1 353 ? 9.041 29.295 -1.294 1.00 38.12 353 ILE A C 1
ATOM 2705 O O . ILE A 1 353 ? 7.998 29.065 -0.681 1.00 38.12 353 ILE A O 1
ATOM 2709 N N . PRO A 1 354 ? 9.219 30.419 -2.016 1.00 33.25 354 PRO A N 1
ATOM 2710 C CA . PRO A 1 354 ? 8.203 31.460 -2.114 1.00 33.25 354 PRO A CA 1
ATOM 2711 C C . PRO A 1 354 ? 6.942 30.927 -2.800 1.00 33.25 354 PRO A C 1
ATOM 2713 O O . PRO A 1 354 ? 7.028 30.258 -3.833 1.00 33.25 354 PRO A O 1
ATOM 2716 N N . ASP A 1 355 ? 5.783 31.249 -2.224 1.00 33.59 355 ASP A N 1
ATOM 2717 C CA . ASP A 1 355 ? 4.477 31.033 -2.843 1.00 33.59 355 ASP A CA 1
ATOM 2718 C C . ASP A 1 355 ? 4.449 31.740 -4.205 1.00 33.59 355 ASP A C 1
ATOM 2720 O O . ASP A 1 355 ? 4.494 32.969 -4.291 1.00 33.59 355 ASP A O 1
ATOM 2724 N N . LEU A 1 356 ? 4.392 30.964 -5.288 1.00 35.19 356 LEU A N 1
ATOM 2725 C CA . LEU A 1 356 ? 4.026 31.494 -6.597 1.00 35.19 356 LEU A CA 1
ATOM 2726 C C . LEU A 1 356 ? 2.499 31.559 -6.682 1.00 35.19 356 LEU A C 1
ATOM 2728 O O . LEU A 1 356 ? 1.847 30.650 -7.193 1.00 35.19 356 LEU A O 1
ATOM 2732 N N . ASP A 1 357 ? 1.942 32.666 -6.196 1.00 35.12 357 ASP A N 1
ATOM 2733 C CA . ASP A 1 357 ? 0.640 33.148 -6.648 1.00 35.12 357 ASP A CA 1
ATOM 2734 C C . ASP A 1 357 ? 0.742 33.526 -8.135 1.00 35.12 357 ASP A C 1
ATOM 2736 O O . ASP A 1 357 ? 1.561 34.365 -8.519 1.00 35.12 357 ASP A O 1
ATOM 2740 N N . GLY A 1 358 ? -0.087 32.926 -8.997 1.00 30.98 358 GLY A N 1
ATOM 2741 C CA . GLY A 1 358 ? -0.120 33.327 -10.406 1.00 30.98 358 GLY A CA 1
ATOM 2742 C C . GLY A 1 358 ? -0.925 32.443 -11.355 1.00 30.98 358 GLY A C 1
ATOM 2743 O O . GLY A 1 358 ? -0.357 31.658 -12.103 1.00 30.98 358 GLY A O 1
ATOM 2744 N N . SER A 1 359 ? -2.247 32.642 -11.360 1.00 34.12 359 SER A N 1
ATOM 2745 C CA . SER A 1 359 ? -3.201 32.366 -12.454 1.00 34.12 359 SER A CA 1
ATOM 2746 C C . SER A 1 359 ? -3.116 31.010 -13.179 1.00 34.12 359 SER A C 1
ATOM 2748 O O . SER A 1 359 ? -2.483 30.882 -14.228 1.00 34.12 359 SER A O 1
ATOM 2750 N N . LEU A 1 360 ? -3.896 30.034 -12.709 1.00 30.45 360 LEU A N 1
ATOM 2751 C CA . LEU A 1 360 ? -4.365 28.921 -13.540 1.00 30.45 360 LEU A CA 1
ATOM 2752 C C . LEU A 1 360 ? -5.800 29.214 -14.024 1.00 30.45 360 LEU A C 1
ATOM 2754 O O . LEU A 1 360 ? -6.585 29.792 -13.266 1.00 30.45 360 LEU A O 1
ATOM 2758 N N . PRO A 1 361 ? -6.165 28.850 -15.269 1.00 28.80 361 PRO A N 1
ATOM 2759 C CA . PRO A 1 361 ? -7.541 28.969 -15.747 1.00 28.80 361 PRO A CA 1
ATOM 2760 C C . PRO A 1 361 ? -8.476 28.058 -14.928 1.00 28.80 361 PRO A C 1
ATOM 2762 O O . PRO A 1 361 ? -8.017 27.061 -14.366 1.00 28.80 361 PRO A O 1
ATOM 2765 N N . PRO A 1 362 ? -9.782 28.375 -14.841 1.00 28.66 362 PRO A N 1
ATOM 2766 C CA . PRO A 1 362 ? -10.718 27.585 -14.051 1.00 28.66 362 PRO A CA 1
ATOM 2767 C C . PRO A 1 362 ? -10.795 26.137 -14.550 1.00 28.66 362 PRO A C 1
ATOM 2769 O O . PRO A 1 362 ? -10.747 25.871 -15.753 1.00 28.66 362 PRO A O 1
ATOM 2772 N N . LEU A 1 363 ? -10.938 25.212 -13.596 1.00 27.27 363 LEU A N 1
ATOM 2773 C CA . LEU A 1 363 ? -11.174 23.789 -13.836 1.00 27.27 363 LEU A CA 1
ATOM 2774 C C . LEU A 1 363 ? -12.368 23.591 -14.795 1.00 27.27 363 LEU A C 1
ATOM 2776 O O . LEU A 1 363 ? -13.389 24.266 -14.622 1.00 27.27 363 LEU A O 1
ATOM 2780 N N . PRO A 1 364 ? -12.320 22.627 -15.732 1.00 26.34 364 PRO A N 1
ATOM 2781 C CA . PRO A 1 364 ? -13.520 22.179 -16.423 1.00 26.34 364 PRO A CA 1
ATOM 2782 C C . PRO A 1 364 ? -14.481 21.573 -15.394 1.00 26.34 364 PRO A C 1
ATOM 2784 O O . PRO A 1 364 ? -14.201 20.530 -14.805 1.00 26.34 364 PRO A O 1
ATOM 2787 N N . GLN A 1 365 ? -15.618 22.226 -15.164 1.00 29.06 365 GLN A N 1
ATOM 2788 C CA . GLN A 1 365 ? -16.741 21.608 -14.470 1.00 29.06 365 GLN A CA 1
ATOM 2789 C C . GLN A 1 365 ? -17.425 20.655 -15.450 1.00 29.06 365 GLN A C 1
ATOM 2791 O O . GLN A 1 365 ? -18.219 21.086 -16.283 1.00 29.06 365 GLN A O 1
ATOM 2796 N N . HIS A 1 366 ? -17.122 19.362 -15.362 1.00 27.61 366 HIS A N 1
ATOM 2797 C CA . HIS A 1 366 ? -17.950 18.340 -15.990 1.00 27.61 366 HIS A CA 1
ATOM 2798 C C . HIS A 1 366 ? -18.665 17.534 -14.910 1.00 27.61 366 HIS A C 1
ATOM 2800 O O . HIS A 1 366 ? -18.072 16.759 -14.166 1.00 27.61 366 HIS A O 1
ATOM 2806 N N . VAL A 1 367 ? -19.969 17.790 -14.828 1.00 25.58 367 VAL A N 1
ATOM 2807 C CA . VAL A 1 367 ? -20.958 16.978 -14.127 1.00 25.58 367 VAL A CA 1
ATOM 2808 C C . VAL A 1 367 ? -21.062 15.649 -14.876 1.00 25.58 367 VAL A C 1
ATOM 2810 O O . VAL A 1 367 ? -21.453 15.626 -16.042 1.00 25.58 367 VAL A O 1
ATOM 2813 N N . LEU A 1 368 ? -20.676 14.553 -14.226 1.00 26.97 368 LEU A N 1
ATOM 2814 C CA . LEU A 1 368 ? -20.956 13.201 -14.701 1.00 26.97 368 LEU A CA 1
ATOM 2815 C C . LEU A 1 368 ? -22.400 12.846 -14.328 1.00 26.97 368 LEU A C 1
ATOM 2817 O O . LEU A 1 368 ? -22.694 12.545 -13.172 1.00 26.97 368 LEU A O 1
ATOM 2821 N N . ASP A 1 369 ? -23.291 12.854 -15.319 1.00 25.12 369 ASP A N 1
ATOM 2822 C CA . ASP A 1 369 ? -24.568 12.149 -15.231 1.00 25.12 369 ASP A CA 1
ATOM 2823 C C . ASP A 1 369 ? -24.305 10.651 -15.428 1.00 25.12 369 ASP A C 1
ATOM 2825 O O . ASP A 1 369 ? -24.173 10.153 -16.550 1.00 25.12 369 ASP A O 1
ATOM 2829 N N . ALA A 1 370 ? -24.233 9.912 -14.322 1.00 26.69 370 ALA A N 1
ATOM 2830 C CA . ALA A 1 370 ? -24.239 8.458 -14.350 1.00 26.69 370 ALA A CA 1
ATOM 2831 C C . ALA A 1 370 ? -25.610 7.970 -14.851 1.00 26.69 370 ALA A C 1
ATOM 2833 O O . ALA A 1 370 ? -26.600 7.965 -14.117 1.00 26.69 370 ALA A O 1
ATOM 2834 N N . ARG A 1 371 ? -25.688 7.543 -16.117 1.00 27.14 371 ARG A N 1
ATOM 2835 C CA . ARG A 1 371 ? -26.838 6.766 -16.596 1.00 27.14 371 ARG A CA 1
ATOM 2836 C C . ARG A 1 371 ? -26.822 5.390 -15.941 1.00 27.14 371 ARG A C 1
ATOM 2838 O O . ARG A 1 371 ? -25.833 4.667 -16.005 1.00 27.14 371 ARG A O 1
ATOM 2845 N N . SER A 1 372 ? -27.956 5.028 -15.353 1.00 28.75 372 SER A N 1
ATOM 2846 C CA . SER A 1 372 ? -28.202 3.722 -14.756 1.00 28.75 372 SER A CA 1
ATOM 2847 C C . SER A 1 372 ? -28.198 2.629 -15.826 1.00 28.75 372 SER A C 1
ATOM 2849 O O . SER A 1 372 ? -29.087 2.548 -16.676 1.00 28.75 372 SER A O 1
ATOM 2851 N N . THR A 1 373 ? -27.194 1.758 -15.781 1.00 32.53 373 THR A N 1
ATOM 2852 C CA . THR A 1 373 ? -27.250 0.458 -16.446 1.00 32.53 373 THR A CA 1
ATOM 2853 C C . THR A 1 373 ? -28.056 -0.496 -15.570 1.00 32.53 373 THR A C 1
ATOM 2855 O O . THR A 1 373 ? -27.853 -0.618 -14.362 1.00 32.53 373 THR A O 1
ATOM 2858 N N . GLY A 1 374 ? -29.069 -1.103 -16.184 1.00 32.75 374 GLY A N 1
ATOM 2859 C CA . GLY A 1 374 ? -30.042 -1.950 -15.515 1.00 32.75 374 GLY A CA 1
ATOM 2860 C C . GLY A 1 374 ? -29.423 -3.203 -14.896 1.00 32.75 374 GLY A C 1
ATOM 2861 O O . GLY A 1 374 ? -28.694 -3.940 -15.550 1.00 32.75 374 GLY A O 1
ATOM 2862 N N . ALA A 1 375 ? -29.812 -3.430 -13.642 1.00 40.81 375 ALA A N 1
ATOM 2863 C CA . ALA A 1 375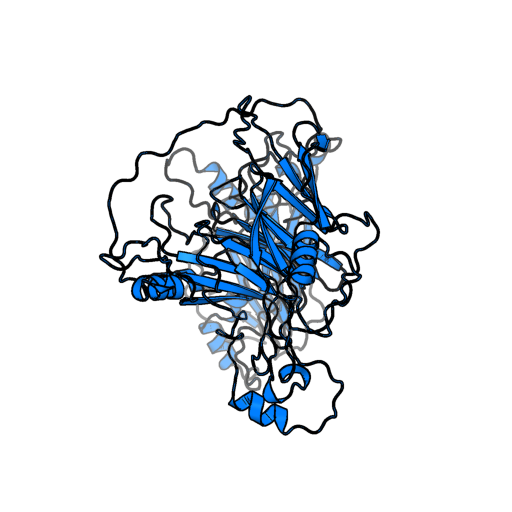 ? -29.920 -4.707 -12.944 1.00 40.81 375 ALA A CA 1
ATOM 2864 C C . ALA A 1 375 ? -28.747 -5.698 -13.086 1.00 40.81 375 ALA A C 1
ATOM 2866 O O . ALA A 1 375 ? -28.823 -6.687 -13.812 1.00 40.81 375 ALA A O 1
ATOM 2867 N N . GLN A 1 376 ? -27.756 -5.538 -12.210 1.00 36.22 376 GLN A N 1
ATOM 2868 C CA . GLN A 1 376 ? -27.230 -6.675 -11.454 1.00 36.22 376 GLN A CA 1
ATOM 2869 C C . GLN A 1 376 ? -27.485 -6.419 -9.966 1.00 36.22 376 GLN A C 1
ATOM 2871 O O . GLN A 1 376 ? -27.490 -5.268 -9.530 1.00 36.22 376 GLN A O 1
ATOM 2876 N N . GLY A 1 377 ? -27.807 -7.475 -9.209 1.00 39.06 377 GLY A N 1
ATOM 2877 C CA . GLY A 1 377 ? -28.129 -7.374 -7.781 1.00 39.06 377 GLY A CA 1
ATOM 2878 C C . GLY A 1 377 ? -27.036 -6.640 -6.989 1.00 39.06 377 GLY A C 1
ATOM 2879 O O . GLY A 1 377 ? -25.901 -6.563 -7.460 1.00 39.06 377 GLY A O 1
ATOM 2880 N N . PRO A 1 378 ? -27.355 -6.090 -5.802 1.00 35.16 378 PRO A N 1
ATOM 2881 C CA . PRO A 1 378 ? -26.417 -5.271 -5.043 1.00 35.16 378 PRO A CA 1
ATOM 2882 C C . PRO A 1 378 ? -25.121 -6.050 -4.810 1.00 35.16 378 PRO A C 1
ATOM 2884 O O . PRO A 1 378 ? -25.122 -7.078 -4.128 1.00 35.16 378 PRO A O 1
ATOM 2887 N N . SER A 1 379 ? -24.028 -5.568 -5.407 1.00 34.25 379 SER A N 1
ATOM 2888 C CA . SER A 1 379 ? -22.693 -6.105 -5.170 1.00 34.25 379 SER A CA 1
ATOM 2889 C C . SER A 1 379 ? -22.380 -5.902 -3.692 1.00 34.25 379 SER A C 1
ATOM 2891 O O . SER A 1 379 ? -22.236 -4.775 -3.219 1.00 34.25 379 SER A O 1
ATOM 2893 N N . ARG A 1 380 ? -22.382 -6.995 -2.927 1.00 35.78 380 ARG A N 1
ATOM 2894 C CA . ARG A 1 380 ? -22.054 -6.968 -1.504 1.00 35.78 380 ARG A CA 1
ATOM 2895 C C . ARG A 1 380 ? -20.539 -6.956 -1.394 1.00 35.78 380 ARG A C 1
ATOM 2897 O O . ARG A 1 380 ? -19.902 -7.966 -1.666 1.00 35.78 380 ARG A O 1
ATOM 2904 N N . LEU A 1 381 ? -19.976 -5.823 -0.997 1.00 32.84 381 LEU A N 1
ATOM 2905 C CA . LEU A 1 381 ? -18.601 -5.750 -0.518 1.00 32.84 381 LEU A CA 1
ATOM 2906 C C . LEU A 1 381 ? -18.531 -6.520 0.816 1.00 32.84 381 LEU A C 1
ATOM 2908 O O . LEU A 1 381 ? -19.194 -6.111 1.770 1.00 32.84 381 LEU A O 1
ATOM 2912 N N . PRO A 1 382 ? -17.788 -7.641 0.915 1.00 34.16 382 PRO A N 1
ATOM 2913 C CA . PRO A 1 382 ? -17.567 -8.340 2.175 1.00 34.16 382 PRO A CA 1
ATOM 2914 C C . PRO A 1 382 ? -16.471 -7.593 2.932 1.00 34.16 382 PRO A C 1
ATOM 2916 O O . PRO A 1 382 ? -15.328 -8.029 3.028 1.00 34.16 382 PRO A O 1
ATOM 2919 N N . VAL A 1 383 ? -16.797 -6.389 3.371 1.00 37.66 383 VAL A N 1
ATOM 2920 C CA . VAL A 1 383 ? -15.871 -5.524 4.077 1.00 37.66 383 VAL A CA 1
ATOM 2921 C C . VAL A 1 383 ? -16.197 -5.672 5.559 1.00 37.66 383 VAL A C 1
ATOM 2923 O O . VAL A 1 383 ? -17.005 -4.941 6.118 1.00 37.66 383 VAL A O 1
ATOM 2926 N N . GLU A 1 384 ? -15.609 -6.685 6.198 1.00 43.12 384 GLU A N 1
ATOM 2927 C CA . GLU A 1 384 ? -15.541 -6.750 7.662 1.00 43.12 384 GLU A CA 1
ATOM 2928 C C . GLU A 1 384 ? -14.460 -5.761 8.130 1.00 43.12 384 GLU A C 1
ATOM 2930 O O . GLU A 1 384 ? -13.348 -6.145 8.484 1.00 43.12 384 GLU A O 1
ATOM 2935 N N . LEU A 1 385 ? -14.771 -4.459 8.089 1.00 49.12 385 LEU A N 1
ATOM 2936 C CA . LEU A 1 385 ? -13.964 -3.404 8.729 1.00 49.12 385 LEU A CA 1
ATOM 2937 C C . LEU A 1 385 ? -14.230 -3.304 10.240 1.00 49.12 385 LEU A C 1
ATOM 2939 O O . LEU A 1 385 ? -13.618 -2.495 10.942 1.00 49.12 385 LEU A O 1
ATOM 2943 N N . MET A 1 386 ? -15.119 -4.156 10.758 1.00 53.06 386 MET A N 1
ATOM 2944 C CA . MET A 1 386 ? -15.534 -4.139 12.152 1.00 53.06 386 MET A CA 1
ATOM 2945 C C . MET A 1 386 ? -14.362 -4.429 13.080 1.00 53.06 386 MET A C 1
ATOM 2947 O O . MET A 1 386 ? -13.668 -5.433 12.932 1.00 53.06 386 MET A O 1
ATOM 2951 N N . MET A 1 387 ? -14.186 -3.560 14.080 1.00 58.34 387 MET A N 1
ATOM 2952 C CA . MET A 1 387 ? -13.317 -3.816 15.229 1.00 58.34 387 MET A CA 1
ATOM 2953 C C . MET A 1 387 ? -11.907 -4.275 14.812 1.00 58.34 387 MET A C 1
ATOM 2955 O O . MET A 1 387 ? -11.373 -5.251 15.342 1.00 58.34 387 MET A O 1
ATOM 2959 N N . ALA A 1 388 ? -11.302 -3.601 13.825 1.00 52.84 388 ALA A N 1
ATOM 2960 C CA . ALA A 1 388 ? -9.927 -3.890 13.429 1.00 52.84 388 ALA A CA 1
ATOM 2961 C C . ALA A 1 388 ? -9.017 -3.878 14.673 1.00 52.84 388 ALA A C 1
ATOM 2963 O O . ALA A 1 388 ? -9.154 -3.008 15.537 1.00 52.84 388 ALA A O 1
ATOM 2964 N N . ASP A 1 389 ? -8.128 -4.871 14.755 1.00 63.97 389 ASP A N 1
ATOM 2965 C CA . ASP A 1 389 ? -7.253 -5.121 15.911 1.00 63.97 389 ASP A CA 1
ATOM 2966 C C . ASP A 1 389 ? -7.960 -5.580 17.208 1.00 63.97 389 ASP A C 1
ATOM 2968 O O . ASP A 1 389 ? -7.510 -5.302 18.314 1.00 63.97 389 ASP A O 1
ATOM 2972 N N . LEU A 1 390 ? -9.091 -6.287 17.090 1.00 71.62 390 LEU A N 1
ATOM 2973 C CA . LEU A 1 390 ? -9.758 -6.923 18.230 1.00 71.62 390 LEU A CA 1
ATOM 2974 C C . LEU A 1 390 ? -8.894 -8.019 18.876 1.00 71.62 390 LEU A C 1
ATOM 2976 O O . LEU A 1 390 ? -8.512 -8.978 18.196 1.00 71.62 390 LEU A O 1
ATOM 2980 N N . VAL A 1 391 ? -8.672 -7.906 20.186 1.00 76.81 391 VAL A N 1
ATOM 2981 C CA . VAL A 1 391 ? -8.039 -8.934 21.029 1.00 76.81 391 VAL A CA 1
ATOM 2982 C C . VAL A 1 391 ? -9.109 -9.824 21.657 1.00 76.81 391 VAL A C 1
ATOM 2984 O O . VAL A 1 391 ? -9.072 -11.042 21.499 1.00 76.81 391 VAL A O 1
ATOM 2987 N N . GLU A 1 392 ? -10.097 -9.213 22.312 1.00 82.69 392 GLU A N 1
ATOM 2988 C CA . GLU A 1 392 ? -11.202 -9.902 22.983 1.00 82.69 392 GLU A CA 1
ATOM 2989 C C . GLU A 1 392 ? -12.500 -9.099 22.820 1.00 82.69 392 GLU A C 1
ATOM 2991 O O . GLU A 1 392 ? -12.475 -7.871 22.867 1.00 82.69 392 GLU A O 1
ATOM 2996 N N . ALA A 1 393 ? -13.637 -9.777 22.645 1.00 87.44 393 ALA A N 1
ATOM 2997 C CA . ALA A 1 393 ? -14.964 -9.166 22.688 1.00 87.44 393 ALA A CA 1
ATOM 2998 C C . ALA A 1 393 ? -15.946 -10.048 23.449 1.00 87.44 393 ALA A C 1
ATOM 3000 O O . ALA A 1 393 ? -15.967 -11.267 23.280 1.00 87.44 393 ALA A O 1
ATOM 3001 N N . GLN A 1 394 ? -16.823 -9.406 24.211 1.00 89.31 394 GLN A N 1
ATOM 3002 C CA . GLN A 1 394 ? -17.903 -10.050 24.940 1.00 89.31 394 GLN A CA 1
ATOM 3003 C C . GLN A 1 394 ? -19.219 -9.312 24.671 1.00 89.31 394 GLN A C 1
ATOM 3005 O O . GLN A 1 394 ? -19.257 -8.084 24.576 1.00 89.31 394 GLN A O 1
ATOM 3010 N N . LEU A 1 395 ? -20.304 -10.072 24.519 1.00 91.00 395 LEU A N 1
ATOM 3011 C CA . LEU A 1 395 ? -21.638 -9.556 24.219 1.00 91.00 395 LEU A CA 1
ATOM 3012 C C . LEU A 1 395 ? -22.507 -9.604 25.475 1.00 91.00 395 LEU A C 1
ATOM 3014 O O . LEU A 1 395 ? -22.716 -10.672 26.046 1.00 91.00 395 LEU A O 1
ATOM 3018 N N . TYR A 1 396 ? -23.078 -8.464 25.844 1.00 90.75 396 TYR A N 1
ATOM 3019 C CA . TYR A 1 396 ? -23.891 -8.303 27.040 1.00 90.75 396 TYR A CA 1
ATOM 3020 C C . TYR A 1 396 ? -25.317 -7.896 26.689 1.00 90.75 396 TYR A C 1
ATOM 3022 O O . TYR A 1 396 ? -25.535 -6.998 25.877 1.00 90.75 396 TYR A O 1
ATOM 3030 N N . VAL A 1 397 ? -26.296 -8.527 27.338 1.00 92.12 397 VAL A N 1
ATOM 3031 C CA . VAL A 1 397 ? -27.691 -8.073 27.311 1.00 92.12 397 VAL A CA 1
ATOM 3032 C C . VAL A 1 397 ? -27.865 -6.985 28.362 1.00 92.12 397 VAL A C 1
ATOM 3034 O O . VAL A 1 397 ? -27.587 -7.215 29.538 1.00 92.12 397 VAL A O 1
ATOM 3037 N N . VAL A 1 398 ? -28.337 -5.812 27.943 1.00 90.62 398 VAL A N 1
ATOM 3038 C CA . VAL A 1 398 ? -28.433 -4.630 28.810 1.00 90.62 398 VAL A CA 1
ATOM 3039 C C . VAL A 1 398 ? -29.899 -4.226 28.996 1.00 90.62 398 VAL A C 1
ATOM 3041 O O . VAL A 1 398 ? -30.638 -4.133 28.012 1.00 90.62 398 VAL A O 1
ATOM 3044 N N . PRO A 1 399 ? -30.371 -3.964 30.230 1.00 90.56 399 PRO A N 1
ATOM 3045 C CA . PRO A 1 399 ? -31.709 -3.425 30.453 1.00 90.56 399 PRO A CA 1
ATOM 3046 C C . PRO A 1 399 ? -31.921 -2.096 29.718 1.00 90.56 399 PRO A C 1
ATOM 3048 O O . PRO A 1 399 ? -31.011 -1.280 29.598 1.00 90.56 399 PRO A O 1
ATOM 3051 N N . LYS A 1 400 ? -33.147 -1.833 29.251 1.00 86.50 400 LYS A N 1
ATOM 3052 C CA . LYS A 1 400 ? -33.458 -0.626 28.464 1.00 86.50 400 LYS A CA 1
ATOM 3053 C C . LYS A 1 400 ? -33.151 0.687 29.193 1.00 86.50 400 LYS A C 1
ATOM 3055 O O . LYS A 1 400 ? -32.715 1.631 28.543 1.00 86.50 400 LYS A O 1
ATOM 3060 N N . SER A 1 401 ? -33.376 0.747 30.505 1.00 87.44 401 SER A N 1
ATOM 3061 C CA . SER A 1 401 ? -33.045 1.922 31.321 1.00 87.44 401 SER A CA 1
ATOM 3062 C C . SER A 1 401 ? -31.542 2.193 31.340 1.00 87.44 401 SER A C 1
ATOM 3064 O O . SER A 1 401 ? -31.127 3.320 31.107 1.00 87.44 401 SER A O 1
ATOM 3066 N N . GLU A 1 402 ? -30.738 1.150 31.548 1.00 89.00 402 GLU A N 1
ATOM 3067 C CA . GLU A 1 402 ? -29.280 1.251 31.647 1.00 89.00 402 GLU A CA 1
ATOM 3068 C C . GLU A 1 402 ? -28.634 1.511 30.278 1.00 89.00 402 GLU A C 1
ATOM 3070 O O . GLU A 1 402 ? -27.728 2.331 30.175 1.00 89.00 402 GLU A O 1
ATOM 3075 N N . LEU A 1 403 ? -29.153 0.912 29.194 1.00 86.19 403 LEU A N 1
ATOM 3076 C CA . LEU A 1 403 ? -28.726 1.283 27.840 1.00 86.19 403 LEU A CA 1
ATOM 3077 C C . LEU A 1 403 ? -29.007 2.767 27.580 1.00 86.19 403 LEU A C 1
ATOM 3079 O O . LEU A 1 403 ? -28.126 3.474 27.103 1.00 86.19 403 LEU A O 1
ATOM 3083 N N . GLY A 1 404 ? -30.214 3.240 27.919 1.00 84.19 404 GLY A N 1
ATOM 3084 C CA . GLY A 1 404 ? -30.586 4.648 27.780 1.00 84.19 404 GLY A CA 1
ATOM 3085 C C . GLY A 1 404 ? -29.616 5.583 28.504 1.00 84.19 404 GLY A C 1
ATOM 3086 O O . GLY A 1 404 ? -29.304 6.647 27.979 1.00 84.19 404 GLY A O 1
ATOM 3087 N N . SER A 1 405 ? -29.088 5.150 29.651 1.00 85.50 405 SER A N 1
ATOM 3088 C CA . SER A 1 405 ? -28.050 5.869 30.385 1.00 85.50 405 SER A CA 1
ATOM 3089 C C . SER A 1 405 ? -26.710 5.932 29.650 1.00 85.50 405 SER A C 1
ATOM 3091 O O . SER A 1 405 ? -26.104 6.997 29.639 1.00 85.50 405 SER A O 1
ATOM 3093 N N . LEU A 1 406 ? -26.270 4.833 29.029 1.00 85.56 406 LEU A N 1
ATOM 3094 C CA . LEU A 1 406 ? -24.986 4.732 28.316 1.00 85.56 406 LEU A CA 1
ATOM 3095 C C . LEU A 1 406 ? -24.960 5.472 26.970 1.00 85.56 406 LEU A C 1
ATOM 3097 O O . LEU A 1 406 ? -23.902 5.908 26.517 1.00 85.56 406 LEU A O 1
ATOM 3101 N N . VAL A 1 407 ? -26.112 5.577 26.297 1.00 83.25 407 VAL A N 1
ATOM 3102 C CA . VAL A 1 407 ? -26.214 6.224 24.976 1.00 83.25 407 VAL A CA 1
ATOM 3103 C C . VAL A 1 407 ? -26.802 7.631 25.035 1.00 83.25 407 VAL A C 1
ATOM 3105 O O . VAL A 1 407 ? -26.966 8.250 23.984 1.00 83.25 407 VAL A O 1
ATOM 3108 N N . ARG A 1 408 ? -27.106 8.164 26.228 1.00 82.12 408 ARG A N 1
ATOM 3109 C CA . ARG A 1 408 ? -27.767 9.467 26.410 1.00 82.12 408 ARG A CA 1
ATOM 3110 C C . ARG A 1 408 ? -27.058 10.583 25.645 1.00 82.12 408 ARG A C 1
ATOM 3112 O O . ARG A 1 408 ? -27.668 11.170 24.754 1.00 82.12 408 ARG A O 1
ATOM 3119 N N . LYS A 1 409 ? -25.770 10.828 25.913 1.00 72.88 409 LYS A N 1
ATOM 3120 C CA . LYS A 1 409 ? -24.995 11.859 25.199 1.00 72.88 409 LYS A CA 1
ATOM 3121 C C . LYS A 1 409 ? -24.846 11.589 23.705 1.00 72.88 409 LYS A C 1
ATOM 3123 O O . LYS A 1 409 ? -24.677 12.530 22.932 1.00 72.88 409 LYS A O 1
ATOM 3128 N N . THR A 1 410 ? -24.845 10.328 23.280 1.00 71.50 410 THR A N 1
ATOM 3129 C CA . THR A 1 410 ? -24.799 9.972 21.852 1.00 71.50 410 THR A CA 1
ATOM 3130 C C . THR A 1 410 ? -26.103 10.371 21.168 1.00 71.50 410 THR A C 1
ATOM 3132 O O . THR A 1 410 ? -26.076 11.026 20.133 1.00 71.50 410 THR A O 1
ATOM 3135 N N . VAL A 1 411 ? -27.244 10.063 21.787 1.00 70.62 411 VAL A N 1
ATOM 3136 C CA . VAL A 1 411 ? -28.579 10.463 21.325 1.00 70.62 411 VAL A CA 1
ATOM 3137 C C . VAL A 1 411 ? -28.715 11.989 21.338 1.00 70.62 411 VAL A C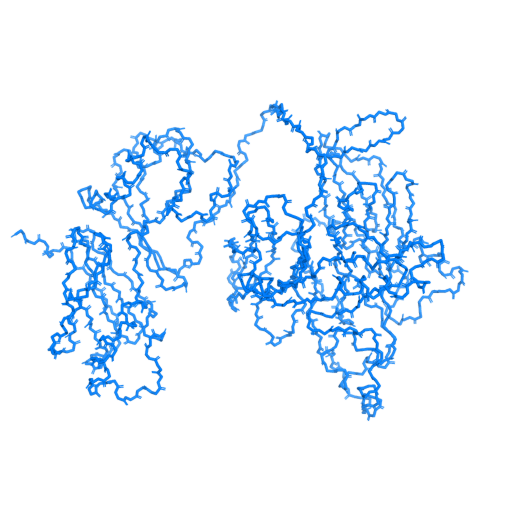 1
ATOM 3139 O O . VAL A 1 411 ? -29.080 12.573 20.322 1.00 70.62 411 VAL A O 1
ATOM 3142 N N . GLU A 1 412 ? -28.360 12.661 22.435 1.00 67.38 412 GLU A N 1
ATOM 3143 C CA . GLU A 1 412 ? -28.401 14.127 22.528 1.00 67.38 412 GLU A CA 1
ATOM 3144 C C . GLU A 1 412 ? -27.554 14.789 21.435 1.00 67.38 412 GLU A C 1
ATOM 3146 O O . GLU A 1 412 ? -28.050 15.685 20.757 1.00 67.38 412 GLU A O 1
ATOM 3151 N N . ARG A 1 413 ? -26.325 14.320 21.180 1.00 64.44 413 ARG A N 1
ATOM 3152 C CA . ARG A 1 413 ? -25.486 14.849 20.088 1.00 64.44 413 ARG A CA 1
ATOM 3153 C C . ARG A 1 413 ? -26.100 14.639 18.704 1.00 64.44 413 ARG A C 1
ATOM 3155 O O . ARG A 1 413 ? -26.045 15.549 17.886 1.00 64.44 413 ARG A O 1
ATOM 3162 N N . VAL A 1 414 ? -26.718 13.484 18.453 1.00 61.38 414 VAL A N 1
ATOM 3163 C CA . VAL A 1 414 ? -27.356 13.176 17.160 1.00 61.38 414 VAL A CA 1
ATOM 3164 C C . VAL A 1 414 ? -28.611 14.026 16.922 1.00 61.38 414 VAL A C 1
ATOM 3166 O O . VAL A 1 414 ? -28.856 14.453 15.797 1.00 61.38 414 VAL A O 1
ATOM 3169 N N . PHE A 1 415 ? -29.407 14.298 17.961 1.00 54.25 415 PHE A N 1
ATOM 3170 C CA . PHE A 1 415 ? -30.690 15.003 17.824 1.00 54.25 415 PHE A CA 1
ATOM 3171 C C . PHE A 1 415 ? -30.637 16.514 18.119 1.00 54.25 415 PHE A C 1
ATOM 3173 O O . PHE A 1 415 ? -31.573 17.223 17.753 1.00 54.25 415 PHE A O 1
ATOM 3180 N N . SER A 1 416 ? -29.570 17.040 18.732 1.00 50.94 416 SER A N 1
ATOM 3181 C CA . SER A 1 416 ? -29.460 18.471 19.088 1.00 50.94 416 SER A CA 1
ATOM 3182 C C . SER A 1 416 ? -29.005 19.387 17.946 1.00 50.94 416 SER A C 1
ATOM 3184 O O . SER A 1 416 ? -28.811 20.579 18.179 1.00 50.94 416 SER A O 1
ATOM 3186 N N . SER A 1 417 ? -28.874 18.894 16.710 1.00 47.28 417 SER A N 1
ATOM 3187 C CA . SER A 1 417 ? -28.432 19.719 15.575 1.00 47.28 417 SER A CA 1
ATOM 3188 C C . SER A 1 417 ? -29.541 19.982 14.544 1.00 47.28 417 SER A C 1
ATOM 3190 O O . SER A 1 417 ? -29.633 19.269 13.545 1.00 47.28 417 SER A O 1
ATOM 3192 N N . PRO A 1 418 ? -30.386 21.020 14.736 1.00 43.19 418 PRO A N 1
ATOM 3193 C CA . PRO A 1 418 ? -31.173 21.567 13.635 1.00 43.19 418 PRO A CA 1
ATOM 3194 C C . PRO A 1 418 ? -30.604 22.860 13.024 1.00 43.19 418 PRO A C 1
ATOM 3196 O O . PRO A 1 418 ? -31.138 23.272 12.003 1.00 43.19 418 PRO A O 1
ATOM 3199 N N . ASN A 1 419 ? -29.601 23.547 13.610 1.00 38.94 419 ASN A N 1
ATOM 3200 C CA . ASN A 1 419 ? -29.478 25.000 13.357 1.00 38.94 419 ASN A CA 1
ATOM 3201 C C . ASN A 1 419 ? -28.090 25.675 13.292 1.00 38.94 419 ASN A C 1
ATOM 3203 O O . ASN A 1 419 ? -28.019 26.897 13.418 1.00 38.94 419 ASN A O 1
ATOM 3207 N N . SER A 1 420 ? -26.988 24.981 13.011 1.00 33.81 420 SER A N 1
ATOM 3208 C CA . SER A 1 420 ? -25.722 25.678 12.716 1.00 33.81 420 SER A CA 1
ATOM 3209 C C . SER A 1 420 ? -25.075 25.149 11.445 1.00 33.81 420 SER A C 1
ATOM 3211 O O . SER A 1 420 ? -24.567 24.035 11.426 1.00 33.81 420 SER A O 1
ATOM 3213 N N . GLY A 1 421 ? -25.051 25.969 10.390 1.00 37.28 421 GLY A N 1
ATOM 3214 C CA . GLY A 1 421 ? -24.341 25.709 9.131 1.00 37.28 421 GLY A CA 1
ATOM 3215 C C . GLY A 1 421 ? -22.811 25.750 9.248 1.00 37.28 421 GLY A C 1
ATOM 3216 O O . GLY A 1 421 ? -22.144 26.242 8.343 1.00 37.28 421 GLY A O 1
ATOM 3217 N N . GLN A 1 422 ? -22.250 25.269 10.357 1.00 34.53 422 GLN A N 1
ATOM 3218 C CA . GLN A 1 422 ? -20.834 24.949 10.467 1.00 34.53 422 GLN A CA 1
ATOM 3219 C C . GLN A 1 422 ? -20.681 23.455 10.210 1.00 34.53 422 GLN A C 1
ATOM 3221 O O . GLN A 1 422 ? -21.323 22.638 10.861 1.00 34.53 422 GLN A O 1
ATOM 3226 N N . SER A 1 423 ? -19.860 23.118 9.219 1.00 33.91 423 SER A N 1
ATOM 3227 C CA . SER A 1 423 ? -19.492 21.748 8.880 1.00 33.91 423 SER A CA 1
ATOM 3228 C C . SER A 1 423 ? -19.068 20.988 10.134 1.00 33.91 423 SER A C 1
ATOM 3230 O O . SER A 1 423 ? -18.077 21.356 10.767 1.00 33.91 423 SER A O 1
ATOM 3232 N N . ASN A 1 424 ? -19.837 19.949 10.453 1.00 37.88 424 ASN A N 1
ATOM 3233 C CA . ASN A 1 424 ? -19.611 18.997 11.526 1.00 37.88 424 ASN A CA 1
ATOM 3234 C C . ASN A 1 424 ? -18.128 18.612 11.638 1.00 37.88 424 ASN A C 1
ATOM 3236 O O . ASN A 1 424 ? -17.606 17.877 10.801 1.00 37.88 424 ASN A O 1
ATOM 3240 N N . GLN A 1 425 ? -17.455 19.045 12.701 1.00 38.19 425 GLN A N 1
ATOM 3241 C CA . GLN A 1 425 ? -16.399 18.220 13.281 1.00 38.19 425 GLN A CA 1
ATOM 3242 C C . GLN A 1 425 ? -17.102 17.217 14.195 1.00 38.19 425 GLN A C 1
ATOM 3244 O O . GLN A 1 425 ? -17.142 17.375 15.414 1.00 38.19 425 GLN A O 1
ATOM 3249 N N . ASP A 1 426 ? -17.759 16.234 13.580 1.00 41.69 426 ASP A N 1
ATOM 3250 C CA . ASP A 1 426 ? -18.329 15.113 14.309 1.00 41.69 426 ASP A CA 1
ATOM 3251 C C . ASP A 1 426 ? -17.170 14.357 14.967 1.00 41.69 426 ASP A C 1
ATOM 3253 O O . ASP A 1 426 ? -16.329 13.769 14.296 1.00 41.69 426 ASP A O 1
ATOM 3257 N N . VAL A 1 427 ? -17.143 14.329 16.301 1.00 41.59 427 VAL A N 1
ATOM 3258 C CA . VAL A 1 427 ? -16.268 13.463 17.124 1.00 41.59 427 VAL A CA 1
ATOM 3259 C C . VAL A 1 427 ? -16.707 11.984 17.006 1.00 41.59 427 VAL A C 1
ATOM 3261 O O . VAL A 1 427 ? -16.541 11.169 17.912 1.00 41.59 427 VAL A O 1
ATOM 3264 N N . GLN A 1 428 ? -17.333 11.614 15.888 1.00 45.69 428 GLN A N 1
ATOM 3265 C CA . GLN A 1 428 ? -17.577 10.230 15.527 1.00 45.69 428 GLN A CA 1
ATOM 3266 C C . GLN A 1 428 ? -16.253 9.647 15.050 1.00 45.69 428 GLN A C 1
ATOM 3268 O O . GLN A 1 428 ? -15.439 10.327 14.433 1.00 45.69 428 GLN A O 1
ATOM 3273 N N . ASN A 1 429 ? -15.998 8.392 15.400 1.00 44.31 429 ASN A N 1
ATOM 3274 C CA . ASN A 1 429 ? -14.778 7.702 15.012 1.00 44.31 429 ASN A CA 1
ATOM 3275 C C . ASN A 1 429 ? -14.859 7.432 13.502 1.00 44.31 429 ASN A C 1
ATOM 3277 O O . ASN A 1 429 ? -15.289 6.367 13.062 1.00 44.31 429 ASN A O 1
ATOM 3281 N N . ASP A 1 430 ? -14.511 8.451 12.721 1.00 47.84 430 ASP A N 1
ATOM 3282 C CA . ASP A 1 430 ? -14.771 8.594 11.293 1.00 47.84 430 ASP A CA 1
ATOM 3283 C C . ASP A 1 430 ? -13.751 7.796 10.473 1.00 47.84 430 ASP A C 1
ATOM 3285 O O . ASP A 1 430 ? -13.214 8.255 9.465 1.00 47.84 430 ASP A O 1
ATOM 3289 N N . ARG A 1 431 ? -13.457 6.561 10.915 1.00 48.53 431 ARG A N 1
ATOM 3290 C CA . ARG A 1 431 ? -12.509 5.656 10.247 1.00 48.53 431 ARG A CA 1
ATOM 3291 C C . ARG A 1 431 ? -12.842 5.500 8.761 1.00 48.53 431 ARG A C 1
ATOM 3293 O O . ARG A 1 431 ? -11.942 5.213 7.974 1.00 48.53 431 ARG A O 1
ATOM 3300 N N . LEU A 1 432 ? -14.114 5.693 8.390 1.00 54.00 432 LEU A N 1
ATOM 3301 C CA . LEU A 1 432 ? -14.643 5.546 7.035 1.00 54.00 432 LEU A CA 1
ATOM 3302 C C . LEU A 1 432 ? -15.562 6.682 6.568 1.00 54.00 432 LEU A C 1
ATOM 3304 O O . LEU A 1 432 ? -16.193 6.531 5.528 1.00 54.00 432 LEU A O 1
ATOM 3308 N N . GLY A 1 433 ? -15.605 7.841 7.241 1.00 55.16 433 GLY A N 1
ATOM 3309 C CA . GLY A 1 433 ? -16.409 8.996 6.783 1.00 55.16 433 GLY A CA 1
ATOM 3310 C C . GLY A 1 433 ? -15.998 9.550 5.411 1.00 55.16 433 GLY A C 1
ATOM 3311 O O . GLY A 1 433 ? -16.712 10.320 4.762 1.00 55.16 433 GLY A O 1
ATOM 3312 N N . TRP A 1 434 ? -14.838 9.115 4.925 1.00 57.50 434 TRP A N 1
ATOM 3313 C CA . TRP A 1 434 ? -14.351 9.353 3.575 1.00 57.50 434 TRP A CA 1
ATOM 3314 C C . TRP A 1 434 ? -15.041 8.486 2.506 1.00 57.50 434 TRP A C 1
ATOM 3316 O O . TRP A 1 434 ? -15.125 8.906 1.352 1.00 57.50 434 TRP A O 1
ATOM 3326 N N . LEU A 1 435 ? -15.586 7.317 2.861 1.00 62.34 435 LEU A N 1
ATOM 3327 C CA . LEU A 1 435 ? -16.314 6.446 1.941 1.00 62.34 435 LEU A CA 1
ATOM 3328 C C . LEU A 1 435 ? -17.770 6.917 1.812 1.00 62.34 435 LEU A C 1
ATOM 3330 O O . LEU A 1 435 ? -18.666 6.471 2.520 1.00 62.34 435 LEU A O 1
ATOM 3334 N N . LYS A 1 436 ? -18.007 7.844 0.880 1.00 59.69 436 LYS A N 1
ATOM 3335 C CA . LYS A 1 436 ? -19.304 8.535 0.718 1.00 59.69 436 LYS A CA 1
ATOM 3336 C C . LYS A 1 436 ? -20.266 7.878 -0.275 1.00 59.69 436 LYS A C 1
ATOM 3338 O O . LYS A 1 436 ? -21.378 8.365 -0.465 1.00 59.69 436 LYS A O 1
ATOM 3343 N N . VAL A 1 437 ? -19.828 6.822 -0.958 1.00 56.91 437 VAL A N 1
ATOM 3344 C CA . VAL A 1 437 ? -20.566 6.194 -2.061 1.00 56.91 437 VAL A CA 1
ATOM 3345 C C . VAL A 1 437 ? -21.017 4.796 -1.658 1.00 56.91 437 VAL A C 1
ATOM 3347 O O . VAL A 1 437 ? -20.224 3.994 -1.174 1.00 56.91 437 VAL A O 1
ATOM 3350 N N . GLY A 1 438 ? -22.292 4.498 -1.908 1.00 61.19 438 GLY A N 1
ATOM 3351 C CA . GLY A 1 438 ? -22.944 3.253 -1.507 1.00 61.19 438 GLY A CA 1
ATOM 3352 C C . GLY A 1 438 ? -24.025 3.491 -0.454 1.00 61.19 438 GLY A C 1
ATOM 3353 O O . GLY A 1 438 ? -24.113 4.556 0.148 1.00 61.19 438 GLY A O 1
ATOM 3354 N N . GLN A 1 439 ? -24.898 2.503 -0.268 1.00 59.69 439 GLN A N 1
ATOM 3355 C CA . GLN A 1 439 ? -25.944 2.532 0.752 1.00 59.69 439 GLN A CA 1
ATOM 3356 C C . GLN A 1 439 ? -25.916 1.214 1.517 1.00 59.69 439 GLN A C 1
ATOM 3358 O O . GLN A 1 439 ? -26.239 0.159 0.968 1.00 59.69 439 GLN A O 1
ATOM 3363 N N . ALA A 1 440 ? -25.530 1.269 2.790 1.00 63.22 440 ALA A N 1
ATOM 3364 C CA . ALA A 1 440 ? -25.646 0.129 3.684 1.00 63.22 440 ALA A CA 1
ATOM 3365 C C . ALA A 1 440 ? -27.118 -0.022 4.077 1.00 63.22 440 ALA A C 1
ATOM 3367 O O . ALA A 1 440 ? -27.672 0.833 4.761 1.00 63.22 440 ALA A O 1
ATOM 3368 N N . THR A 1 441 ? -27.778 -1.084 3.620 1.00 61.56 441 THR A N 1
ATOM 3369 C CA . THR A 1 441 ? -29.178 -1.354 3.969 1.00 61.56 441 THR A CA 1
ATOM 3370 C C . THR A 1 441 ? -29.261 -2.581 4.873 1.00 61.56 441 THR A C 1
ATOM 3372 O O . THR A 1 441 ? -28.623 -3.598 4.580 1.00 61.56 441 THR A O 1
ATOM 3375 N N . PRO A 1 442 ? -30.017 -2.518 5.984 1.00 62.97 442 PRO A N 1
ATOM 3376 C CA . PRO A 1 442 ? -30.244 -3.687 6.819 1.00 62.97 442 PRO A CA 1
ATOM 3377 C C . PRO A 1 442 ? -30.862 -4.820 6.009 1.00 62.97 442 PRO A C 1
ATOM 3379 O O . PRO A 1 442 ? -31.822 -4.613 5.262 1.00 62.97 442 PRO A O 1
ATOM 3382 N N . ASN A 1 443 ? -30.370 -6.044 6.210 1.00 63.59 443 ASN A N 1
ATOM 3383 C CA . ASN A 1 443 ? -31.074 -7.209 5.699 1.00 63.59 443 ASN A CA 1
ATOM 3384 C C . ASN A 1 443 ? -32.329 -7.462 6.548 1.00 63.59 443 ASN A C 1
ATOM 3386 O O . ASN A 1 443 ? -32.264 -8.043 7.631 1.00 63.59 443 ASN A O 1
ATOM 3390 N N . MET A 1 444 ? -33.473 -7.016 6.035 1.00 65.50 444 MET A N 1
ATOM 3391 C CA . MET A 1 444 ? -34.770 -7.103 6.707 1.00 65.50 444 MET A CA 1
ATOM 3392 C C . MET A 1 444 ? -35.522 -8.412 6.419 1.00 65.50 444 MET A C 1
ATOM 3394 O O . MET A 1 444 ? -36.617 -8.613 6.957 1.00 65.50 444 MET A O 1
ATOM 3398 N N . GLU A 1 445 ? -34.963 -9.314 5.602 1.00 63.91 445 GLU A N 1
ATOM 3399 C CA . GLU A 1 445 ? -35.598 -10.589 5.257 1.00 63.91 445 GLU A CA 1
ATOM 3400 C C . GLU A 1 445 ? -35.851 -11.437 6.517 1.00 63.91 445 GLU A C 1
ATOM 3402 O O . GLU A 1 445 ? -34.940 -11.834 7.244 1.00 63.91 445 GLU A O 1
ATOM 3407 N N . GLY A 1 446 ? -37.128 -11.687 6.818 1.00 60.53 446 GLY A N 1
ATOM 3408 C CA . GLY A 1 446 ? -37.581 -12.575 7.895 1.00 60.53 446 GLY A CA 1
ATOM 3409 C C . GLY A 1 446 ? -37.435 -12.056 9.336 1.00 60.53 446 GLY A C 1
ATOM 3410 O O . GLY A 1 446 ? -38.212 -12.483 10.187 1.00 60.53 446 GLY A O 1
ATOM 3411 N N . ARG A 1 447 ? -36.511 -11.127 9.632 1.00 57.72 447 ARG A N 1
ATOM 3412 C CA . ARG A 1 447 ? -36.182 -10.698 11.016 1.00 57.72 447 ARG A CA 1
ATOM 3413 C C . ARG A 1 447 ? -36.691 -9.316 11.432 1.00 57.72 447 ARG A C 1
ATOM 3415 O O . ARG A 1 447 ? -36.782 -9.037 12.625 1.00 57.72 447 ARG A O 1
ATOM 3422 N N . ALA A 1 448 ? -37.112 -8.472 10.490 1.00 62.22 448 ALA A N 1
ATOM 3423 C CA . ALA A 1 448 ? -37.567 -7.107 10.788 1.00 62.22 448 ALA A CA 1
ATOM 3424 C C . ALA A 1 448 ? -38.739 -7.036 11.788 1.00 62.22 448 ALA A C 1
ATOM 3426 O O . ALA A 1 448 ? -38.843 -6.104 12.585 1.00 62.22 448 ALA A O 1
ATOM 3427 N N . LYS A 1 449 ? -39.641 -8.028 11.757 1.00 63.41 449 LYS A N 1
ATOM 3428 C CA . LYS A 1 449 ? -40.817 -8.075 12.643 1.00 63.41 449 LYS A CA 1
ATOM 3429 C C . LYS A 1 449 ? -40.469 -8.493 14.076 1.00 63.41 449 LYS A C 1
ATOM 3431 O O . LYS A 1 449 ? -41.162 -8.071 14.996 1.00 63.41 449 LYS A O 1
ATOM 3436 N N . THR A 1 450 ? -39.418 -9.295 14.269 1.00 70.38 450 THR A N 1
ATOM 3437 C CA . THR A 1 450 ? -39.012 -9.817 15.586 1.00 70.38 450 THR A CA 1
ATOM 3438 C C . THR A 1 450 ? -37.939 -8.970 16.258 1.00 70.38 450 THR A C 1
ATOM 3440 O O . THR A 1 450 ? -37.919 -8.915 17.481 1.00 70.38 450 THR A O 1
ATOM 3443 N N . ALA A 1 451 ? -37.111 -8.249 15.496 1.00 74.25 451 ALA A N 1
ATOM 3444 C CA . ALA A 1 451 ? -36.028 -7.420 16.036 1.00 74.25 451 ALA A CA 1
ATOM 3445 C C . ALA A 1 451 ? -36.509 -6.312 17.000 1.00 74.25 451 ALA A C 1
ATOM 3447 O O . ALA A 1 451 ? -35.795 -5.948 17.926 1.00 74.25 451 ALA A O 1
ATOM 3448 N N . LYS A 1 452 ? -37.765 -5.845 16.894 1.00 75.38 452 LYS A N 1
ATOM 3449 C CA . LYS A 1 452 ? -38.369 -4.932 17.894 1.00 75.38 452 LYS A CA 1
ATOM 3450 C C . LYS A 1 452 ? -38.470 -5.534 19.301 1.00 75.38 452 LYS A C 1
ATOM 3452 O O . LYS A 1 452 ? -38.513 -4.785 20.272 1.00 75.38 452 LYS A O 1
ATOM 3457 N N . PHE A 1 453 ? -38.555 -6.859 19.394 1.00 79.44 453 PHE A N 1
ATOM 3458 C CA . PHE A 1 453 ? -38.722 -7.608 20.641 1.00 79.44 453 PHE A CA 1
ATOM 3459 C C . PHE A 1 453 ? -37.419 -8.240 21.132 1.00 79.44 453 PHE A C 1
ATOM 3461 O O . PHE A 1 453 ? -37.412 -8.892 22.174 1.00 79.44 453 PHE A O 1
ATOM 3468 N N . GLU A 1 454 ? -36.325 -8.083 20.387 1.00 83.81 454 GLU A N 1
ATOM 3469 C CA . GLU A 1 454 ? -35.028 -8.577 20.826 1.00 83.81 454 GLU A CA 1
ATOM 3470 C C . GLU A 1 454 ? -34.503 -7.746 22.006 1.00 83.81 454 GLU A C 1
ATOM 3472 O O . GLU A 1 454 ? -34.837 -6.569 22.146 1.00 83.81 454 GLU A O 1
ATOM 3477 N N . PRO A 1 455 ? -33.699 -8.343 22.897 1.00 86.75 455 PRO A N 1
ATOM 3478 C CA . PRO A 1 455 ? -33.058 -7.589 23.962 1.00 86.75 455 PRO A CA 1
ATOM 3479 C C . PRO A 1 455 ? -32.026 -6.612 23.391 1.00 86.75 455 PRO A C 1
ATOM 3481 O O . PRO A 1 455 ? -31.391 -6.900 22.375 1.00 86.75 455 PRO A O 1
ATOM 3484 N N . ASN A 1 456 ? -31.821 -5.496 24.086 1.00 89.25 456 ASN A N 1
ATOM 3485 C CA . ASN A 1 456 ? -30.738 -4.561 23.797 1.00 89.25 456 ASN A CA 1
ATOM 3486 C C . ASN A 1 456 ? -29.383 -5.199 24.112 1.00 89.25 456 ASN A C 1
ATOM 3488 O O . ASN A 1 456 ? -29.262 -5.944 25.094 1.00 89.25 456 ASN A O 1
ATOM 3492 N N . ARG A 1 457 ? -28.366 -4.905 23.300 1.00 90.62 457 ARG A N 1
ATOM 3493 C CA . ARG A 1 457 ? -27.064 -5.568 23.397 1.00 90.62 457 ARG A CA 1
ATOM 3494 C C . ARG A 1 457 ? -25.909 -4.599 23.250 1.00 90.62 457 ARG A C 1
ATOM 3496 O O . ARG A 1 457 ? -25.837 -3.867 22.267 1.00 90.62 457 ARG A O 1
ATOM 3503 N N . ILE A 1 458 ? -24.952 -4.695 24.163 1.00 90.81 458 ILE A N 1
ATOM 3504 C CA . ILE A 1 458 ? -23.676 -3.990 24.067 1.00 90.81 458 ILE A CA 1
ATOM 3505 C C . ILE A 1 458 ? -22.554 -4.998 23.876 1.00 90.81 458 ILE A C 1
ATOM 3507 O O . ILE A 1 458 ? -22.499 -6.016 24.565 1.00 90.81 458 ILE A O 1
ATOM 3511 N N . ILE A 1 459 ? -21.652 -4.702 22.949 1.00 91.69 459 ILE A N 1
ATOM 3512 C CA . ILE A 1 459 ? -20.368 -5.389 22.843 1.00 91.69 459 ILE A CA 1
ATOM 3513 C C . ILE A 1 459 ? -19.350 -4.582 23.642 1.00 91.69 459 ILE A C 1
ATOM 3515 O O . ILE A 1 459 ? -19.223 -3.375 23.438 1.00 91.69 459 ILE A O 1
ATOM 3519 N N . VAL A 1 460 ? -18.622 -5.253 24.528 1.00 93.00 460 VAL A N 1
ATOM 3520 C CA . VAL A 1 460 ? -17.460 -4.705 25.235 1.00 93.00 460 VAL A CA 1
ATOM 3521 C C . VAL A 1 460 ? -16.229 -5.395 24.679 1.00 93.00 460 VAL A C 1
ATOM 3523 O O . VAL A 1 460 ? -16.194 -6.625 24.611 1.00 93.00 460 VAL A O 1
ATOM 3526 N N . ALA A 1 461 ? -15.251 -4.618 24.231 1.00 90.31 461 ALA A N 1
ATOM 3527 C CA . ALA A 1 461 ? -14.140 -5.151 23.464 1.00 90.31 461 ALA A CA 1
ATOM 3528 C C . ALA A 1 461 ? -12.802 -4.502 23.790 1.00 90.31 461 ALA A C 1
ATOM 3530 O O . ALA A 1 461 ? -12.692 -3.280 23.849 1.00 90.31 461 ALA A O 1
ATOM 3531 N N . THR A 1 462 ? -11.779 -5.338 23.912 1.00 87.19 462 THR A N 1
ATOM 3532 C CA . THR A 1 462 ? -10.382 -4.946 24.087 1.00 87.19 462 THR A CA 1
ATOM 3533 C C . THR A 1 462 ? -9.690 -4.975 22.734 1.00 87.19 462 THR A C 1
ATOM 3535 O O . THR A 1 462 ? -9.742 -5.978 22.018 1.00 87.19 462 THR A O 1
ATOM 3538 N N . HIS A 1 463 ? -9.025 -3.883 22.382 1.00 81.31 463 HIS A N 1
ATOM 3539 C CA . HIS A 1 463 ? -8.271 -3.763 21.135 1.00 81.31 463 HIS A CA 1
ATOM 3540 C C . HIS A 1 463 ? -6.760 -3.871 21.385 1.00 81.31 463 HIS A C 1
ATOM 3542 O O . HIS A 1 463 ? -6.311 -3.800 22.528 1.00 81.31 463 HIS A O 1
ATOM 3548 N N . GLY A 1 464 ? -5.965 -4.063 20.329 1.00 68.12 464 GLY A N 1
ATOM 3549 C CA . GLY A 1 464 ? -4.511 -4.240 20.434 1.00 68.12 464 GLY A CA 1
ATOM 3550 C C . GLY A 1 464 ? -3.756 -3.000 20.921 1.00 68.12 464 GLY A C 1
ATOM 3551 O O . GLY A 1 464 ? -2.641 -3.131 21.420 1.00 68.12 464 GLY A O 1
ATOM 3552 N N . ASP A 1 465 ? -4.389 -1.824 20.888 1.00 73.25 465 ASP A N 1
ATOM 3553 C CA . ASP A 1 465 ? -3.912 -0.604 21.554 1.00 73.25 465 ASP A CA 1
ATOM 3554 C C . ASP A 1 465 ? -4.144 -0.591 23.078 1.00 73.25 465 ASP A C 1
ATOM 3556 O O . ASP A 1 465 ? -3.727 0.343 23.757 1.00 73.25 465 ASP A O 1
ATOM 3560 N N . GLY A 1 466 ? -4.790 -1.622 23.630 1.00 77.19 466 GLY A N 1
ATOM 3561 C CA . GLY A 1 466 ? -5.071 -1.759 25.060 1.00 77.19 466 GLY A CA 1
ATOM 3562 C C . GLY A 1 466 ? -6.304 -0.994 25.545 1.00 77.19 466 GLY A C 1
ATOM 3563 O O . GLY A 1 466 ? -6.626 -1.071 26.729 1.00 77.19 466 GLY A O 1
ATOM 3564 N N . ILE A 1 467 ? -7.018 -0.292 24.658 1.00 84.75 467 ILE A N 1
ATOM 3565 C CA . ILE A 1 467 ? -8.222 0.469 25.009 1.00 84.75 467 ILE A CA 1
ATOM 3566 C C . ILE A 1 467 ? -9.446 -0.450 24.963 1.00 84.75 467 ILE A C 1
ATOM 3568 O O . ILE A 1 467 ? -9.670 -1.177 23.986 1.00 84.75 467 ILE A O 1
ATOM 3572 N N . VAL A 1 468 ? -10.280 -0.366 26.001 1.00 89.94 468 VAL A N 1
ATOM 3573 C CA . VAL A 1 468 ? -11.576 -1.053 26.056 1.00 89.94 468 VAL A CA 1
ATOM 3574 C C . VAL A 1 468 ? -12.654 -0.144 25.473 1.00 89.94 468 VAL A C 1
ATOM 3576 O O . VAL A 1 468 ? -12.837 0.987 25.921 1.00 89.94 468 VAL A O 1
ATOM 3579 N N . ARG A 1 469 ? -13.366 -0.631 24.456 1.00 90.19 469 ARG A N 1
ATOM 3580 C CA . ARG A 1 469 ? -14.388 0.106 23.701 1.00 90.19 469 ARG A CA 1
ATOM 3581 C C . ARG A 1 469 ? -15.749 -0.573 23.820 1.00 90.19 469 ARG A C 1
ATOM 3583 O O . ARG A 1 469 ? -15.839 -1.800 23.858 1.00 90.19 469 ARG A O 1
ATOM 3590 N N . PHE A 1 470 ? -16.802 0.238 23.835 1.00 91.12 470 PHE A N 1
ATOM 3591 C CA . PHE A 1 470 ? -18.192 -0.206 23.956 1.00 91.12 470 PHE A CA 1
ATOM 3592 C C . PHE A 1 470 ? -18.948 0.080 22.662 1.00 91.12 470 PHE A C 1
ATOM 3594 O O . PHE A 1 470 ? -18.777 1.147 22.078 1.00 91.12 470 PHE A O 1
ATOM 3601 N N . TYR A 1 471 ? -19.799 -0.845 22.227 1.00 88.75 471 TYR A N 1
ATOM 3602 C CA . TYR A 1 471 ? -20.545 -0.738 20.973 1.00 88.75 471 TYR A CA 1
ATOM 3603 C C . TYR A 1 471 ? -22.010 -1.110 21.191 1.00 88.75 471 TYR A C 1
ATOM 3605 O O . TYR A 1 471 ? -22.294 -2.181 21.729 1.00 88.75 471 TYR A O 1
ATOM 3613 N N . ASP A 1 472 ? -22.943 -0.274 20.734 1.00 86.44 472 ASP A N 1
ATOM 3614 C CA . ASP A 1 472 ? -24.365 -0.628 20.732 1.00 86.44 472 ASP A CA 1
ATOM 3615 C C . ASP A 1 472 ? -24.688 -1.496 19.507 1.00 86.44 472 ASP A C 1
ATOM 3617 O O . ASP A 1 472 ? -24.670 -1.027 18.370 1.00 86.44 472 ASP A O 1
ATOM 3621 N N . SER A 1 473 ? -24.968 -2.777 19.755 1.00 87.19 473 SER A N 1
ATOM 3622 C CA . SER A 1 473 ? -25.286 -3.805 18.748 1.00 87.19 473 SER A CA 1
ATOM 3623 C C . SER A 1 473 ? -26.775 -4.175 18.740 1.00 87.19 473 SER A C 1
ATOM 3625 O O . SER A 1 473 ? -27.171 -5.238 18.253 1.00 87.19 473 SER A O 1
ATOM 3627 N N . SER A 1 474 ? -27.609 -3.321 19.335 1.00 85.19 474 SER A N 1
ATOM 3628 C CA . SER A 1 474 ? -29.050 -3.522 19.454 1.00 85.19 474 SER A CA 1
ATOM 3629 C C . SER A 1 474 ? -29.708 -3.534 18.068 1.00 85.19 474 SER A C 1
ATOM 3631 O O . SER A 1 474 ? -29.598 -2.579 17.295 1.00 85.19 474 SER A O 1
ATOM 3633 N N . SER A 1 475 ? -30.428 -4.612 17.738 1.00 80.19 475 SER A N 1
ATOM 3634 C CA . SER A 1 475 ? -31.023 -4.814 16.406 1.00 80.19 475 SER A CA 1
ATOM 3635 C C . SER A 1 475 ? -32.088 -3.773 16.051 1.00 80.19 475 SER A C 1
ATOM 3637 O O . SER A 1 475 ? -32.365 -3.544 14.873 1.00 80.19 475 SER A O 1
ATOM 3639 N N . GLN A 1 476 ? -32.633 -3.079 17.053 1.00 80.06 476 GLN A N 1
ATOM 3640 C CA . GLN A 1 476 ? -33.571 -1.969 16.905 1.00 80.06 476 GLN A CA 1
ATOM 3641 C C . GLN A 1 476 ? -32.970 -0.780 16.152 1.00 80.06 476 GLN A C 1
ATOM 3643 O O . GLN A 1 476 ? -33.708 -0.072 15.466 1.00 80.06 476 GLN A O 1
ATOM 3648 N N . LEU A 1 477 ? -31.651 -0.575 16.243 1.00 76.19 477 LEU A N 1
ATOM 3649 C CA . LEU A 1 477 ? -30.953 0.515 15.556 1.00 76.19 477 LEU A CA 1
ATOM 3650 C C . LEU A 1 477 ? -30.937 0.334 14.035 1.00 76.19 477 LEU A C 1
ATOM 3652 O O . LEU A 1 477 ? -30.837 1.308 13.295 1.00 76.19 477 LEU A O 1
ATOM 3656 N N . VAL A 1 478 ? -31.096 -0.905 13.567 1.00 73.06 478 VAL A N 1
ATOM 3657 C CA . VAL A 1 478 ? -31.024 -1.273 12.148 1.00 73.06 478 VAL A CA 1
ATOM 3658 C C . VAL A 1 478 ? -32.411 -1.587 11.569 1.00 73.06 478 VAL A C 1
ATOM 3660 O O . VAL A 1 478 ? -32.531 -2.157 10.492 1.00 73.06 478 VAL A O 1
ATOM 3663 N N . LEU A 1 479 ? -33.492 -1.232 12.276 1.00 71.44 479 LEU A N 1
ATOM 3664 C CA . LEU A 1 479 ? -34.870 -1.459 11.819 1.00 71.44 479 LEU A CA 1
ATOM 3665 C C . LEU A 1 479 ? -35.380 -0.414 10.822 1.00 71.44 479 LEU A C 1
ATOM 3667 O O . LEU A 1 479 ? -36.435 -0.617 10.213 1.00 71.44 479 LEU A O 1
ATOM 3671 N N . ASN A 1 480 ? -34.683 0.711 10.674 1.00 64.94 480 ASN A N 1
ATOM 3672 C CA . ASN A 1 480 ? -35.089 1.739 9.730 1.00 64.94 480 ASN A CA 1
ATOM 3673 C C . ASN A 1 480 ? -34.677 1.333 8.306 1.00 64.94 480 ASN A C 1
ATOM 3675 O O . ASN A 1 480 ? -33.529 0.956 8.086 1.00 64.94 480 ASN A O 1
ATOM 3679 N N . PRO A 1 481 ? -35.585 1.430 7.317 1.00 56.56 481 PRO A N 1
ATOM 3680 C CA . PRO A 1 481 ? -35.281 1.110 5.922 1.00 56.56 481 PRO A CA 1
ATOM 3681 C C . PRO A 1 481 ? -34.383 2.163 5.254 1.00 56.56 481 PRO A C 1
ATOM 3683 O O . PRO A 1 481 ? -34.018 2.014 4.090 1.00 56.56 481 PRO A O 1
ATOM 3686 N N . THR A 1 482 ? -34.061 3.248 5.960 1.00 59.72 482 THR A N 1
ATOM 3687 C CA . THR A 1 482 ? -33.104 4.247 5.498 1.00 59.72 482 THR A CA 1
ATOM 3688 C C . THR A 1 482 ? -31.704 3.641 5.473 1.00 59.72 482 THR A C 1
ATOM 3690 O O . THR A 1 482 ? -31.336 2.959 6.433 1.00 59.72 482 THR A O 1
ATOM 3693 N N . PRO A 1 483 ? -30.906 3.914 4.429 1.00 58.25 483 PRO A N 1
ATOM 3694 C CA . PRO A 1 483 ? -29.494 3.565 4.419 1.00 58.25 483 PRO A CA 1
ATOM 3695 C C . PRO A 1 483 ? -28.809 4.008 5.712 1.00 58.25 483 PRO A C 1
ATOM 3697 O O . PRO A 1 483 ? -29.024 5.134 6.169 1.00 58.25 483 PRO A O 1
ATOM 3700 N N . LEU A 1 484 ? -28.001 3.129 6.301 1.00 61.09 484 LEU A N 1
ATOM 3701 C CA . LEU A 1 484 ? -27.151 3.495 7.422 1.00 61.09 484 LEU A CA 1
ATOM 3702 C C . LEU A 1 484 ? -26.194 4.585 6.940 1.00 61.09 484 LEU A C 1
ATOM 3704 O O . LEU A 1 484 ? -25.515 4.421 5.926 1.00 61.09 484 LEU A O 1
ATOM 3708 N N . GLN A 1 485 ? -26.168 5.703 7.661 1.00 56.59 485 GLN A N 1
ATOM 3709 C CA . GLN A 1 485 ? -25.238 6.805 7.396 1.00 56.59 485 GLN A CA 1
ATOM 3710 C C . GLN A 1 485 ? -23.822 6.494 7.897 1.00 56.59 485 GLN A C 1
ATOM 3712 O O . GLN A 1 485 ? -22.884 7.212 7.577 1.00 56.59 485 GLN A O 1
ATOM 3717 N N . PHE A 1 486 ? -23.676 5.424 8.678 1.00 58.69 486 PHE A N 1
ATOM 3718 C CA . PHE A 1 486 ? -22.440 5.010 9.318 1.00 58.69 486 PHE A CA 1
ATOM 3719 C C . PHE A 1 486 ? -22.374 3.485 9.457 1.00 58.69 486 PHE A C 1
ATOM 3721 O O . PHE A 1 486 ? -23.395 2.796 9.410 1.00 58.69 486 PHE A O 1
ATOM 3728 N N . GLU A 1 487 ? -21.175 2.947 9.667 1.00 62.56 487 GLU A N 1
ATOM 3729 C CA . GLU A 1 487 ? -21.000 1.525 9.966 1.00 62.56 487 GLU A CA 1
ATOM 3730 C C . GLU A 1 487 ? -21.609 1.155 11.322 1.00 62.56 487 GLU A C 1
ATOM 3732 O O . GLU A 1 487 ? -21.300 1.772 12.336 1.00 62.56 487 GLU A O 1
ATOM 3737 N N . HIS A 1 488 ? -22.453 0.124 11.362 1.00 68.31 488 HIS A N 1
ATOM 3738 C CA . HIS A 1 488 ? -23.041 -0.385 12.600 1.00 68.31 488 HIS A CA 1
ATOM 3739 C C . HIS A 1 488 ? -22.398 -1.728 12.994 1.00 68.31 488 HIS A C 1
ATOM 3741 O O . HIS A 1 488 ? -22.369 -2.622 12.149 1.00 68.31 488 HIS A O 1
ATOM 3747 N N . PRO A 1 489 ? -21.974 -1.925 14.256 1.00 73.69 489 PRO A N 1
ATOM 3748 C CA . PRO A 1 489 ? -22.109 -0.986 15.366 1.00 73.69 489 PRO A CA 1
ATOM 3749 C C . PRO A 1 489 ? -20.939 0.014 15.439 1.00 73.69 489 PRO A C 1
ATOM 3751 O O . PRO A 1 489 ? -19.789 -0.348 15.196 1.00 73.69 489 PRO A O 1
ATOM 3754 N N . GLN A 1 490 ? -21.219 1.265 15.824 1.00 71.88 490 GLN A N 1
ATOM 3755 C CA . GLN A 1 490 ? -20.171 2.256 16.096 1.00 71.88 490 GLN A CA 1
ATOM 3756 C C . GLN A 1 490 ? -19.687 2.171 17.549 1.00 71.88 490 GLN A C 1
ATOM 3758 O O . GLN A 1 490 ? -20.494 1.890 18.444 1.00 71.88 490 GLN A O 1
ATOM 3763 N N . PRO A 1 491 ? -18.391 2.445 17.804 1.00 76.56 491 PRO A N 1
ATOM 3764 C CA . PRO A 1 491 ? -17.908 2.611 19.165 1.00 76.56 491 PRO A CA 1
ATOM 3765 C C . PRO A 1 491 ? -18.573 3.836 19.792 1.00 76.56 491 PRO A C 1
ATOM 3767 O O . PRO A 1 491 ? -18.741 4.856 19.128 1.00 76.56 491 PRO A O 1
ATOM 3770 N N . LEU A 1 492 ? -18.906 3.743 21.073 1.00 83.94 492 LEU A N 1
ATOM 3771 C CA . LEU A 1 492 ? -19.433 4.817 21.908 1.00 83.94 492 LEU A CA 1
ATOM 3772 C C . LEU A 1 492 ? -18.244 5.507 22.595 1.00 83.94 492 LEU A C 1
ATOM 3774 O O . LEU A 1 492 ? -17.782 5.019 23.627 1.00 83.94 492 LEU A O 1
ATOM 3778 N N . PRO A 1 493 ? -17.684 6.602 22.041 1.00 78.12 493 PRO A N 1
ATOM 3779 C CA . PRO A 1 493 ? -16.360 7.073 22.447 1.00 78.12 493 PRO A CA 1
ATOM 3780 C C . PRO A 1 493 ? -16.322 7.604 23.882 1.00 78.12 493 PRO A C 1
ATOM 3782 O O . PRO A 1 493 ? -15.310 7.459 24.557 1.00 78.12 493 PRO A O 1
ATOM 3785 N N . ASN A 1 494 ? -17.447 8.142 24.365 1.00 81.25 494 ASN A N 1
ATOM 3786 C CA . ASN A 1 494 ? -17.649 8.582 25.750 1.00 81.25 494 ASN A CA 1
ATOM 3787 C C . ASN A 1 494 ? -17.562 7.437 26.775 1.00 81.25 494 ASN A C 1
ATOM 3789 O O . ASN A 1 494 ? -17.483 7.691 27.972 1.00 81.25 494 ASN A O 1
ATOM 3793 N N . LEU A 1 495 ? -17.598 6.183 26.322 1.00 87.94 495 LEU A N 1
ATOM 3794 C CA . LEU A 1 495 ? -17.508 5.002 27.175 1.00 87.94 495 LEU A CA 1
ATOM 3795 C C . LEU A 1 495 ? -16.134 4.328 27.115 1.00 87.94 495 LEU A C 1
ATOM 3797 O O . LEU A 1 495 ? -15.927 3.332 27.802 1.00 87.94 495 LEU A O 1
ATOM 3801 N N . ASN A 1 496 ? -15.206 4.817 26.287 1.00 88.94 496 ASN A N 1
ATOM 3802 C CA . ASN A 1 496 ? -13.895 4.191 26.151 1.00 88.94 496 ASN A CA 1
ATOM 3803 C C . ASN A 1 496 ? -13.131 4.243 27.479 1.00 88.94 496 ASN A C 1
ATOM 3805 O O . ASN A 1 496 ? -13.074 5.286 28.130 1.00 88.94 496 ASN A O 1
ATOM 3809 N N . ILE A 1 497 ? -12.501 3.129 27.846 1.00 89.56 497 ILE A N 1
ATOM 3810 C CA . ILE A 1 497 ? -11.644 3.046 29.028 1.00 89.56 497 ILE A CA 1
ATOM 3811 C C . ILE A 1 497 ? -10.206 2.861 28.562 1.00 89.56 497 ILE A C 1
ATOM 3813 O O . ILE A 1 497 ? -9.857 1.825 27.990 1.00 89.56 497 ILE A O 1
ATOM 3817 N N . ASP A 1 498 ? -9.379 3.871 28.825 1.00 88.69 498 ASP A N 1
ATOM 3818 C CA . ASP A 1 498 ? -7.930 3.796 28.671 1.00 88.69 498 ASP A CA 1
ATOM 3819 C C . ASP A 1 498 ? -7.272 3.545 30.048 1.00 88.69 498 ASP A C 1
ATOM 3821 O O . ASP A 1 498 ? -7.167 4.465 30.877 1.00 88.69 498 ASP A O 1
ATOM 3825 N N . PRO A 1 499 ? -6.824 2.305 30.331 1.00 85.31 499 PRO A N 1
ATOM 3826 C CA . PRO A 1 499 ? -6.160 1.990 31.591 1.00 85.31 499 PRO A CA 1
ATOM 3827 C C . PRO A 1 499 ? -4.794 2.678 31.717 1.00 85.31 499 PRO A C 1
ATOM 3829 O O . PRO A 1 499 ? -4.364 2.975 32.834 1.00 85.31 499 PRO A O 1
ATOM 3832 N N . HIS A 1 500 ? -4.116 2.979 30.602 1.00 82.81 500 HIS A N 1
ATOM 3833 C CA . HIS A 1 500 ? -2.815 3.642 30.623 1.00 82.81 500 HIS A CA 1
ATOM 3834 C C . HIS A 1 500 ? -2.931 5.056 31.193 1.00 82.81 500 HIS A C 1
ATOM 3836 O O . HIS A 1 500 ? -2.094 5.445 32.010 1.00 82.81 500 HIS A O 1
ATOM 3842 N N . TRP A 1 501 ? -3.986 5.800 30.843 1.00 81.12 501 TRP A N 1
ATOM 3843 C CA . TRP A 1 501 ? -4.245 7.126 31.415 1.00 81.12 501 TRP A CA 1
ATOM 3844 C C . TRP A 1 501 ? -4.407 7.078 32.939 1.00 81.12 501 TRP A C 1
ATOM 3846 O O . TRP A 1 501 ? -3.788 7.856 33.665 1.00 81.12 501 TRP A O 1
ATOM 3856 N N . THR A 1 502 ? -5.185 6.107 33.430 1.00 81.56 502 THR A N 1
ATOM 3857 C CA . THR A 1 502 ? -5.458 5.940 34.867 1.00 81.56 502 THR A CA 1
ATOM 3858 C C . THR A 1 502 ? -4.173 5.617 35.635 1.00 81.56 502 THR A C 1
ATOM 3860 O O . THR A 1 502 ? -3.879 6.239 36.654 1.00 81.56 502 THR A O 1
ATOM 3863 N N . ILE A 1 503 ? -3.373 4.676 35.126 1.00 79.94 503 ILE A N 1
ATOM 3864 C CA . ILE A 1 503 ? -2.136 4.221 35.779 1.00 79.94 503 ILE A CA 1
ATOM 3865 C C . ILE A 1 503 ? -1.035 5.277 35.708 1.00 79.94 503 ILE A C 1
ATOM 3867 O O . ILE A 1 503 ? -0.264 5.433 36.654 1.00 79.94 503 ILE A O 1
ATOM 3871 N N . SER A 1 504 ? -0.958 6.024 34.609 1.00 78.75 504 SER A N 1
ATOM 3872 C CA . SER A 1 504 ? 0.074 7.044 34.394 1.00 78.75 504 SER A CA 1
ATOM 3873 C C . SER A 1 504 ? -0.166 8.337 35.165 1.00 78.75 504 SER A C 1
ATOM 3875 O O . SER A 1 504 ? 0.675 9.235 35.117 1.00 78.75 504 SER A O 1
ATOM 3877 N N . HIS A 1 505 ? -1.277 8.442 35.899 1.00 78.75 505 HIS A N 1
ATOM 3878 C CA . HIS A 1 505 ? -1.603 9.642 36.648 1.00 78.75 505 HIS A CA 1
ATOM 3879 C C . HIS A 1 505 ? -0.480 9.995 37.653 1.00 78.75 505 HIS A C 1
ATOM 3881 O O . HIS A 1 505 ? -0.146 9.172 38.516 1.00 78.75 505 HIS A O 1
ATOM 3887 N N . PRO A 1 506 ? 0.103 11.214 37.605 1.00 73.94 506 PRO A N 1
ATOM 3888 C CA . PRO A 1 506 ? 1.309 11.558 38.368 1.00 73.94 506 PRO A CA 1
ATOM 3889 C C . PRO A 1 506 ? 1.176 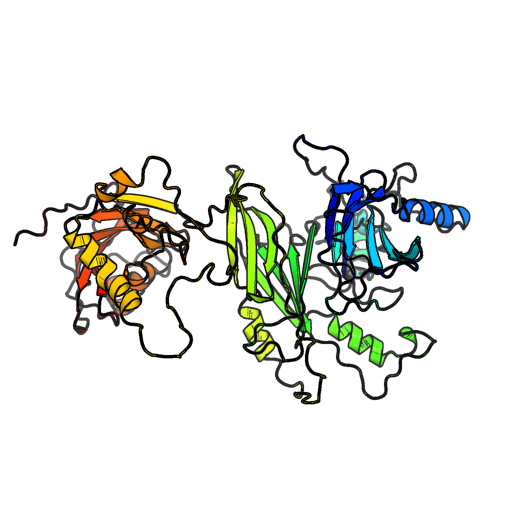11.361 39.877 1.00 73.94 506 PRO A C 1
ATOM 3891 O O . PRO A 1 506 ? 2.142 11.029 40.563 1.00 73.94 506 PRO A O 1
ATOM 3894 N N . LEU A 1 507 ? -0.022 11.582 40.415 1.00 70.94 507 LEU A N 1
ATOM 3895 C CA . LEU A 1 507 ? -0.264 11.458 41.845 1.00 70.94 507 LEU A CA 1
ATOM 3896 C C . LEU A 1 507 ? -0.462 9.994 42.272 1.00 70.94 507 LEU A C 1
ATOM 3898 O O . LEU A 1 507 ? -0.014 9.624 43.352 1.00 70.94 507 LEU A O 1
ATOM 3902 N N . LEU A 1 508 ? -1.016 9.142 41.401 1.00 76.56 508 LEU A N 1
ATOM 3903 C CA . LEU A 1 508 ? -1.057 7.695 41.631 1.00 76.56 508 LEU A CA 1
ATOM 3904 C C . LEU A 1 508 ? 0.361 7.108 41.595 1.00 76.56 508 LEU A C 1
ATOM 3906 O O . LEU A 1 508 ? 0.732 6.332 42.470 1.00 76.56 508 LEU A O 1
ATOM 3910 N N . GLN A 1 509 ? 1.182 7.554 40.641 1.00 76.38 509 GLN A N 1
ATOM 3911 C CA . GLN A 1 509 ? 2.594 7.176 40.537 1.00 76.38 509 GLN A CA 1
ATOM 3912 C C . GLN A 1 509 ? 3.393 7.541 41.796 1.00 76.38 509 GLN A C 1
ATOM 3914 O O . GLN A 1 509 ? 4.183 6.731 42.278 1.00 76.38 509 GLN A O 1
ATOM 3919 N N . LYS A 1 510 ? 3.149 8.718 42.391 1.00 71.25 510 LYS A N 1
ATOM 3920 C CA . LYS A 1 510 ? 3.753 9.100 43.681 1.00 71.25 510 LYS A CA 1
ATOM 3921 C C . LYS A 1 510 ? 3.336 8.164 44.818 1.00 71.25 510 LYS A C 1
ATOM 3923 O O . LYS A 1 510 ? 4.199 7.727 45.576 1.00 71.25 510 LYS A O 1
ATOM 3928 N N . THR A 1 511 ? 2.050 7.831 44.925 1.00 71.06 511 THR A N 1
ATOM 3929 C CA . THR A 1 511 ? 1.539 6.909 45.956 1.00 71.06 511 THR A CA 1
ATOM 3930 C C . THR A 1 511 ? 2.111 5.501 45.791 1.00 71.06 511 THR A C 1
ATOM 3932 O O . THR A 1 511 ? 2.532 4.879 46.764 1.00 71.06 511 THR A O 1
ATOM 3935 N N . LEU A 1 512 ? 2.197 5.014 44.552 1.00 71.62 512 LEU A N 1
ATOM 3936 C CA . LEU A 1 512 ? 2.796 3.719 44.234 1.00 71.62 512 LEU A CA 1
ATOM 3937 C C . LEU A 1 512 ? 4.300 3.697 44.537 1.00 71.62 512 LEU A C 1
ATOM 3939 O O . LEU A 1 512 ? 4.778 2.719 45.102 1.00 71.62 512 LEU A O 1
ATOM 3943 N N . ALA A 1 513 ? 5.034 4.773 44.237 1.00 66.88 513 ALA A N 1
ATOM 3944 C CA . ALA A 1 513 ? 6.463 4.895 44.543 1.00 66.88 513 ALA A CA 1
ATOM 3945 C C . ALA A 1 513 ? 6.753 4.976 46.054 1.00 66.88 513 ALA A C 1
ATOM 3947 O O . ALA A 1 513 ? 7.788 4.495 46.517 1.00 66.88 513 ALA A O 1
ATOM 3948 N N . ALA A 1 514 ? 5.841 5.566 46.832 1.00 61.78 514 ALA A N 1
ATOM 3949 C CA . ALA A 1 514 ? 5.934 5.604 48.291 1.00 61.78 514 ALA A CA 1
ATOM 3950 C C . ALA A 1 514 ? 5.634 4.239 48.942 1.00 61.78 514 ALA A C 1
ATOM 3952 O O . ALA A 1 514 ? 6.054 3.989 50.076 1.00 61.78 514 ALA A O 1
ATOM 3953 N N . SER A 1 515 ? 4.947 3.340 48.229 1.00 58.62 515 SER A N 1
ATOM 3954 C CA . SER A 1 515 ? 4.572 2.021 48.730 1.00 58.62 515 SER A CA 1
ATOM 3955 C C . SER A 1 515 ? 5.795 1.089 48.855 1.00 58.62 515 SER A C 1
ATOM 3957 O O . SER A 1 515 ? 6.554 0.937 47.893 1.00 58.62 515 SER A O 1
ATOM 3959 N N . PRO A 1 516 ? 6.004 0.401 50.001 1.00 53.31 516 PRO A N 1
ATOM 3960 C CA . PRO A 1 516 ? 7.109 -0.557 50.201 1.00 53.31 516 PRO A CA 1
ATOM 3961 C C . PRO A 1 516 ? 7.148 -1.679 49.154 1.00 53.31 516 PRO A C 1
ATOM 3963 O O . PRO A 1 516 ? 8.191 -2.265 48.874 1.00 53.31 516 PRO A O 1
ATOM 3966 N N . ALA A 1 517 ? 5.982 -1.936 48.584 1.00 50.66 517 ALA A N 1
ATOM 3967 C CA . ALA A 1 517 ? 5.640 -2.968 47.637 1.00 50.66 517 ALA A CA 1
ATOM 3968 C C . ALA A 1 517 ? 6.298 -2.766 46.249 1.00 50.66 517 ALA A C 1
ATOM 3970 O O . ALA A 1 517 ? 6.703 -3.730 45.609 1.00 50.66 517 ALA A O 1
ATOM 3971 N N . CYS A 1 518 ? 6.492 -1.519 45.806 1.00 50.22 518 CYS A N 1
ATOM 3972 C CA . CYS A 1 518 ? 6.984 -1.195 44.458 1.00 50.22 518 CYS A CA 1
ATOM 3973 C C . CYS A 1 518 ? 8.510 -0.973 44.381 1.00 50.22 518 CYS A C 1
ATOM 3975 O O . CYS A 1 518 ? 9.021 -0.533 43.354 1.00 50.22 518 CYS A O 1
ATOM 3977 N N . ARG A 1 519 ? 9.266 -1.258 45.453 1.00 50.62 519 ARG A N 1
ATOM 3978 C CA . ARG A 1 519 ? 10.713 -0.956 45.541 1.00 50.62 519 ARG A CA 1
ATOM 3979 C C . ARG A 1 519 ? 11.628 -1.879 44.721 1.00 50.62 519 ARG A C 1
ATOM 3981 O O . ARG A 1 519 ? 12.808 -1.569 44.599 1.00 50.62 519 ARG A O 1
ATOM 3988 N N . ASN A 1 520 ? 11.116 -2.983 44.168 1.00 47.78 520 ASN A N 1
ATOM 3989 C CA . ASN A 1 520 ? 11.939 -4.031 43.540 1.00 47.78 520 ASN A CA 1
ATOM 3990 C C . ASN A 1 520 ? 11.897 -4.083 42.002 1.00 47.78 520 ASN A C 1
ATOM 3992 O O . ASN A 1 520 ? 12.574 -4.925 41.413 1.00 47.78 520 ASN A O 1
ATOM 3996 N N . THR A 1 521 ? 11.151 -3.209 41.325 1.00 49.91 521 THR A N 1
ATOM 3997 C CA . THR A 1 521 ? 11.052 -3.227 39.857 1.00 49.91 521 THR A CA 1
ATOM 3998 C C . THR A 1 521 ? 11.813 -2.046 39.253 1.00 49.91 521 THR A C 1
ATOM 4000 O O . THR A 1 521 ? 11.327 -0.921 39.254 1.00 49.91 521 THR A O 1
ATOM 4003 N N . ASN A 1 522 ? 13.004 -2.295 38.696 1.00 45.03 522 ASN A N 1
ATOM 4004 C CA . ASN A 1 522 ? 13.842 -1.304 37.991 1.00 45.03 522 ASN A CA 1
ATOM 4005 C C . ASN A 1 522 ? 13.280 -0.865 36.613 1.00 45.03 522 ASN A C 1
ATOM 4007 O O . ASN A 1 522 ? 14.039 -0.436 35.746 1.00 45.03 522 ASN A O 1
ATOM 4011 N N . ALA A 1 523 ? 11.971 -0.984 36.377 1.00 43.59 523 ALA A N 1
ATOM 4012 C CA . ALA A 1 523 ? 11.325 -0.617 35.117 1.00 43.59 523 ALA A CA 1
ATOM 4013 C C . ALA A 1 523 ? 10.295 0.503 35.353 1.00 43.59 523 ALA A C 1
ATOM 4015 O O . ALA A 1 523 ? 9.562 0.439 36.341 1.00 43.59 523 ALA A O 1
ATOM 4016 N N . PRO A 1 524 ? 10.207 1.523 34.476 1.00 47.19 524 PRO A N 1
ATOM 4017 C CA . PRO A 1 524 ? 9.153 2.527 34.568 1.00 47.19 524 PRO A CA 1
ATOM 4018 C C . PRO A 1 524 ? 7.772 1.839 34.451 1.00 47.19 524 PRO A C 1
ATOM 4020 O O . PRO A 1 524 ? 7.525 1.132 33.472 1.00 47.19 524 PRO A O 1
ATOM 4023 N N . PRO A 1 525 ? 6.872 2.009 35.436 1.00 51.78 525 PRO A N 1
ATOM 4024 C CA . PRO A 1 525 ? 5.708 1.137 35.634 1.00 51.78 525 PRO A CA 1
ATOM 4025 C C . PRO A 1 525 ? 4.517 1.401 34.694 1.00 51.78 525 PRO A C 1
ATOM 4027 O O . PRO A 1 525 ? 3.508 0.708 34.760 1.00 51.78 525 PRO A O 1
ATOM 4030 N N . THR A 1 526 ? 4.557 2.397 33.817 1.00 53.75 526 THR A N 1
ATOM 4031 C CA . THR A 1 526 ? 3.328 2.861 33.152 1.00 53.75 526 THR A CA 1
ATOM 4032 C C . THR A 1 526 ? 2.880 2.006 31.970 1.00 53.75 526 THR A C 1
ATOM 4034 O O . THR A 1 526 ? 1.691 1.729 31.851 1.00 53.75 526 THR A O 1
ATOM 4037 N N . TYR A 1 527 ? 3.803 1.524 31.132 1.00 49.97 527 TYR A N 1
ATOM 4038 C CA . TYR A 1 527 ? 3.437 0.789 29.909 1.00 49.97 527 TYR A CA 1
ATOM 4039 C C . TYR A 1 527 ? 3.298 -0.729 30.116 1.00 49.97 527 TYR A C 1
ATOM 4041 O O . TYR A 1 527 ? 2.586 -1.411 29.385 1.00 49.97 527 TYR A O 1
ATOM 4049 N N . VAL A 1 528 ? 3.984 -1.277 31.123 1.00 55.28 528 VAL A N 1
ATOM 4050 C CA . VAL A 1 528 ? 4.028 -2.724 31.396 1.00 55.28 528 VAL A CA 1
ATOM 4051 C C . VAL A 1 528 ? 2.833 -3.179 32.248 1.00 55.28 528 VAL A C 1
ATOM 4053 O O . VAL A 1 528 ? 2.350 -4.300 32.080 1.00 55.28 528 VAL A O 1
ATOM 4056 N N . HIS A 1 529 ? 2.318 -2.303 33.118 1.00 62.06 529 HIS A N 1
ATOM 4057 C CA . HIS A 1 529 ? 1.192 -2.599 34.011 1.00 62.06 529 HIS A CA 1
ATOM 4058 C C . HIS A 1 529 ? -0.182 -2.236 33.425 1.00 62.06 529 HIS A C 1
ATOM 4060 O O . HIS A 1 529 ? -1.190 -2.691 33.949 1.00 62.06 529 HIS A O 1
ATOM 4066 N N . SER A 1 530 ? -0.264 -1.461 32.337 1.00 70.06 530 SER A N 1
ATOM 4067 C CA . SER A 1 530 ? -1.544 -1.056 31.725 1.00 70.06 530 SER A CA 1
ATOM 4068 C C . SER A 1 530 ? -2.138 -2.074 30.753 1.00 70.06 530 SER A C 1
ATOM 4070 O O . SER A 1 530 ? -3.258 -1.888 30.279 1.00 70.06 530 SER A O 1
ATOM 4072 N N . ARG A 1 531 ? -1.418 -3.161 30.447 1.00 81.81 531 ARG A N 1
ATOM 4073 C CA . ARG A 1 531 ? -1.892 -4.175 29.502 1.00 81.81 531 ARG A CA 1
ATOM 4074 C C . ARG A 1 531 ? -3.096 -4.925 30.075 1.00 81.81 531 ARG A C 1
ATOM 4076 O O . ARG A 1 531 ? -2.946 -5.659 31.048 1.00 81.81 531 ARG A O 1
ATOM 4083 N N . VAL A 1 532 ? -4.254 -4.795 29.433 1.00 86.94 532 VAL A N 1
ATOM 4084 C CA . VAL A 1 532 ? -5.488 -5.505 29.804 1.00 86.94 532 VAL A CA 1
ATOM 4085 C C . VAL A 1 532 ? -5.332 -7.008 29.554 1.00 86.94 532 VAL A C 1
ATOM 4087 O O . VAL A 1 532 ? -4.983 -7.425 28.451 1.00 86.94 532 VAL A O 1
ATOM 4090 N N . GLN A 1 533 ? -5.575 -7.817 30.585 1.00 86.69 533 GLN A N 1
ATOM 4091 C CA . GLN A 1 533 ? -5.643 -9.279 30.509 1.00 86.69 533 GLN A CA 1
ATOM 4092 C C . GLN A 1 533 ? -7.077 -9.778 30.331 1.00 86.69 533 GLN A C 1
ATOM 4094 O O . GLN A 1 533 ? -7.294 -10.715 29.571 1.00 86.69 533 GLN A O 1
ATOM 4099 N N . SER A 1 534 ? -8.039 -9.181 31.038 1.00 88.75 534 SER A N 1
ATOM 4100 C CA . SER A 1 534 ? -9.464 -9.501 30.896 1.00 88.75 534 SER A CA 1
ATOM 4101 C C . SER A 1 534 ? -10.350 -8.340 31.346 1.00 88.75 534 SER A C 1
ATOM 4103 O O . SER A 1 534 ? -9.926 -7.462 32.106 1.00 88.75 534 SER A O 1
ATOM 4105 N N . VAL A 1 535 ? -11.586 -8.332 30.845 1.00 92.69 535 VAL A N 1
ATOM 4106 C CA . VAL A 1 535 ? -12.599 -7.303 31.109 1.00 92.69 535 VAL A CA 1
ATOM 4107 C C . VAL A 1 535 ? -13.861 -7.963 31.648 1.00 92.69 535 VAL A C 1
ATOM 4109 O O . VAL A 1 535 ? -14.355 -8.927 31.066 1.00 92.69 535 VAL A O 1
ATOM 4112 N N . HIS A 1 536 ? -14.411 -7.414 32.731 1.00 92.50 536 HIS A N 1
ATOM 4113 C CA . HIS A 1 536 ? -15.655 -7.878 33.341 1.00 92.50 536 HIS A CA 1
ATOM 4114 C C . HIS A 1 536 ? -16.636 -6.718 33.464 1.00 92.50 536 HIS A C 1
ATOM 4116 O O . HIS A 1 536 ? -16.418 -5.798 34.251 1.00 92.50 536 HIS A O 1
ATOM 4122 N N . PHE A 1 537 ? -17.728 -6.761 32.705 1.00 93.12 537 PHE A N 1
ATOM 4123 C CA . PHE A 1 537 ? -18.748 -5.716 32.708 1.00 93.12 537 PHE A CA 1
ATOM 4124 C C . PHE A 1 537 ? -20.045 -6.209 33.359 1.00 93.12 537 PHE A C 1
ATOM 4126 O O . PHE A 1 537 ? -20.501 -7.320 33.097 1.00 93.12 537 PHE A O 1
ATOM 4133 N N . SER A 1 538 ? -20.656 -5.370 34.196 1.00 92.69 538 SER A N 1
ATOM 4134 C CA . SER A 1 538 ? -21.938 -5.640 34.853 1.00 92.69 538 SER A CA 1
ATOM 4135 C C . SER A 1 538 ? -23.046 -4.770 34.241 1.00 92.69 538 SER A C 1
ATOM 4137 O O . SER A 1 538 ? -23.136 -3.578 34.548 1.00 92.69 538 SER A O 1
ATOM 4139 N N . PRO A 1 539 ? -23.951 -5.336 33.417 1.00 87.44 539 PRO A N 1
ATOM 4140 C CA . PRO A 1 539 ? -24.995 -4.566 32.730 1.00 87.44 539 PRO A CA 1
ATOM 4141 C C . PRO A 1 539 ? -26.034 -3.917 33.647 1.00 87.44 539 PRO A C 1
ATOM 4143 O O . PRO A 1 539 ? -26.688 -2.958 33.248 1.00 87.44 539 PRO A O 1
ATOM 4146 N N . SER A 1 540 ? -26.229 -4.462 34.850 1.00 85.50 540 SER A N 1
ATOM 4147 C CA . SER A 1 540 ? -27.230 -3.969 35.803 1.00 85.50 540 SER A CA 1
ATOM 4148 C C . SER A 1 540 ? -26.709 -2.787 36.620 1.00 85.50 540 SER A C 1
ATOM 4150 O O . SER A 1 540 ? -27.448 -1.838 36.890 1.00 85.50 540 SER A O 1
ATOM 4152 N N . SER A 1 541 ? -25.438 -2.834 37.027 1.00 85.62 541 SER A N 1
ATOM 4153 C CA . SER A 1 541 ? -24.827 -1.771 37.828 1.00 85.62 541 SER A CA 1
ATOM 4154 C C . SER A 1 541 ? -24.080 -0.733 36.991 1.00 85.62 541 SER A C 1
ATOM 4156 O O . SER A 1 541 ? -23.909 0.382 37.468 1.00 85.62 541 SER A O 1
ATOM 4158 N N . LEU A 1 542 ? -23.750 -1.053 35.733 1.00 89.94 542 LEU A N 1
ATOM 4159 C CA . LEU A 1 542 ? -22.873 -0.269 34.856 1.00 89.94 542 LEU A CA 1
ATOM 4160 C C . LEU A 1 542 ? -21.461 -0.090 35.431 1.00 89.94 542 LEU A C 1
ATOM 4162 O O . LEU A 1 542 ? -20.808 0.931 35.217 1.00 89.94 542 LEU A O 1
ATOM 4166 N N . ASP A 1 543 ? -20.985 -1.113 36.134 1.00 91.31 543 ASP A N 1
ATOM 4167 C CA . ASP A 1 543 ? -19.609 -1.196 36.605 1.00 91.31 543 ASP A CA 1
ATOM 4168 C C . ASP A 1 543 ? -18.775 -2.038 35.627 1.00 91.31 543 ASP A C 1
ATOM 4170 O O . ASP A 1 543 ? -19.282 -2.962 34.980 1.00 91.31 543 ASP A O 1
ATOM 4174 N N . CYS A 1 544 ? -17.487 -1.729 35.520 1.00 93.19 544 CYS A N 1
ATOM 4175 C CA . CYS A 1 544 ? -16.536 -2.432 34.669 1.00 93.19 544 CYS A CA 1
ATOM 4176 C C . CYS A 1 544 ? -15.234 -2.665 35.438 1.00 93.19 544 CYS A C 1
ATOM 4178 O O . CYS A 1 544 ? -14.626 -1.715 35.917 1.00 93.19 544 CYS A O 1
ATOM 4180 N N . ALA A 1 545 ? -14.791 -3.911 35.561 1.00 93.00 545 ALA A N 1
ATOM 4181 C CA . ALA A 1 545 ? -13.508 -4.251 36.162 1.00 93.00 545 ALA A CA 1
ATOM 4182 C C . ALA A 1 545 ? -12.515 -4.675 35.079 1.00 93.00 545 ALA A C 1
ATOM 4184 O O . ALA A 1 545 ? -12.811 -5.545 34.256 1.00 93.00 545 ALA A O 1
ATOM 4185 N N . LEU A 1 546 ? -11.329 -4.069 35.102 1.00 93.56 546 LEU A N 1
ATOM 4186 C CA . LEU A 1 546 ? -10.210 -4.432 34.242 1.00 93.56 546 LEU A CA 1
ATOM 4187 C C . LEU A 1 546 ? -9.181 -5.198 35.064 1.00 93.56 546 LEU A C 1
ATOM 4189 O O . LEU A 1 546 ? -8.638 -4.652 36.025 1.00 93.56 546 LEU A O 1
ATOM 4193 N N . VAL A 1 547 ? -8.893 -6.437 34.669 1.00 90.69 547 VAL A N 1
ATOM 4194 C CA . VAL A 1 547 ? -7.718 -7.166 35.153 1.00 90.69 547 VAL A CA 1
ATOM 4195 C C . VAL A 1 547 ? -6.569 -6.821 34.225 1.00 90.69 547 VAL A C 1
ATOM 4197 O O . VAL A 1 547 ? -6.644 -7.039 33.015 1.00 90.69 547 VAL A O 1
ATOM 4200 N N . LEU A 1 548 ? -5.517 -6.252 34.784 1.00 87.12 548 LEU A N 1
ATOM 4201 C CA . LEU A 1 548 ? -4.341 -5.799 34.069 1.00 87.12 548 LEU A CA 1
ATOM 4202 C C . LEU A 1 548 ? -3.168 -6.751 34.313 1.00 87.12 548 LEU A C 1
ATOM 4204 O O . LEU A 1 548 ? -3.210 -7.637 35.167 1.00 87.12 548 LEU A O 1
ATOM 4208 N N . ALA A 1 549 ? -2.102 -6.578 33.540 1.00 79.19 549 ALA A N 1
ATOM 4209 C CA . ALA A 1 549 ? -0.884 -7.349 33.709 1.00 79.19 549 ALA A CA 1
ATOM 4210 C C . ALA A 1 549 ? -0.308 -7.172 35.117 1.00 79.19 549 ALA A C 1
ATOM 4212 O O . ALA A 1 549 ? -0.406 -6.094 35.703 1.00 79.19 549 ALA A O 1
ATOM 4213 N N . HIS A 1 550 ? 0.353 -8.221 35.613 1.00 73.69 550 HIS A N 1
ATOM 4214 C CA . HIS A 1 550 ? 0.926 -8.234 36.958 1.00 73.69 550 HIS A CA 1
ATOM 4215 C C . HIS A 1 550 ? -0.172 -8.090 38.026 1.00 73.69 550 HIS A C 1
ATOM 4217 O O . HIS A 1 550 ? -0.060 -7.288 38.937 1.00 73.69 550 HIS A O 1
ATOM 4223 N N . GLY A 1 551 ? -1.312 -8.770 37.863 1.00 74.56 551 GLY A N 1
ATOM 4224 C CA . GLY A 1 551 ? -2.332 -8.913 38.910 1.00 74.56 551 GLY A CA 1
ATOM 4225 C C . GLY A 1 551 ? -3.029 -7.632 39.391 1.00 74.56 551 GLY A C 1
ATOM 4226 O O . GLY A 1 551 ? -3.691 -7.665 40.429 1.00 74.56 551 GLY A O 1
ATOM 4227 N N . TRP A 1 552 ? -2.901 -6.503 38.687 1.00 84.06 552 TRP A N 1
ATOM 4228 C CA . TRP A 1 552 ? -3.600 -5.269 39.061 1.00 84.06 552 TRP A CA 1
ATOM 4229 C C . TRP A 1 552 ? -5.052 -5.338 38.619 1.00 84.06 552 TRP A C 1
ATOM 4231 O O . TRP A 1 552 ? -5.351 -5.792 37.517 1.00 84.06 552 TRP A O 1
ATOM 4241 N N . VAL A 1 553 ? -5.958 -4.846 39.457 1.00 89.00 553 VAL A N 1
ATOM 4242 C CA . VAL A 1 553 ? -7.379 -4.760 39.116 1.00 89.00 553 VAL A CA 1
ATOM 4243 C C . VAL A 1 553 ? -7.854 -3.337 39.316 1.00 89.00 553 VAL A C 1
ATOM 4245 O O . VAL A 1 553 ? -7.747 -2.799 40.417 1.00 89.00 553 VAL A O 1
ATOM 4248 N N . VAL A 1 554 ? -8.394 -2.730 38.263 1.00 90.44 554 VAL A N 1
ATOM 4249 C CA . VAL A 1 554 ? -9.012 -1.403 38.338 1.00 90.44 554 VAL A CA 1
ATOM 4250 C C . VAL A 1 554 ? -10.512 -1.551 38.167 1.00 90.44 554 VAL A C 1
ATOM 4252 O O . VAL A 1 554 ? -10.979 -2.107 37.172 1.00 90.44 554 VAL A O 1
ATOM 4255 N N . LEU A 1 555 ? -11.268 -1.045 39.137 1.00 91.75 555 LEU A N 1
ATOM 4256 C CA . LEU A 1 555 ? -12.720 -0.981 39.063 1.00 91.75 555 LEU A CA 1
ATOM 4257 C C . LEU A 1 555 ? -13.142 0.388 38.539 1.00 91.75 555 LEU A C 1
ATOM 4259 O O . LEU A 1 555 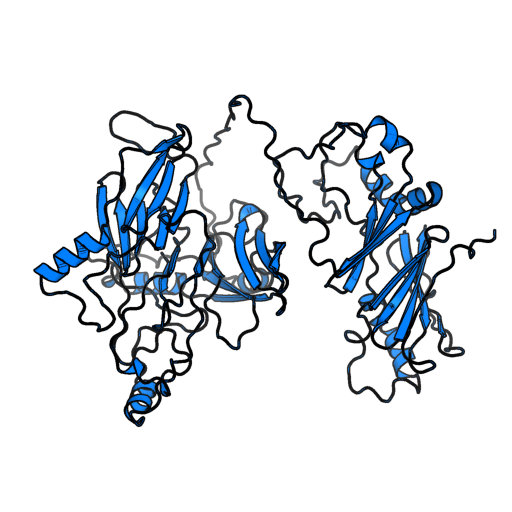? -12.720 1.412 39.071 1.00 91.75 555 LEU A O 1
ATOM 4263 N N . TYR A 1 556 ? -14.011 0.391 37.540 1.00 91.75 556 TYR A N 1
ATOM 4264 C CA . TYR A 1 556 ? -14.644 1.564 36.965 1.00 91.75 556 TYR A CA 1
ATOM 4265 C C . TYR A 1 556 ? -16.152 1.522 37.198 1.00 91.75 556 TYR A C 1
ATOM 4267 O O . TYR A 1 556 ? -16.765 0.458 37.151 1.00 91.75 556 TYR A O 1
ATOM 4275 N N . GLN A 1 557 ? -16.755 2.690 37.373 1.00 90.00 557 GLN A N 1
ATOM 4276 C CA . GLN A 1 557 ? -18.202 2.865 37.432 1.00 90.00 557 GLN A CA 1
ATOM 4277 C C . GLN A 1 557 ? -18.634 3.955 36.471 1.00 90.00 557 GLN A C 1
ATOM 4279 O O . GLN A 1 557 ? -17.988 4.996 36.356 1.00 90.00 557 GLN A O 1
ATOM 4284 N N . PHE A 1 558 ? -19.731 3.708 35.769 1.00 88.75 558 PHE A N 1
ATOM 4285 C CA . PHE A 1 558 ? -20.334 4.704 34.908 1.00 88.75 558 PHE A CA 1
ATOM 4286 C C . PHE A 1 558 ? -21.022 5.797 35.733 1.00 88.75 558 PHE A C 1
ATOM 4288 O O . PHE A 1 558 ? -21.861 5.514 36.589 1.00 88.75 558 PHE A O 1
ATOM 4295 N N . THR A 1 559 ? -20.693 7.055 35.447 1.00 83.44 559 THR A N 1
ATOM 4296 C CA . THR A 1 559 ? -21.280 8.225 36.113 1.00 83.44 559 THR A CA 1
ATOM 4297 C C . THR A 1 559 ? -21.893 9.181 35.098 1.00 83.44 559 THR A C 1
ATOM 4299 O O . THR A 1 559 ? -21.297 9.420 34.046 1.00 83.44 559 THR A O 1
ATOM 4302 N N . GLN A 1 560 ? -23.041 9.763 35.448 1.00 76.38 560 GLN A N 1
ATOM 4303 C CA . GLN A 1 560 ? -23.694 10.852 34.719 1.00 76.38 560 GLN A CA 1
ATOM 4304 C C . GLN A 1 560 ? -23.590 12.128 35.559 1.00 76.38 560 GLN A C 1
ATOM 4306 O O . GLN A 1 560 ? -23.967 12.097 36.726 1.00 76.38 560 GLN A O 1
ATOM 4311 N N . GLU A 1 561 ? -23.099 13.215 34.965 1.00 64.69 561 GLU A N 1
ATOM 4312 C CA . GLU A 1 561 ? -22.937 14.549 35.562 1.00 64.69 561 GLU A CA 1
ATOM 4313 C C . GLU A 1 561 ? -21.998 14.560 36.787 1.00 64.69 561 GLU A C 1
ATOM 4315 O O . GLU A 1 561 ? -22.415 14.448 37.937 1.00 64.69 561 GLU A O 1
ATOM 4320 N N . GLY A 1 562 ? -20.690 14.697 36.538 1.00 54.12 562 GLY A N 1
ATOM 4321 C CA . GLY A 1 562 ? -19.676 14.810 37.591 1.00 54.12 562 GLY A CA 1
ATOM 4322 C C . GLY A 1 562 ? -19.213 16.250 37.813 1.00 54.12 562 GLY A C 1
ATOM 4323 O O . GLY A 1 562 ? -18.720 16.891 36.891 1.00 54.12 562 GLY A O 1
ATOM 4324 N N . THR A 1 563 ? -19.293 16.756 39.045 1.00 47.88 563 THR A N 1
ATOM 4325 C CA . THR A 1 563 ? -18.505 17.929 39.454 1.00 47.88 563 THR A CA 1
ATOM 4326 C C . THR A 1 563 ? -17.052 17.504 39.680 1.00 47.88 563 THR A C 1
ATOM 4328 O O . THR A 1 563 ? -16.840 16.554 40.439 1.00 47.88 563 THR A O 1
ATOM 4331 N N . PRO A 1 564 ? -16.046 18.174 39.087 1.00 50.88 564 PRO A N 1
ATOM 4332 C CA . PRO A 1 564 ? -14.646 17.853 39.338 1.00 50.88 564 PRO A CA 1
ATOM 4333 C C . PRO A 1 564 ? -14.332 18.055 40.825 1.00 50.88 564 PRO A C 1
ATOM 4335 O O . PRO A 1 564 ? -14.444 19.162 41.351 1.00 50.88 564 PRO A O 1
ATOM 4338 N N . VAL A 1 565 ? -13.964 16.974 41.511 1.00 50.75 565 VAL A N 1
ATOM 4339 C CA . VAL A 1 565 ? -13.512 17.019 42.905 1.00 50.75 565 VAL A CA 1
ATOM 4340 C C . VAL A 1 565 ? -11.979 17.041 42.899 1.00 50.75 565 VAL A C 1
ATOM 4342 O O . VAL A 1 565 ? -11.381 16.282 42.137 1.00 50.75 565 VAL A O 1
ATOM 4345 N N . PRO A 1 566 ? -11.317 17.906 43.689 1.00 48.03 566 PRO A N 1
ATOM 4346 C CA . PRO A 1 566 ? -9.867 17.878 43.833 1.00 48.03 566 PRO A CA 1
ATOM 4347 C C . PRO A 1 566 ? -9.381 16.505 44.308 1.00 48.03 566 PRO A C 1
ATOM 4349 O O . PRO A 1 566 ? -9.944 15.914 45.229 1.00 48.03 566 PRO A O 1
ATOM 4352 N N . PHE A 1 567 ? -8.314 16.020 43.682 1.00 52.22 567 PHE A N 1
ATOM 4353 C CA . PHE A 1 567 ? -7.726 14.725 43.987 1.00 52.22 567 PHE A CA 1
ATOM 4354 C C . PHE A 1 567 ? -6.952 14.753 45.309 1.00 52.22 567 PHE A C 1
ATOM 4356 O O . PHE A 1 567 ? -5.848 15.294 45.373 1.00 52.22 567 PHE A O 1
ATOM 4363 N N . GLU A 1 568 ? -7.494 14.112 46.343 1.00 53.81 568 GLU A N 1
ATOM 4364 C CA . GLU A 1 568 ? -6.765 13.745 47.560 1.00 53.81 568 GLU A CA 1
ATOM 4365 C C . GLU A 1 568 ? -6.663 12.216 47.636 1.00 53.81 568 GLU A C 1
ATOM 4367 O O . GLU A 1 568 ? -7.674 11.526 47.742 1.00 53.81 568 GLU A O 1
ATOM 4372 N N . VAL A 1 569 ? -5.449 11.658 47.544 1.00 53.44 569 VAL A N 1
ATOM 4373 C CA . VAL A 1 569 ? -5.250 10.209 47.734 1.00 53.44 569 VAL A CA 1
ATOM 4374 C C . VAL A 1 569 ? -5.339 9.907 49.214 1.00 53.44 569 VAL A C 1
ATOM 4376 O O . VAL A 1 569 ? -4.489 10.355 49.982 1.00 53.44 569 VAL A O 1
ATOM 4379 N N . ASN A 1 570 ? -6.328 9.113 49.603 1.00 54.34 570 ASN A N 1
ATOM 4380 C CA . ASN A 1 570 ? -6.364 8.537 50.941 1.00 54.34 570 ASN A CA 1
ATOM 4381 C C . ASN A 1 570 ? -5.216 7.531 51.110 1.00 54.34 570 ASN A C 1
ATOM 4383 O O . ASN A 1 570 ? -4.856 6.829 50.161 1.00 54.34 570 ASN A O 1
ATOM 4387 N N . GLU A 1 571 ? -4.643 7.447 52.316 1.00 56.31 571 GLU A N 1
ATOM 4388 C CA . GLU A 1 571 ? -3.617 6.444 52.613 1.00 56.31 571 GLU A CA 1
ATOM 4389 C C . GLU A 1 571 ? -4.125 5.031 52.263 1.00 56.31 571 GLU A C 1
ATOM 4391 O O . GLU A 1 571 ? -5.277 4.698 52.564 1.00 56.31 571 GLU A O 1
ATOM 4396 N N . PRO A 1 572 ? -3.298 4.194 51.609 1.00 56.56 572 PRO A N 1
ATOM 4397 C CA . PRO A 1 572 ? -3.711 2.869 51.172 1.00 56.56 572 PRO A CA 1
ATOM 4398 C C . PRO A 1 572 ? -4.063 2.012 52.389 1.00 56.56 572 PRO A C 1
ATOM 4400 O O . PRO A 1 572 ? -3.191 1.649 53.179 1.00 56.56 572 PRO A O 1
ATOM 4403 N N . SER A 1 573 ? -5.337 1.650 52.530 1.00 56.53 573 SER A N 1
ATOM 4404 C CA . SER A 1 573 ? -5.750 0.634 53.496 1.00 56.53 573 SER A CA 1
ATOM 4405 C C . SER A 1 573 ? -5.753 -0.728 52.797 1.00 56.53 573 SER A C 1
ATOM 4407 O O . SER A 1 573 ? -6.452 -0.943 51.812 1.00 56.53 573 SER A O 1
ATOM 4409 N N . ASP A 1 574 ? -4.902 -1.642 53.268 1.00 63.72 574 ASP A N 1
ATOM 4410 C CA . ASP A 1 574 ? -4.869 -3.056 52.855 1.00 63.72 574 ASP A CA 1
ATOM 4411 C C . ASP A 1 574 ? -4.712 -3.328 51.332 1.00 63.72 574 ASP A C 1
ATOM 4413 O O . ASP A 1 574 ? -5.260 -4.286 50.785 1.00 63.72 574 ASP A O 1
ATOM 4417 N N . GLY A 1 575 ? -3.930 -2.498 50.623 1.00 66.06 575 GLY A N 1
ATOM 4418 C CA . GLY A 1 575 ? -3.621 -2.695 49.194 1.00 66.06 575 GLY A CA 1
ATOM 4419 C C . GLY A 1 575 ? -4.689 -2.179 48.226 1.00 66.06 575 GLY A C 1
ATOM 4420 O O . GLY A 1 575 ? -4.537 -2.327 47.012 1.00 66.06 575 GLY A O 1
ATOM 4421 N N . LEU A 1 576 ? -5.738 -1.556 48.765 1.00 76.56 576 LEU A N 1
ATOM 4422 C CA . LEU A 1 576 ? -6.772 -0.855 48.022 1.00 76.56 576 LEU A CA 1
ATOM 4423 C C . LEU A 1 576 ? -6.429 0.637 47.949 1.00 76.56 576 LEU A C 1
ATOM 4425 O O . LEU A 1 576 ? -6.234 1.298 48.971 1.00 76.56 576 LEU A O 1
ATOM 4429 N N . ILE A 1 577 ? -6.375 1.168 46.734 1.00 80.31 577 ILE A N 1
ATOM 4430 C CA . ILE A 1 577 ? -6.149 2.588 46.468 1.00 80.31 577 ILE A CA 1
ATOM 4431 C C . ILE A 1 577 ? -7.463 3.178 45.965 1.00 80.31 577 ILE A C 1
ATOM 4433 O O . ILE A 1 577 ? -7.989 2.732 44.947 1.00 80.31 577 ILE A O 1
ATOM 4437 N N . ASP A 1 578 ? -7.997 4.169 46.676 1.00 79.81 578 ASP A N 1
ATOM 4438 C CA . ASP A 1 578 ? -9.193 4.906 46.262 1.00 79.81 578 ASP A CA 1
ATOM 4439 C C . ASP A 1 578 ? -8.843 5.876 45.125 1.00 79.81 578 ASP A C 1
ATOM 4441 O O . ASP A 1 578 ? -7.956 6.720 45.261 1.00 79.81 578 ASP A O 1
ATOM 4445 N N . LEU A 1 579 ? -9.523 5.726 43.991 1.00 80.75 579 LEU A N 1
ATOM 4446 C CA . LEU A 1 579 ? -9.326 6.510 42.772 1.00 80.75 579 LEU A CA 1
ATOM 4447 C C . LEU A 1 579 ? -10.489 7.469 42.486 1.00 80.75 579 LEU A C 1
ATOM 4449 O O . LEU A 1 579 ? -10.355 8.312 41.601 1.00 80.75 579 LEU A O 1
ATOM 4453 N N . ARG A 1 580 ? -11.585 7.410 43.258 1.00 75.81 580 ARG A N 1
ATOM 4454 C CA . ARG A 1 580 ? -12.735 8.327 43.126 1.00 75.81 580 ARG A CA 1
ATOM 4455 C C . ARG A 1 580 ? -12.378 9.820 43.139 1.00 75.81 580 ARG A C 1
ATOM 4457 O O . ARG A 1 580 ? -13.077 10.573 42.468 1.00 75.81 580 ARG A O 1
ATOM 4464 N N . PRO A 1 581 ? -11.330 10.281 43.849 1.00 66.06 581 PRO A N 1
ATOM 4465 C CA . PRO A 1 581 ? -10.943 11.689 43.831 1.00 66.06 581 PRO A CA 1
ATOM 4466 C C . PRO A 1 581 ? -10.390 12.185 42.482 1.00 66.06 581 PRO A C 1
ATOM 4468 O O . PRO A 1 581 ? -10.072 13.364 42.371 1.00 66.06 581 PRO A O 1
ATOM 4471 N N . MET A 1 582 ? -10.186 11.330 41.464 1.00 69.81 582 MET A N 1
ATOM 4472 C CA . MET A 1 582 ? -9.662 11.788 40.165 1.00 69.81 582 MET A CA 1
ATOM 4473 C C . MET A 1 582 ? -10.696 12.682 39.477 1.00 69.81 582 MET A C 1
ATOM 4475 O O . MET A 1 582 ? -11.827 12.265 39.236 1.00 69.81 582 MET A O 1
ATOM 4479 N N . SER A 1 583 ? -10.304 13.914 39.145 1.00 61.12 583 SER A N 1
ATOM 4480 C CA . SER A 1 583 ? -11.137 14.829 38.368 1.00 61.12 583 SER A CA 1
ATOM 4481 C C . SER A 1 583 ? -11.045 14.501 36.883 1.00 61.12 583 SER A C 1
ATOM 4483 O O . SER A 1 583 ? -9.955 14.240 36.372 1.00 61.12 583 SER A O 1
ATOM 4485 N N . PHE A 1 584 ? -12.163 14.612 36.178 1.00 66.44 584 PHE A N 1
ATOM 4486 C CA . PHE A 1 584 ? -12.237 14.392 34.742 1.00 66.44 584 PHE A CA 1
ATOM 4487 C C . PHE A 1 584 ? -13.020 15.521 34.081 1.00 66.44 584 PHE A C 1
ATOM 4489 O O . PHE A 1 584 ? -13.942 16.059 34.690 1.00 66.44 584 PHE A O 1
ATOM 4496 N N . GLU A 1 585 ? -12.650 15.859 32.848 1.00 60.28 585 GLU A N 1
ATOM 4497 C CA . GLU A 1 585 ? -13.270 16.959 32.102 1.00 60.28 585 GLU A CA 1
ATOM 4498 C C . GLU A 1 585 ? -14.636 16.581 31.511 1.00 60.28 585 GLU A C 1
ATOM 4500 O O . GLU A 1 585 ? -15.484 17.451 31.341 1.00 60.28 585 GLU A O 1
ATOM 4505 N N . ASP A 1 586 ? -14.885 15.296 31.229 1.00 65.19 586 ASP A N 1
ATOM 4506 C CA . ASP A 1 586 ? -16.158 14.874 30.633 1.00 65.19 586 ASP A CA 1
ATOM 4507 C C . ASP A 1 586 ? -17.305 14.836 31.661 1.00 65.19 586 ASP A C 1
ATOM 4509 O O . ASP A 1 586 ? -17.160 14.310 32.762 1.00 65.19 586 ASP A O 1
ATOM 4513 N N . ASP A 1 587 ? -18.516 15.266 31.299 1.00 68.38 587 ASP A N 1
ATOM 4514 C CA . ASP A 1 587 ? -19.653 15.127 32.236 1.00 68.38 587 ASP A CA 1
ATOM 4515 C C . ASP A 1 587 ? -20.216 13.695 32.304 1.00 68.38 587 ASP A C 1
ATOM 4517 O O . ASP A 1 587 ? -21.147 13.442 33.057 1.00 68.38 587 ASP A O 1
ATOM 4521 N N . GLU A 1 588 ? -19.728 12.753 31.491 1.00 80.06 588 GLU A N 1
ATOM 4522 C CA . GLU A 1 588 ? -20.255 11.380 31.434 1.00 80.06 588 GLU A CA 1
ATOM 4523 C C . GLU A 1 588 ? -19.160 10.398 31.006 1.00 80.06 588 GLU A C 1
ATOM 4525 O O . GLU A 1 588 ? -18.393 10.703 30.095 1.00 80.06 588 GLU A O 1
ATOM 4530 N N . GLY A 1 589 ? -19.112 9.221 31.630 1.00 86.56 589 GLY A N 1
ATOM 4531 C CA . GLY A 1 589 ? -18.194 8.150 31.246 1.00 86.56 589 GLY A CA 1
ATOM 4532 C C . GLY A 1 589 ? -17.899 7.181 32.386 1.00 86.56 589 GLY A C 1
ATOM 4533 O O . GLY A 1 589 ? -18.435 7.305 33.490 1.00 86.56 589 GLY A O 1
ATOM 4534 N N . PHE A 1 590 ? -17.033 6.204 32.117 1.00 89.00 590 PHE A N 1
ATOM 4535 C CA . PHE A 1 590 ? -16.520 5.285 33.132 1.00 89.00 590 PHE A CA 1
ATOM 4536 C C . PHE A 1 590 ? -15.417 5.954 33.957 1.00 89.00 590 PHE A C 1
ATOM 4538 O O . PHE A 1 590 ? -14.413 6.425 33.421 1.00 89.00 590 PHE A O 1
ATOM 4545 N N . ARG A 1 591 ? -15.595 5.975 35.278 1.00 87.00 591 ARG A N 1
ATOM 4546 C CA . ARG A 1 591 ? -14.682 6.594 36.240 1.00 87.00 591 ARG A CA 1
ATOM 4547 C C . ARG A 1 591 ? -14.010 5.537 37.103 1.00 87.00 591 ARG A C 1
ATOM 4549 O O . ARG A 1 591 ? -14.717 4.677 37.625 1.00 87.00 591 ARG A O 1
ATOM 4556 N N . PRO A 1 592 ? -12.680 5.578 37.272 1.00 88.38 592 PRO A N 1
ATOM 4557 C CA . PRO A 1 592 ? -11.990 4.659 38.156 1.00 88.38 592 PRO A CA 1
ATOM 4558 C C . PRO A 1 592 ? -12.416 4.926 39.604 1.00 88.38 592 PRO A C 1
ATOM 4560 O O . PRO A 1 592 ? -12.343 6.048 40.097 1.00 88.38 592 PRO A O 1
ATOM 4563 N N . ILE A 1 593 ? -12.861 3.878 40.286 1.00 86.50 593 ILE A N 1
ATOM 4564 C CA . ILE A 1 593 ? -13.273 3.907 41.689 1.00 86.50 593 ILE A CA 1
ATOM 4565 C C . ILE A 1 593 ? -12.100 3.514 42.571 1.00 86.50 593 ILE A C 1
ATOM 4567 O O . ILE A 1 593 ? -11.809 4.182 43.556 1.00 86.50 593 ILE A O 1
ATOM 4571 N N . CYS A 1 594 ? -11.431 2.415 42.237 1.00 86.75 594 CYS A N 1
ATOM 4572 C CA . CYS A 1 594 ? -10.325 1.910 43.026 1.00 86.75 594 CYS A CA 1
ATOM 4573 C C . CYS A 1 594 ? -9.368 1.062 42.191 1.00 86.75 594 CYS A C 1
ATOM 4575 O O . CYS A 1 594 ? -9.737 0.499 41.158 1.00 86.75 594 CYS A O 1
ATOM 4577 N N . LEU A 1 595 ? -8.133 0.978 42.674 1.00 86.38 595 LEU A N 1
ATOM 4578 C CA . LEU A 1 595 ? -7.096 0.080 42.186 1.00 86.38 595 LEU A CA 1
ATOM 4579 C C . LEU A 1 595 ? -6.719 -0.892 43.304 1.00 86.38 595 LEU A C 1
ATOM 4581 O O . LEU A 1 595 ? -6.408 -0.482 44.421 1.00 86.38 595 LEU A O 1
ATOM 4585 N N . VAL A 1 596 ? -6.701 -2.177 42.972 1.00 83.88 596 VAL A N 1
ATOM 4586 C CA . VAL A 1 596 ? -6.107 -3.242 43.780 1.00 83.88 596 VAL A CA 1
ATOM 4587 C C . VAL A 1 596 ? -4.756 -3.580 43.153 1.00 83.88 596 VAL A C 1
ATOM 4589 O O . VAL A 1 596 ? -4.713 -4.047 42.016 1.00 83.88 596 VAL A O 1
ATOM 4592 N N . ALA A 1 597 ? -3.655 -3.304 43.857 1.00 74.25 597 ALA A N 1
ATOM 4593 C CA . ALA A 1 597 ? -2.297 -3.497 43.337 1.00 74.25 597 ALA A CA 1
ATOM 4594 C C . ALA A 1 597 ? -1.640 -4.799 43.850 1.00 74.25 597 ALA A C 1
ATOM 4596 O O . ALA A 1 597 ? -1.822 -5.198 45.001 1.00 74.25 597 ALA A O 1
ATOM 4597 N N . GLU A 1 598 ? -0.838 -5.431 42.984 1.00 60.62 598 GLU A N 1
ATOM 4598 C CA . GLU A 1 598 ? -0.322 -6.816 43.078 1.00 60.62 598 GLU A CA 1
ATOM 4599 C C . GLU A 1 598 ? 0.411 -7.175 44.365 1.00 60.62 598 GLU A C 1
ATOM 4601 O O . GLU A 1 598 ? 0.331 -8.308 44.845 1.00 60.62 598 GLU A O 1
ATOM 4606 N N . ASN A 1 599 ? 1.137 -6.216 44.935 1.00 55.41 599 ASN A N 1
ATOM 4607 C CA . ASN A 1 599 ? 2.153 -6.509 45.941 1.00 55.41 599 ASN A CA 1
ATOM 4608 C C . ASN A 1 599 ? 1.587 -6.938 47.309 1.00 55.41 599 ASN A C 1
ATOM 4610 O O . ASN A 1 599 ? 2.321 -7.007 48.291 1.00 55.41 599 ASN A O 1
ATOM 4614 N N . MET A 1 600 ? 0.289 -7.231 47.377 1.00 51.56 600 MET A N 1
ATOM 4615 C CA . MET A 1 600 ? -0.389 -7.769 48.549 1.00 51.56 600 MET A CA 1
ATOM 4616 C C . MET A 1 600 ? -0.948 -9.189 48.327 1.00 51.56 600 MET A C 1
ATOM 4618 O O . MET A 1 600 ? -1.263 -9.830 49.329 1.00 51.56 600 MET A O 1
ATOM 4622 N N . ARG A 1 601 ? -1.137 -9.689 47.080 1.00 59.72 601 ARG A N 1
ATOM 4623 C CA . ARG A 1 601 ? -1.991 -10.887 46.834 1.00 59.72 601 ARG A CA 1
ATOM 4624 C C . ARG A 1 601 ? -1.663 -11.816 45.631 1.00 59.72 601 ARG A C 1
ATOM 4626 O O . ARG A 1 601 ? -2.267 -12.884 45.578 1.00 59.72 601 ARG A O 1
ATOM 4633 N N . GLY A 1 602 ? -0.712 -11.508 44.734 1.00 68.44 602 GLY A N 1
ATOM 4634 C CA . GLY A 1 602 ? -0.298 -12.398 43.615 1.00 68.44 602 GLY A CA 1
ATOM 4635 C C . GLY A 1 602 ? -1.112 -12.262 42.309 1.00 68.44 602 GLY A C 1
ATOM 4636 O O . GLY A 1 602 ? -1.914 -11.341 42.181 1.00 68.44 602 GLY A O 1
ATOM 4637 N N . GLU A 1 603 ? -0.895 -13.157 41.329 1.00 76.06 603 GLU A N 1
ATOM 4638 C CA . GLU A 1 603 ? -1.582 -13.114 40.020 1.00 76.06 603 GLU A CA 1
ATOM 4639 C C . GLU A 1 603 ? -3.094 -13.387 40.129 1.00 76.06 603 GLU A C 1
ATOM 4641 O O . GLU A 1 603 ? -3.545 -14.287 40.845 1.00 76.06 603 GLU A O 1
ATOM 4646 N N . VAL A 1 604 ? -3.887 -12.639 39.356 1.00 81.25 604 VAL A N 1
ATOM 4647 C CA . VAL A 1 604 ? -5.341 -12.822 39.273 1.00 81.25 604 VAL A CA 1
ATOM 4648 C C . VAL A 1 604 ? -5.649 -14.029 38.390 1.00 81.25 604 VAL A C 1
ATOM 4650 O O . VAL A 1 604 ? -5.388 -14.024 37.192 1.00 81.25 604 VAL A O 1
ATOM 4653 N N . THR A 1 605 ? -6.233 -15.068 38.983 1.00 82.44 605 THR A N 1
ATOM 4654 C CA . THR A 1 605 ? -6.612 -16.302 38.269 1.00 82.44 605 THR A CA 1
ATOM 4655 C C . THR A 1 605 ? -8.045 -16.274 37.743 1.00 82.44 605 THR A C 1
ATOM 4657 O O . THR A 1 605 ? -8.363 -16.960 36.774 1.00 82.44 605 THR A O 1
ATOM 4660 N N . CYS A 1 606 ? -8.920 -15.498 38.383 1.00 80.69 606 CYS A N 1
ATOM 4661 C CA . CYS A 1 606 ? -10.307 -15.295 37.985 1.00 80.69 606 CYS A CA 1
ATOM 4662 C C . CYS A 1 606 ? -10.852 -13.999 38.599 1.00 80.69 606 CYS A C 1
ATOM 4664 O O . CYS A 1 606 ? -10.403 -13.568 39.662 1.00 80.69 606 CYS A O 1
ATOM 4666 N N . ALA A 1 607 ? -11.832 -13.394 37.934 1.00 84.00 607 ALA A N 1
ATOM 4667 C CA . ALA A 1 607 ? -12.592 -12.265 38.447 1.00 84.00 607 ALA A CA 1
ATOM 4668 C C . ALA A 1 607 ? -14.046 -12.365 37.967 1.00 84.00 607 ALA A C 1
ATOM 4670 O O . ALA A 1 607 ? -14.335 -12.941 36.919 1.00 84.00 607 ALA A O 1
ATOM 4671 N N . GLU A 1 608 ? -14.972 -11.829 38.756 1.00 83.69 608 GLU A N 1
ATOM 4672 C CA . GLU A 1 608 ? -16.385 -11.730 38.403 1.00 83.69 608 GLU A CA 1
ATOM 4673 C C . GLU A 1 608 ? -16.967 -10.476 39.054 1.00 83.69 608 GLU A C 1
ATOM 4675 O O . GLU A 1 608 ? -16.634 -10.141 40.193 1.00 83.69 608 GLU A O 1
ATOM 4680 N N . LEU A 1 609 ? -17.831 -9.773 38.322 1.00 84.94 609 LEU A N 1
ATOM 4681 C CA . LEU A 1 609 ? -18.465 -8.547 38.786 1.00 84.94 609 LEU A CA 1
ATOM 4682 C C . LEU A 1 609 ? -19.968 -8.780 38.945 1.00 84.94 609 LEU A C 1
ATOM 4684 O O . LEU A 1 609 ? -20.665 -9.096 37.983 1.00 84.94 609 LEU A O 1
ATOM 4688 N N . SER A 1 610 ? -20.473 -8.631 40.170 1.00 80.88 610 SER A N 1
ATOM 4689 C CA . SER A 1 610 ? -21.892 -8.841 40.465 1.00 80.88 610 SER A CA 1
ATOM 4690 C C . SER A 1 610 ? -22.730 -7.609 40.126 1.00 80.88 610 SER A C 1
ATOM 4692 O O . SER A 1 610 ? -22.401 -6.490 40.512 1.00 80.88 610 SER A O 1
ATOM 4694 N N . GLY A 1 611 ? -23.886 -7.828 39.498 1.00 65.25 611 GLY A N 1
ATOM 4695 C CA . GLY A 1 611 ? -24.880 -6.782 39.239 1.00 65.25 611 GLY A CA 1
ATOM 4696 C C . GLY A 1 611 ? -25.778 -6.421 40.427 1.00 65.25 611 GLY A C 1
ATOM 4697 O O . GLY A 1 611 ? -26.688 -5.612 40.262 1.00 65.25 611 GLY A O 1
ATOM 4698 N N . ALA A 1 612 ? -25.562 -7.010 41.608 1.00 64.12 612 ALA A N 1
ATOM 4699 C CA . ALA A 1 612 ? -26.420 -6.824 42.784 1.00 64.12 612 ALA A CA 1
ATOM 4700 C C . ALA A 1 612 ? -26.145 -5.534 43.590 1.00 64.12 612 ALA A C 1
ATOM 4702 O O . ALA A 1 612 ? -26.856 -5.263 44.556 1.00 64.12 612 ALA A O 1
ATOM 4703 N N . GLY A 1 613 ? -25.134 -4.740 43.214 1.00 53.56 613 GLY A N 1
ATOM 4704 C CA . GLY A 1 613 ? -24.661 -3.580 43.987 1.00 53.56 613 GLY A CA 1
ATOM 4705 C C . GLY A 1 613 ? -25.608 -2.372 44.053 1.00 53.56 613 GLY A C 1
ATOM 4706 O O . GLY A 1 613 ? -25.463 -1.544 44.946 1.00 53.56 613 GLY A O 1
ATOM 4707 N N . LYS A 1 614 ? -26.613 -2.274 43.171 1.00 47.72 614 LYS A N 1
ATOM 4708 C CA . LYS A 1 614 ? -27.672 -1.249 43.249 1.00 47.72 614 LYS A CA 1
ATOM 4709 C C . LYS A 1 614 ? -28.828 -1.742 44.135 1.00 47.72 614 LYS A C 1
ATOM 4711 O O . LYS A 1 614 ? -29.926 -2.001 43.642 1.00 47.72 614 LYS A O 1
ATOM 4716 N N . GLN A 1 615 ? -28.609 -1.897 45.441 1.00 36.78 615 GLN A N 1
ATOM 4717 C CA . GLN A 1 615 ? -29.738 -1.812 46.376 1.00 36.78 615 GLN A CA 1
ATOM 4718 C C . GLN A 1 615 ? -30.032 -0.327 46.611 1.00 36.78 615 GLN A C 1
ATOM 4720 O O . GLN A 1 615 ? -29.120 0.434 46.914 1.00 36.78 615 GLN A O 1
ATOM 4725 N N . LYS A 1 616 ? -31.284 0.061 46.345 1.00 35.47 616 LYS A N 1
ATOM 4726 C CA . LYS A 1 616 ? -31.807 1.432 46.437 1.00 35.47 616 LYS A CA 1
ATOM 4727 C C . LYS A 1 616 ? -31.484 2.134 47.747 1.00 35.47 616 LYS A C 1
ATOM 4729 O O . LYS A 1 616 ? -31.624 1.473 48.800 1.00 35.47 616 LYS A O 1
#

Radius of gyration: 30.65 Å; chains: 1; bounding box: 82×57×90 Å

Sequence (616 aa):
MVLCFTGATDFGGINTRRGCREVSRVISIGETHLKLSHGQLYGHLAFIGLKSGRTLTFDIDRLVISPYTIPNAWQQHEQVLRRSGLSPTSPTFDASLVPMVIDLAIHPRDLNLLLVAYERGVVLWNIVEQKPISHYSLSLLPGAPGAILEPDKSPTLMEERCPPPTCVAWHPDGRLFEDKPLDVRTVDRAGVHKVDFEAFAVAAGLPPSSSAPPLTHEPIYKLSWTSKIPGPNYLTPAKGSYLTVLGGLQPTAPPGIPCLYFPAFIAPANSTVSSEGLDSNPALRDALHASVTPSAYAEILSNPQLVIEDMVVIPDHNQIILMKSARDGRRKLWVELHPPSSFVDAVNALTTIPDLDGSLPPLPQHVLDARSTGAQGPSRLPVELMMADLVEAQLYVVPKSELGSLVRKTVERVFSSPNSGQSNQDVQNDRLGWLKVGQATPNMEGRAKTAKFEPNRIIVATHGDGIVRFYDSSSQLVLNPTPLQFEHPQPLPNLNIDPHWTISHPLLQKTLAASPACRNTNAPPTYVHSRVQSVHFSPSSLDCALVLAHGWVVLYQFTQEGTPVPFEVNEPSDGLIDLRPMSFEDDEGFRPICLVAENMRGEVTCAELSGAGKQK

Secondary structure (DSSP, 8-state):
-EEEE--SS--------SS-SSEEEEEE-SSEEEEETTEEEEE-EEEEEETTS-EEEEETTTTEEEEEEE--HHHHHHHHHHHHT-----TT--TTSPPPEEEEEE-TT-TTEEEEEETTEEEEEETTTTEEEEEE---BPTT--TTBS-GGG-GGGGS-B-PPEEEEE--TT-----SS-S----SS-S-TTS--HHHHHHHHTS-S---PPPPBPPPP-EEEEE-----S-TTS--SEEEEEEES---TTSPSEEEEEEEEPP-PPTT----TT-GGG-HHHHHHHHHHTS-SEEEEEE--TTEEEEEEEEEGGGTEEEEEEEETTS-EEEEEEESS-HHHHHHHHHT--S------PPPP----------------------TTTTEEEEEEEE--HHHHHHHHHHHHHHHHS-SS--S-----S--TTTT--SS-B----TTTTTTGGGSPPEEEEEEETTS-EEEEE--GGGG-SSSPBSS-SSPB-GGG-B-HHHHHT-HHHHHHHHHSGGGTT--S-SHHHH--EEEEEEETTTTEEEEEESTT-EEEEEEEESPPPPP--PPP-BTTEEE-TT---S-SEEEEEEEEE-GGGT---------GGG---

pLDDT: mean 70.21, std 18.98, range [23.77, 94.69]

InterPro domains:
  IPR060769 EIF3B-like, beta-propeller domain superfamily [SSF69322] (99-556)